Protein AF-0000000067021105 (afdb_homodimer)

Secondary structure (DSSP, 8-state):
-HHHHHHHHHHHHHHSHHHHHHHHHHHHHHHHHHHHHHHHHHHHHS---THHHHHHHHHHHHHHHHHHTT-TTGGGGHHHHHHHHHHHGGGSSSS-EEEEEE--SSTT-TTS--HHHHHHHHH-TTEEEEEEEESS-------TTEEEEES-TT-HHHHHHHHHHH-SEEEEEE-S---HHHHHHHHHHHGGGEEEEEEEEEE-GGGGG-GGGT--SSTT-TTSHHHHHHHHHHHTTHHHHHHH-TT----GGGGGEEEEEEETTEEEEEE----PPPTT-TTSTHHHHHHTT-/-HHHHHHHHHHHHHHSHHHHHHHHHHHHHHHHHHHHHHHHHHHHHS---THHHHHHHHHHHHHHHHHHTT-TTGGGGHHHHHHHHHHHGGGSSSS-EEEEEE--SSTT-TTS--HHHHHHHHH-TTEEEEEEEESS-------TTEEEEE--TT-HHHHHHHHHHH-SEEEEEE-S---HHHHHHHHHHHGGGEEEEEEEEE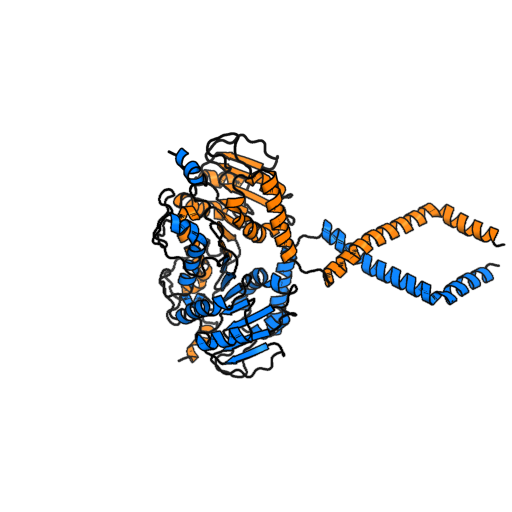E-GGGGG-GGGT--SSTT-TTSHHHHHHHHHHHTTHHHHHHH-TT----GGGGGEEEEEEETTEEEEEE----PPPTT-TTSTHHHHHHTT-

Foldseek 3Di:
DVVVVVVVCVVVCVVCVVVVCVVVVVVVVVCVVVVVVVVVVCCVVVVPPCCCVQLVVLLVLLLVLLVVLVPPCCVVCVQVSNVCSVQVSVQAPDDAFEEEEEAQDPPQDQEDGNSVVQSCCVRRVRYQAYEYEACHHHDYDDDPRYYYHHDLLLDLVVLVVCLVVGFLGQEYEYDYLLQQQSQVSSCVRNVVSHDQFHKYKYAQLVCLPPVVSVHHVPPCPCSGNNNVLVVLVVLLVVLVVCVVPVVDDRDPQSQQFDDWDDDDRMIMTGGHGSNDHDCPPVVRCVVVVVVVVD/DVVVVVVVCVVVCVVCVVVVCVVVVVVVCVVVVVVVVVVVVCCVVVVPVCCCVQLVVLLVLLLVLLVVLVPPCCVVCVQVSNVCSVQVSVQAPDDAFEEEEEAQDPPQDQEDGNSVVQSCCVRRVRYQAYEYEACHHHDYDDDPRYYYHHDLLLDLVVLVVCLVVGFLGQEYEYDYLLQQQSQVSSCVRNVVSHDQFHKYKYAQLVCLPPVVSVHHVPPCPCSGNNNVLVVLVVLLVVLVVCVVPVVDDRDPQSQQFDDWDDDDRMIMTGGHGSNDHDCPPVVRCVVVVVVVVD

Sequence (588 aa):
MRQIIANFIQFHLNKYKKYWLAAISTVLIIIIANNSRYNKTRYLETRDWDSLNLIEICRNDLLRMAESLEFADLEQHYNYFHPFARFLCRYRFNRQISILEMGVGGYTKKTEGGNSLRVWHQFFPNAKVIVGVDISEKQLDLPDNVKIIQMNASDESMATRVCDFYGPFDIIFDDASHISYDVIRSFEINWQCLRSDGIYVVKDTQTSYLEFFNGSKNLNDPKTSMNYFKSLTDQQNYAEILISNPLFKPMDKAKQLLGIHFYHNIIFIEKGDNTLPSNLAPNRNILQKFSGLGMRQIIANFIQFHLNKYKKYWLAAISTVLIIIIANNSRYNKTRYLETRDWDSLNLIEICRNDLLRMAESLEFADLEQHYNYFHPFARFLCRYRFNRQISILEMGVGGYTKKTEGGNSLRVWHQFFPNAKVIVGVDISEKQLDLPDNVKIIQMNASDESMATRVCDFYGPFDIIFDDASHISYDVIRSFEINWQCLRSDGIYVVKDTQTSYLEFFNGSKNLNDPKTSMNYFKSLTDQQNYAEILISNPLFKPMDKAKQLLGIHFYHNIIFIEKGDNTLPSNLAPNRNILQKFSGLG

Solvent-accessible surface area (backbone atoms only — not comparable to full-atom values): 29976 Å² total; per-residue (Å²): 113,69,67,56,52,51,48,49,56,48,45,56,48,55,71,45,25,66,54,44,52,47,45,46,47,46,45,46,49,41,37,57,39,2,50,50,0,27,60,25,28,56,33,57,79,61,23,72,74,40,60,60,44,52,38,48,47,39,25,51,51,52,51,51,47,39,55,74,63,60,45,82,58,49,80,56,45,54,73,48,40,56,59,46,17,68,70,46,50,65,56,28,80,78,45,75,37,25,37,38,31,32,36,39,54,44,68,78,40,36,74,39,52,43,57,64,58,55,37,49,51,66,63,25,73,44,48,65,34,36,39,32,29,22,71,40,62,72,61,69,97,64,60,89,45,49,43,79,45,71,36,58,73,62,37,62,72,58,47,49,52,50,30,72,74,62,38,61,19,40,35,37,38,44,52,57,86,48,26,10,63,49,50,49,48,28,48,68,61,45,52,80,33,40,35,63,83,12,38,41,34,41,49,58,47,56,34,23,38,31,59,91,24,51,20,34,80,54,80,79,42,68,65,15,36,58,36,47,58,53,52,48,55,57,34,30,36,37,60,46,45,37,71,66,32,73,83,60,76,72,60,87,58,25,48,32,38,30,38,42,35,39,37,62,34,32,36,42,38,32,32,25,84,36,70,73,68,46,59,64,47,75,94,34,58,48,60,60,64,56,56,66,77,106,113,68,66,55,50,51,49,49,57,48,44,57,47,57,71,46,25,67,55,45,51,49,46,45,48,48,44,48,50,42,36,57,40,2,51,47,0,27,60,25,30,55,30,56,78,62,22,72,74,40,58,60,44,51,38,48,48,40,25,52,50,52,52,49,46,38,57,74,62,60,45,83,57,49,81,55,45,53,74,50,41,56,58,45,16,66,70,46,49,64,54,28,80,78,45,75,36,24,36,38,31,33,38,41,52,45,69,76,40,37,74,38,52,41,56,65,58,53,37,49,52,66,63,24,72,44,47,64,34,37,38,32,29,21,72,39,60,70,61,69,97,64,60,90,46,49,42,78,44,71,37,57,72,62,37,58,73,58,47,49,52,51,30,71,75,62,37,60,16,41,36,38,37,43,52,57,87,49,26,11,62,49,51,48,48,29,47,67,62,46,52,80,33,40,36,63,81,12,39,41,33,40,48,57,48,54,34,22,36,31,60,91,25,52,21,34,80,54,81,78,42,69,65,15,35,58,36,46,57,53,53,48,54,57,34,30,35,38,62,46,43,37,71,68,33,74,81,60,77,72,59,88,59,24,47,32,38,30,38,41,35,38,38,62,34,34,37,42,37,33,32,25,84,36,71,73,69,45,58,64,47,76,94,36,57,49,62,58,63,55,56,66,77,106

Structure (mmCIF, N/CA/C/O backbone):
data_AF-0000000067021105-model_v1
#
loop_
_entity.id
_entity.type
_entity.pdbx_description
1 polymer 'Class I SAM-dependent methyltransferase'
#
loop_
_atom_site.group_PDB
_atom_site.id
_atom_site.type_symbol
_atom_site.label_atom_id
_atom_site.label_alt_id
_atom_site.label_comp_id
_atom_site.label_asym_id
_atom_site.label_entity_id
_atom_site.label_seq_id
_atom_site.pdbx_PDB_ins_code
_atom_site.Cartn_x
_atom_site.Cartn_y
_atom_site.Cartn_z
_atom_site.occupancy
_atom_site.B_iso_or_equiv
_atom_site.auth_seq_id
_atom_site.auth_comp_id
_atom_site.auth_asym_id
_atom_site.auth_atom_id
_atom_site.pdbx_PDB_model_num
ATOM 1 N N . MET A 1 1 ? 54.281 -28.047 53.656 1 27.27 1 MET A N 1
ATOM 2 C CA . MET A 1 1 ? 52.969 -27.516 54.031 1 27.27 1 MET A CA 1
ATOM 3 C C . MET A 1 1 ? 52.281 -26.938 52.812 1 27.27 1 MET A C 1
ATOM 5 O O . MET A 1 1 ? 51.062 -26.969 52.719 1 27.27 1 MET A O 1
ATOM 9 N N . ARG A 1 2 ? 53.031 -26.297 51.906 1 37.31 2 ARG A N 1
ATOM 10 C CA . ARG A 1 2 ? 52.562 -25.766 50.625 1 37.31 2 ARG A CA 1
ATOM 11 C C . ARG A 1 2 ? 52.094 -26.891 49.719 1 37.31 2 ARG A C 1
ATOM 13 O O . ARG A 1 2 ? 51.125 -26.719 48.969 1 37.31 2 ARG A O 1
ATOM 20 N N . GLN A 1 3 ? 52.875 -27.906 49.75 1 37.97 3 GLN A N 1
ATOM 21 C CA . GLN A 1 3 ? 52.562 -29.016 48.844 1 37.97 3 GLN A CA 1
ATOM 22 C C . GLN A 1 3 ? 51.281 -29.719 49.25 1 37.97 3 GLN A C 1
ATOM 24 O O . GLN A 1 3 ? 50.531 -30.203 48.406 1 37.97 3 GLN A O 1
ATOM 29 N N . ILE A 1 4 ? 50.969 -29.766 50.5 1 37.12 4 ILE A N 1
ATOM 30 C CA . ILE A 1 4 ? 49.812 -30.5 50.938 1 37.12 4 ILE A CA 1
ATOM 31 C C . ILE A 1 4 ? 48.531 -29.672 50.656 1 37.12 4 ILE A C 1
ATOM 33 O O . ILE A 1 4 ? 47.531 -30.219 50.219 1 37.12 4 ILE A O 1
ATOM 37 N N . ILE A 1 5 ? 48.594 -28.359 50.844 1 37.06 5 ILE A N 1
ATOM 38 C CA . ILE A 1 5 ? 47.469 -27.516 50.531 1 37.06 5 ILE A CA 1
ATOM 39 C C . ILE A 1 5 ? 47.188 -27.594 49.031 1 37.06 5 ILE A C 1
ATOM 41 O O . ILE A 1 5 ? 46.031 -27.688 48.625 1 37.06 5 ILE A O 1
ATOM 45 N N . ALA A 1 6 ? 48.281 -27.641 48.219 1 39.28 6 ALA A N 1
ATOM 46 C CA . ALA A 1 6 ? 48.062 -27.797 46.781 1 39.28 6 ALA A CA 1
ATOM 47 C C . ALA A 1 6 ? 47.344 -29.109 46.469 1 39.28 6 ALA A C 1
ATOM 49 O O . ALA A 1 6 ? 46.406 -29.156 45.656 1 39.28 6 ALA A O 1
ATOM 50 N N . ASN A 1 7 ? 47.688 -30.125 47.156 1 39.41 7 ASN A N 1
ATOM 51 C CA . ASN A 1 7 ? 47.062 -31.422 46.906 1 39.41 7 ASN A CA 1
ATOM 52 C C . ASN A 1 7 ? 45.625 -31.453 47.375 1 39.41 7 ASN A C 1
ATOM 54 O O . ASN A 1 7 ? 44.781 -32.125 46.781 1 39.41 7 ASN A O 1
ATOM 58 N N . PHE A 1 8 ? 45.281 -30.766 48.5 1 38.09 8 PHE A N 1
ATOM 59 C CA . PHE A 1 8 ? 43.906 -30.766 49 1 38.09 8 PHE A CA 1
ATOM 60 C C . PHE A 1 8 ? 43 -29.938 48.094 1 38.09 8 PHE A C 1
ATOM 62 O O . PHE A 1 8 ? 41.906 -30.359 47.75 1 38.09 8 PHE A O 1
ATOM 69 N N . ILE A 1 9 ? 43.438 -28.656 47.656 1 40.22 9 ILE A N 1
ATOM 70 C CA . ILE A 1 9 ? 42.656 -27.906 46.688 1 40.22 9 ILE A CA 1
ATOM 71 C C . ILE A 1 9 ? 42.531 -28.719 45.375 1 40.22 9 ILE A C 1
ATOM 73 O O . ILE A 1 9 ? 41.469 -28.812 44.781 1 40.22 9 ILE A O 1
ATOM 77 N N . GLN A 1 10 ? 43.625 -29.422 44.969 1 38.38 10 GLN A N 1
ATOM 78 C CA . GLN A 1 10 ? 43.562 -30.297 43.781 1 38.38 10 GLN A CA 1
ATOM 79 C C . GLN A 1 10 ? 42.594 -31.469 44.031 1 38.38 10 GLN A C 1
ATOM 81 O O . GLN A 1 10 ? 41.875 -31.875 43.125 1 38.38 10 GLN A O 1
ATOM 86 N N . PHE A 1 11 ? 42.625 -32.125 45.219 1 37.28 11 PHE A N 1
ATOM 87 C CA . PHE A 1 11 ? 41.75 -33.281 45.5 1 37.28 11 PHE A CA 1
ATOM 88 C C . PHE A 1 11 ? 40.281 -32.844 45.5 1 37.28 11 PHE A C 1
ATOM 90 O O . PHE A 1 11 ? 39.438 -33.5 44.906 1 37.28 11 PHE A O 1
ATOM 97 N N . HIS A 1 12 ? 39.875 -31.781 46.281 1 36.12 12 HIS A N 1
ATOM 98 C CA . HIS A 1 12 ? 38.469 -31.406 46.25 1 36.12 12 HIS A CA 1
ATOM 99 C C . HIS A 1 12 ? 38.125 -30.734 44.906 1 36.12 12 HIS A C 1
ATOM 101 O O . HIS A 1 12 ? 36.969 -30.688 44.531 1 36.12 12 HIS A O 1
ATOM 107 N N . LEU A 1 13 ? 39.062 -29.969 44.156 1 40.22 13 LEU A N 1
ATOM 108 C CA . LEU A 1 13 ? 38.844 -29.609 42.75 1 40.22 13 LEU A CA 1
ATOM 109 C C . LEU A 1 13 ? 38.719 -30.859 41.906 1 40.22 13 LEU A C 1
ATOM 111 O O . LEU A 1 13 ? 37.938 -30.859 40.938 1 40.22 13 LEU A O 1
ATOM 115 N N . ASN A 1 14 ? 39.5 -31.953 42.156 1 36.19 14 ASN A N 1
ATOM 116 C CA . ASN A 1 14 ? 39.344 -33.219 41.438 1 36.19 14 ASN A CA 1
ATOM 117 C C . ASN A 1 14 ? 38.031 -33.906 41.781 1 36.19 14 ASN A C 1
ATOM 119 O O . ASN A 1 14 ? 37.438 -34.594 40.938 1 36.19 14 ASN A O 1
ATOM 123 N N . LYS A 1 15 ? 37.719 -34.156 43.188 1 35.78 15 LYS A N 1
ATOM 124 C CA . LYS A 1 15 ? 36.531 -34.906 43.438 1 35.78 15 LYS A CA 1
ATOM 125 C C . LYS A 1 15 ? 35.281 -34.188 42.938 1 35.78 15 LYS A C 1
ATOM 127 O O . LYS A 1 15 ? 34.312 -34.812 42.5 1 35.78 15 LYS A O 1
ATOM 132 N N . TYR A 1 16 ? 35.062 -32.906 43.344 1 33.12 16 TYR A N 1
ATOM 133 C CA . TYR A 1 16 ? 33.875 -32.281 42.781 1 33.12 16 TYR A CA 1
ATOM 134 C C . TYR A 1 16 ? 34.219 -31.469 41.531 1 33.12 16 TYR A C 1
ATOM 136 O O . TYR A 1 16 ? 33.594 -30.438 41.281 1 33.12 16 TYR A O 1
ATOM 144 N N . LYS A 1 17 ? 35.406 -31.844 40.875 1 37 17 LYS A N 1
ATOM 145 C CA . LYS A 1 17 ? 35.812 -31.312 39.562 1 37 17 LYS A CA 1
ATOM 146 C C . LYS A 1 17 ? 34.656 -31.375 38.562 1 37 17 LYS A C 1
ATOM 148 O O . LYS A 1 17 ? 34.438 -30.453 37.781 1 37 17 LYS A O 1
ATOM 153 N N . LYS A 1 18 ? 34.094 -32.562 38.562 1 38.09 18 LYS A N 1
ATOM 154 C CA . LYS A 1 18 ? 32.969 -32.656 37.625 1 38.09 18 LYS A CA 1
ATOM 155 C C . LYS A 1 18 ? 31.891 -31.641 37.906 1 38.09 18 LYS A C 1
ATOM 157 O O . LYS A 1 1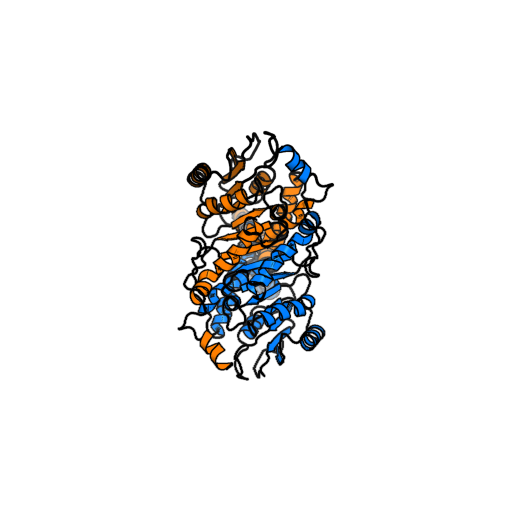8 ? 31.297 -31.078 36.969 1 38.09 18 LYS A O 1
ATOM 162 N N . TYR A 1 19 ? 31.656 -31.391 39.125 1 34.56 19 TYR A N 1
ATOM 163 C CA . TYR A 1 19 ? 30.578 -30.438 39.406 1 34.56 19 TYR A CA 1
ATOM 164 C C . TYR A 1 19 ? 31.078 -29.016 39.25 1 34.56 19 TYR A C 1
ATOM 166 O O . TYR A 1 19 ? 30.328 -28.141 38.812 1 34.56 19 TYR A O 1
ATOM 174 N N . TRP A 1 20 ? 32.375 -28.766 39.562 1 34.75 20 TRP A N 1
ATOM 175 C CA . TRP A 1 20 ? 32.844 -27.406 39.281 1 34.75 20 TRP A CA 1
ATOM 176 C C . TRP A 1 20 ? 33.031 -27.172 37.812 1 34.75 20 TRP A C 1
ATOM 178 O O . TRP A 1 20 ? 32.719 -26.109 37.281 1 34.75 20 TRP A O 1
ATOM 188 N N . LEU A 1 21 ? 33.656 -28.141 37.062 1 35.72 21 LEU A N 1
ATOM 189 C CA . LEU A 1 21 ? 33.719 -27.953 35.625 1 35.72 21 LEU A CA 1
ATOM 190 C C . LEU A 1 21 ? 32.312 -27.812 35.062 1 35.72 21 LEU A C 1
ATOM 192 O O . LEU A 1 21 ? 32.062 -27.031 34.125 1 35.72 21 LEU A O 1
ATOM 196 N N . ALA A 1 22 ? 31.375 -28.609 35.625 1 33.34 22 ALA A N 1
ATOM 197 C CA . ALA A 1 22 ? 30 -28.438 35.156 1 33.34 22 ALA A CA 1
ATOM 198 C C . ALA A 1 22 ? 29.422 -27.094 35.594 1 33.34 22 ALA A C 1
ATOM 200 O O . ALA A 1 22 ? 28.703 -26.438 34.844 1 33.34 22 ALA A O 1
ATOM 201 N N . ALA A 1 23 ? 29.797 -26.672 36.812 1 36 23 ALA A N 1
ATOM 202 C CA . ALA A 1 23 ? 29.312 -25.359 37.219 1 36 23 ALA A CA 1
ATOM 203 C C . ALA A 1 23 ? 30.047 -24.25 36.469 1 36 23 ALA A C 1
ATOM 205 O O . ALA A 1 23 ? 29.438 -23.281 36.031 1 36 23 ALA A O 1
ATOM 206 N N . ILE A 1 24 ? 31.344 -24.328 36.344 1 38.72 24 ILE A N 1
ATOM 207 C CA . ILE A 1 24 ? 32.031 -23.328 35.531 1 38.72 24 ILE A CA 1
ATOM 208 C C . ILE A 1 24 ? 31.625 -23.453 34.062 1 38.72 24 ILE A C 1
ATOM 210 O O . ILE A 1 24 ? 31.406 -22.453 33.375 1 38.72 24 ILE A O 1
ATOM 214 N N . SER A 1 25 ? 31.531 -24.734 33.531 1 32.28 25 SER A N 1
ATOM 215 C CA . SER A 1 25 ? 31 -24.828 32.188 1 32.28 25 SER A CA 1
ATOM 216 C C . SER A 1 25 ? 29.578 -24.297 32.094 1 32.28 25 SER A C 1
ATOM 218 O O . SER A 1 25 ? 29.203 -23.672 31.125 1 32.28 25 SER A O 1
ATOM 220 N N . THR A 1 26 ? 28.734 -24.484 33.156 1 33.75 26 THR A N 1
ATOM 221 C CA . THR A 1 26 ? 27.406 -23.875 33.125 1 33.75 26 THR A CA 1
ATOM 222 C C . THR A 1 26 ? 27.516 -22.375 33.344 1 33.75 26 THR A C 1
ATOM 224 O O . THR A 1 26 ? 26.812 -21.594 32.688 1 33.75 26 THR A O 1
ATOM 227 N N . VAL A 1 27 ? 28.375 -21.922 34.219 1 34.59 27 VAL A N 1
ATOM 228 C CA . VAL A 1 27 ? 28.562 -20.469 34.344 1 34.59 27 VAL A CA 1
ATOM 229 C C . VAL A 1 27 ? 29.266 -19.938 33.094 1 34.59 27 VAL A C 1
ATOM 231 O O . VAL A 1 27 ? 28.891 -18.891 32.562 1 34.59 27 VAL A O 1
ATOM 234 N N . LEU A 1 28 ? 30.328 -20.578 32.594 1 32.59 28 LEU A N 1
ATOM 235 C CA . LEU A 1 28 ? 30.891 -20.125 31.312 1 32.59 28 LEU A CA 1
ATOM 236 C C . LEU A 1 28 ? 29.875 -20.266 30.188 1 32.59 28 LEU A C 1
ATOM 238 O O . LEU A 1 28 ? 29.766 -19.391 29.328 1 32.59 28 LEU A O 1
ATOM 242 N N . ILE A 1 29 ? 29.031 -21.344 30.078 1 30.59 29 ILE A N 1
ATOM 243 C CA . ILE A 1 29 ? 27.953 -21.375 29.094 1 30.59 29 ILE A CA 1
ATOM 244 C C . ILE A 1 29 ? 26.906 -20.328 29.438 1 30.59 29 ILE A C 1
ATOM 246 O O . ILE A 1 29 ? 26.391 -19.641 28.547 1 30.59 29 ILE A O 1
ATOM 250 N N . ILE A 1 30 ? 26.641 -20.016 30.688 1 33.81 30 ILE A N 1
ATOM 251 C CA . ILE A 1 30 ? 25.766 -18.906 31.047 1 33.81 30 ILE A CA 1
ATOM 252 C C . ILE A 1 30 ? 26.484 -17.578 30.797 1 33.81 30 ILE A C 1
ATOM 254 O O . ILE A 1 30 ? 25.891 -16.641 30.281 1 33.81 30 ILE A O 1
ATOM 258 N N . ILE A 1 31 ? 27.719 -17.344 31.156 1 31.19 31 ILE A N 1
ATOM 259 C CA . ILE A 1 31 ? 28.469 -16.141 30.797 1 31.19 31 ILE A CA 1
ATOM 260 C C . ILE A 1 31 ? 28.641 -16.078 29.281 1 31.19 31 ILE A C 1
ATOM 262 O O . ILE A 1 31 ? 28.469 -15.031 28.672 1 31.19 31 ILE A O 1
ATOM 266 N N . ILE A 1 32 ? 29.141 -17.078 28.5 1 29.77 32 ILE A N 1
ATOM 267 C CA . ILE A 1 32 ? 29.156 -17.016 27.047 1 29.77 32 ILE A CA 1
ATOM 268 C C . ILE A 1 32 ? 27.734 -16.938 26.516 1 29.77 32 ILE A C 1
ATOM 270 O O . ILE A 1 32 ? 27.453 -16.203 25.578 1 29.77 32 ILE A O 1
ATOM 274 N N . ALA A 1 33 ? 26.625 -17.547 27.047 1 29.42 33 ALA A N 1
ATOM 275 C CA . ALA A 1 33 ? 25.234 -17.312 26.688 1 29.42 33 ALA A CA 1
ATOM 276 C C . ALA A 1 33 ? 24.734 -15.984 27.25 1 29.42 33 ALA A C 1
ATOM 278 O O . ALA A 1 33 ? 23.969 -15.273 26.594 1 29.42 33 ALA A O 1
ATOM 279 N N . ASN A 1 34 ? 25.031 -15.438 28.391 1 30.06 34 ASN A N 1
ATOM 280 C CA . ASN A 1 34 ? 24.766 -14.102 28.922 1 30.06 34 ASN A CA 1
ATOM 281 C C . ASN A 1 34 ? 25.688 -13.062 28.281 1 30.06 34 ASN A C 1
ATOM 283 O O . ASN A 1 34 ? 25.312 -11.898 28.156 1 30.06 34 ASN A O 1
ATOM 287 N N . ASN A 1 35 ? 26.969 -13.164 28.141 1 29.7 35 ASN A N 1
ATOM 288 C CA . ASN A 1 35 ? 27.734 -12.227 27.328 1 29.7 35 ASN A CA 1
ATOM 289 C C . ASN A 1 35 ? 27.203 -12.172 25.891 1 29.7 35 ASN A C 1
ATOM 291 O O . ASN A 1 35 ? 27.344 -11.156 25.219 1 29.7 35 ASN A O 1
ATOM 295 N N . SER A 1 36 ? 26.719 -13.312 25.281 1 27.78 36 SER A N 1
ATOM 296 C CA . SER A 1 36 ? 26 -13.148 24.016 1 27.78 36 SER A CA 1
ATOM 297 C C . SER A 1 36 ? 24.594 -12.609 24.25 1 27.78 36 SER A C 1
ATOM 299 O O . SER A 1 36 ? 23.969 -12.078 23.344 1 27.78 36 SER A O 1
ATOM 301 N N . ARG A 1 37 ? 23.922 -12.609 25.469 1 30.05 37 ARG A N 1
ATOM 302 C CA . ARG A 1 37 ? 22.688 -11.93 25.828 1 30.05 37 ARG A CA 1
ATOM 303 C C . ARG A 1 37 ? 22.938 -10.477 26.203 1 30.05 37 ARG A C 1
ATOM 305 O O . ARG A 1 37 ? 22.094 -9.617 26 1 30.05 37 ARG A O 1
ATOM 312 N N . TYR A 1 38 ? 23.922 -10.047 27.062 1 29.53 38 TYR A N 1
ATOM 313 C CA . TYR A 1 38 ? 24.281 -8.641 27.25 1 29.53 38 TYR A CA 1
ATOM 314 C C . TYR A 1 38 ? 24.531 -7.953 25.906 1 29.53 38 TYR A C 1
ATOM 316 O O . TYR A 1 38 ? 24.188 -6.789 25.734 1 29.53 38 TYR A O 1
ATOM 324 N N . ASN A 1 39 ? 25.219 -8.531 25.031 1 26.39 39 ASN A N 1
ATOM 325 C CA . ASN A 1 39 ? 25.203 -7.918 23.703 1 26.39 39 ASN A CA 1
ATOM 326 C C . ASN A 1 39 ? 23.828 -7.996 23.062 1 26.39 39 ASN A C 1
ATOM 328 O O . ASN A 1 39 ? 23.562 -7.309 22.078 1 26.39 39 ASN A O 1
ATOM 332 N N . LYS A 1 40 ? 22.844 -8.859 23.594 1 28.77 40 LYS A N 1
ATOM 333 C CA . LYS A 1 40 ? 21.5 -8.875 23 1 28.77 40 LYS A CA 1
ATOM 334 C C . LYS A 1 40 ? 20.578 -7.895 23.703 1 28.77 40 LYS A C 1
ATOM 336 O O . LYS A 1 40 ? 19.719 -7.277 23.078 1 28.77 40 LYS A O 1
ATOM 341 N N . THR A 1 41 ? 20.531 -7.617 25.047 1 27 41 THR A N 1
ATOM 342 C CA . THR A 1 41 ? 19.641 -6.68 25.719 1 27 41 THR A CA 1
ATOM 343 C C . THR A 1 41 ? 20.125 -5.246 25.531 1 27 41 THR A C 1
ATOM 345 O O . THR A 1 41 ? 19.312 -4.32 25.438 1 27 41 THR A O 1
ATOM 348 N N . ARG A 1 42 ? 21.344 -4.789 25.891 1 29.31 42 ARG A N 1
ATOM 349 C CA . ARG A 1 42 ? 21.781 -3.498 25.375 1 29.31 42 ARG A CA 1
ATOM 350 C C . ARG A 1 42 ? 21.594 -3.42 23.859 1 29.31 42 ARG A C 1
ATOM 352 O O . ARG A 1 42 ? 21.531 -2.328 23.297 1 29.31 42 ARG A O 1
ATOM 359 N N . TYR A 1 43 ? 21.609 -4.523 23.188 1 27.27 43 TYR A N 1
ATOM 360 C CA . TYR A 1 43 ? 21.078 -4.5 21.828 1 27.27 43 TYR A CA 1
ATOM 361 C C . TYR A 1 43 ? 19.562 -4.387 21.828 1 27.27 43 TYR A C 1
ATOM 363 O O . TYR A 1 43 ? 18.969 -3.854 20.891 1 27.27 43 TYR A O 1
ATOM 371 N N . LEU A 1 44 ? 18.656 -4.723 22.828 1 29.84 44 LEU A N 1
ATOM 372 C CA . LEU A 1 44 ? 17.25 -4.352 22.875 1 29.84 44 LEU A CA 1
ATOM 373 C C . LEU A 1 44 ? 17.078 -2.93 23.391 1 29.84 44 LEU A C 1
ATOM 375 O O . LEU A 1 44 ? 16.156 -2.217 22.969 1 29.84 44 LEU A O 1
ATOM 379 N N . GLU A 1 45 ? 17.5 -2.387 24.516 1 32.09 45 GLU A N 1
ATOM 380 C CA . GLU A 1 45 ? 17.469 -0.967 24.859 1 32.09 45 GLU A CA 1
ATOM 381 C C . GLU A 1 45 ? 18.188 -0.13 23.797 1 32.09 45 GLU A C 1
ATOM 383 O O . GLU A 1 45 ? 17.75 0.978 23.469 1 32.09 45 GLU A O 1
ATOM 388 N N . THR A 1 46 ? 19.469 -0.253 23.641 1 29.86 46 THR A N 1
ATOM 389 C CA . THR A 1 46 ? 20.078 0.228 22.406 1 29.86 46 THR A CA 1
ATOM 390 C C . THR A 1 46 ? 19.703 -0.661 21.234 1 29.86 46 THR A C 1
ATOM 392 O O . THR A 1 46 ? 20.516 -0.882 20.328 1 29.86 46 THR A O 1
ATOM 395 N N . ARG A 1 47 ? 18.984 -1.744 21.484 1 32.66 47 ARG A N 1
ATOM 396 C CA . ARG A 1 47 ? 18.5 -2.533 20.359 1 32.66 47 ARG A CA 1
ATOM 397 C C . ARG A 1 47 ? 18.203 -1.645 19.156 1 32.66 47 ARG A C 1
ATOM 399 O O . ARG A 1 47 ? 17.422 -0.694 19.266 1 32.66 47 ARG A O 1
ATOM 406 N N . ASP A 1 48 ? 18.969 -1.593 18.391 1 33.22 48 ASP A N 1
ATOM 407 C CA . ASP A 1 48 ? 18.828 -1.068 17.047 1 33.22 48 ASP A CA 1
ATOM 408 C C . ASP A 1 48 ? 17.453 -1.394 16.469 1 33.22 48 ASP A C 1
ATOM 410 O O . ASP A 1 48 ? 17.141 -2.557 16.203 1 33.22 48 ASP A O 1
ATOM 414 N N . TRP A 1 49 ? 16.281 -1.067 17.047 1 38.28 49 TRP A N 1
ATOM 415 C CA . TRP A 1 49 ? 15.008 -0.937 16.344 1 38.28 49 TRP A CA 1
ATOM 416 C C . TRP A 1 49 ? 15.188 -1.172 14.844 1 38.28 49 TRP A C 1
ATOM 418 O O . TRP A 1 49 ? 14.469 -0.592 14.023 1 38.28 49 TRP A O 1
ATOM 428 N N . ASP A 1 50 ? 16.109 -1.799 14.43 1 42.12 50 ASP A N 1
ATOM 429 C CA . ASP A 1 50 ? 16.312 -1.821 12.984 1 42.12 50 ASP A CA 1
ATOM 430 C C . ASP A 1 50 ? 15.234 -2.637 12.289 1 42.12 50 ASP A C 1
ATOM 432 O O . ASP A 1 50 ? 15.461 -3.793 11.922 1 42.12 50 ASP A O 1
ATOM 436 N N . SER A 1 51 ? 13.852 -2.742 12.898 1 49.41 51 SER A N 1
ATOM 437 C CA . SER A 1 51 ? 12.812 -3.234 12 1 49.41 51 SER A CA 1
ATOM 438 C C . SER A 1 51 ? 13.25 -3.131 10.539 1 49.41 51 SER A C 1
ATOM 440 O O . SER A 1 51 ? 13.016 -4.047 9.75 1 49.41 51 SER A O 1
ATOM 442 N N . LEU A 1 52 ? 13.789 -1.882 10.258 1 54.94 52 LEU A N 1
ATOM 443 C CA . LEU A 1 52 ? 14.406 -1.708 8.945 1 54.94 52 LEU A CA 1
ATOM 444 C C . LEU A 1 52 ? 15.422 -2.811 8.672 1 54.94 52 LEU A C 1
ATOM 446 O O . LEU A 1 52 ? 15.523 -3.307 7.551 1 54.94 52 LEU A O 1
ATOM 450 N N . ASN A 1 53 ? 15.727 -3.457 9.969 1 67.25 53 ASN A N 1
ATOM 451 C CA . ASN A 1 53 ? 16.766 -4.469 9.805 1 67.25 53 ASN A CA 1
ATOM 452 C C . ASN A 1 53 ? 16.172 -5.844 9.508 1 67.25 53 ASN A C 1
ATOM 454 O O . ASN A 1 53 ? 16.672 -6.574 8.656 1 67.25 53 ASN A O 1
ATOM 458 N N . LEU A 1 54 ? 14.828 -5.902 10.008 1 73.81 54 LEU A N 1
ATOM 459 C CA . LEU A 1 54 ? 14.266 -7.223 9.75 1 73.81 54 LEU A CA 1
ATOM 460 C C . LEU A 1 54 ? 13.789 -7.34 8.312 1 73.81 54 LEU A C 1
ATOM 462 O O . LEU A 1 54 ? 13.961 -8.391 7.68 1 73.81 54 LEU A O 1
ATOM 466 N N . ILE A 1 55 ? 13.188 -6.246 7.844 1 83.56 55 ILE A N 1
ATOM 467 C CA . ILE A 1 55 ? 12.695 -6.246 6.469 1 83.56 55 ILE A CA 1
ATOM 468 C C . ILE A 1 55 ? 13.875 -6.367 5.504 1 83.56 55 ILE A C 1
ATOM 470 O O . ILE A 1 55 ? 13.789 -7.078 4.496 1 83.56 55 ILE A O 1
ATOM 474 N N . GLU A 1 56 ? 14.898 -5.691 5.871 1 84.06 56 GLU A N 1
ATOM 475 C CA . GLU A 1 56 ? 16.094 -5.781 5.039 1 84.06 56 GLU A CA 1
ATOM 476 C C . GLU A 1 56 ? 16.688 -7.184 5.078 1 84.06 56 GLU A C 1
ATOM 478 O O . GLU A 1 56 ? 17.109 -7.711 4.047 1 84.06 56 GLU A O 1
ATOM 483 N N . ILE A 1 57 ? 16.703 -7.73 6.215 1 84.38 57 ILE A N 1
ATOM 484 C CA . ILE A 1 57 ? 17.203 -9.094 6.359 1 84.38 57 ILE A CA 1
ATOM 485 C C . ILE A 1 57 ? 16.328 -10.047 5.559 1 84.38 57 ILE A C 1
ATOM 487 O O . ILE A 1 57 ? 16.828 -10.898 4.824 1 84.38 57 ILE A O 1
ATOM 491 N N . CYS A 1 58 ? 15.031 -9.836 5.723 1 89.44 58 CYS A N 1
ATOM 492 C CA . CYS A 1 58 ? 14.07 -10.648 4.98 1 89.44 58 CYS A CA 1
ATOM 493 C C . CYS A 1 58 ? 14.289 -10.508 3.477 1 89.44 58 CYS A C 1
ATOM 495 O O . CYS A 1 58 ? 14.305 -11.508 2.754 1 89.44 58 CYS A O 1
ATOM 497 N N . ARG A 1 59 ? 14.492 -9.352 3.027 1 90.62 59 ARG A N 1
ATOM 498 C CA . ARG A 1 59 ? 14.727 -9.078 1.613 1 90.62 59 ARG A CA 1
ATOM 499 C C . ARG A 1 59 ? 15.992 -9.781 1.126 1 90.62 59 ARG A C 1
ATOM 501 O O . ARG A 1 59 ? 15.984 -10.422 0.074 1 90.62 59 ARG A O 1
ATOM 508 N N . ASN A 1 60 ? 17.016 -9.688 1.893 1 88.75 60 ASN A N 1
ATOM 509 C CA . ASN A 1 60 ? 18.297 -10.297 1.516 1 88.75 60 ASN A CA 1
ATOM 510 C C . ASN A 1 60 ? 18.203 -11.82 1.489 1 88.75 60 ASN A C 1
ATOM 512 O O . ASN A 1 60 ? 18.781 -12.469 0.625 1 88.75 60 ASN A O 1
ATOM 516 N N . ASP A 1 61 ? 17.5 -12.352 2.412 1 90.62 61 ASP A N 1
ATOM 517 C CA . ASP A 1 61 ? 17.281 -13.797 2.422 1 90.62 61 ASP A CA 1
ATOM 518 C C . ASP A 1 61 ? 16.531 -14.25 1.172 1 90.62 61 ASP A C 1
ATOM 520 O O . ASP A 1 61 ? 16.906 -15.242 0.54 1 90.62 61 ASP A O 1
ATOM 524 N N . LEU A 1 62 ? 15.477 -13.516 0.843 1 92.31 62 LEU A N 1
ATOM 525 C CA . LEU A 1 62 ? 14.703 -13.836 -0.354 1 92.31 62 LEU A CA 1
ATOM 526 C C . LEU A 1 62 ? 15.586 -13.797 -1.597 1 92.31 62 LEU A C 1
ATOM 528 O O . LEU A 1 62 ? 15.523 -14.695 -2.438 1 92.31 62 LEU A O 1
ATOM 532 N N . LEU A 1 63 ? 16.406 -12.766 -1.674 1 89.44 63 LEU A N 1
ATOM 533 C CA . LEU A 1 63 ? 17.312 -12.602 -2.807 1 89.44 63 LEU A CA 1
ATOM 534 C C . LEU A 1 63 ? 18.297 -13.766 -2.885 1 89.44 63 LEU A C 1
ATOM 536 O O . LEU A 1 63 ? 18.516 -14.32 -3.963 1 89.44 63 LEU A O 1
ATOM 540 N N . ARG A 1 64 ? 18.812 -14.141 -1.825 1 89.38 64 ARG A N 1
ATOM 541 C CA . ARG A 1 64 ? 19.781 -15.242 -1.778 1 89.38 64 ARG A CA 1
ATOM 542 C C . ARG A 1 64 ? 19.125 -16.547 -2.199 1 89.38 64 ARG A C 1
ATOM 544 O O . ARG A 1 64 ? 19.703 -17.328 -2.969 1 89.38 64 ARG A O 1
ATOM 551 N N . MET A 1 65 ? 18 -16.812 -1.698 1 89.81 65 MET A N 1
ATOM 552 C CA . MET A 1 65 ? 17.281 -18.047 -2.021 1 89.81 65 MET A CA 1
ATOM 553 C C . MET A 1 65 ? 16.938 -18.094 -3.504 1 89.81 65 MET A C 1
ATOM 555 O O . MET A 1 65 ? 17.062 -19.141 -4.141 1 89.81 65 MET A O 1
ATOM 559 N N . ALA A 1 66 ? 16.422 -16.969 -4.008 1 89.38 66 ALA A N 1
ATOM 560 C CA . ALA A 1 66 ? 16.094 -16.906 -5.426 1 89.38 66 ALA A CA 1
ATOM 561 C C . ALA A 1 66 ? 17.328 -17.125 -6.293 1 89.38 66 ALA A C 1
ATOM 563 O O . ALA A 1 66 ? 17.266 -17.812 -7.312 1 89.38 66 ALA A O 1
ATOM 564 N N . GLU A 1 67 ? 18.453 -16.547 -5.883 1 84.69 67 GLU A N 1
ATOM 565 C CA . GLU A 1 67 ? 19.703 -16.703 -6.609 1 84.69 67 GLU A CA 1
ATOM 566 C C . GLU A 1 67 ? 20.188 -18.141 -6.59 1 84.69 67 GLU A C 1
ATOM 568 O O . GLU A 1 67 ? 20.688 -18.656 -7.594 1 84.69 67 GLU A O 1
ATOM 573 N N . SER A 1 68 ? 20.047 -18.797 -5.531 1 79.56 68 SER A N 1
ATOM 574 C CA . SER A 1 68 ? 20.531 -20.156 -5.367 1 79.56 68 SER A CA 1
ATOM 575 C C . SER A 1 68 ? 19.75 -21.125 -6.25 1 79.56 68 SER A C 1
ATOM 577 O O . SER A 1 68 ? 20.266 -22.188 -6.621 1 79.56 68 SER A O 1
ATOM 579 N N . LEU A 1 69 ? 18.562 -20.781 -6.5 1 75.5 69 LEU A N 1
ATOM 580 C CA . LEU A 1 69 ? 17.719 -21.672 -7.301 1 75.5 69 LEU A CA 1
ATOM 581 C C . LEU A 1 69 ? 17.766 -21.281 -8.773 1 75.5 69 LEU A C 1
ATOM 583 O O . LEU A 1 69 ? 16.953 -21.75 -9.578 1 75.5 69 LEU A O 1
ATOM 587 N N . GLU A 1 70 ? 18.766 -20.453 -9.047 1 62 70 GLU A N 1
ATOM 588 C CA . GLU A 1 70 ? 18.969 -19.984 -10.414 1 62 70 GLU A CA 1
ATOM 589 C C . GLU A 1 70 ? 17.672 -19.438 -11.016 1 62 70 GLU A C 1
ATOM 591 O O . GLU A 1 70 ? 17.297 -19.812 -12.125 1 62 70 GLU A O 1
ATOM 596 N N . PHE A 1 71 ? 16.969 -18.781 -10.227 1 59.03 71 PHE A N 1
ATOM 597 C CA . PHE A 1 71 ? 15.742 -18.141 -10.68 1 59.03 71 PHE A CA 1
ATOM 598 C C . PHE A 1 71 ? 15.992 -17.312 -11.938 1 59.03 71 PHE A C 1
ATOM 600 O O . PHE A 1 71 ? 16.797 -16.391 -11.93 1 59.03 71 PHE A O 1
ATOM 607 N N . ALA A 1 72 ? 15.531 -17.859 -13 1 54.56 72 ALA A N 1
ATOM 608 C CA . ALA A 1 72 ? 15.633 -17.156 -14.273 1 54.56 72 ALA A CA 1
ATOM 609 C C . ALA A 1 72 ? 14.969 -15.789 -14.195 1 54.56 72 ALA A C 1
ATOM 611 O O . ALA A 1 72 ? 13.977 -15.609 -13.484 1 54.56 72 ALA A O 1
ATOM 612 N N . ASP A 1 73 ? 15.742 -14.711 -14.375 1 60.53 73 ASP A N 1
ATOM 613 C CA . ASP A 1 73 ? 15.203 -13.375 -14.602 1 60.53 73 ASP A CA 1
ATOM 614 C C . ASP A 1 73 ? 15.148 -12.578 -13.297 1 60.53 73 ASP A C 1
ATOM 616 O O . ASP A 1 73 ? 14.32 -11.68 -13.148 1 60.53 73 ASP A O 1
ATOM 620 N N . LEU A 1 74 ? 15.859 -13.094 -12.359 1 62.62 74 LEU A N 1
ATOM 621 C CA . LEU A 1 74 ? 15.938 -12.375 -11.086 1 62.62 74 LEU A CA 1
ATOM 622 C C . LEU A 1 74 ? 16.094 -10.875 -11.312 1 62.62 74 LEU A C 1
ATOM 624 O O . LEU A 1 74 ? 15.445 -10.07 -10.641 1 62.62 74 LEU A O 1
ATOM 628 N N . GLU A 1 75 ? 16.875 -10.641 -12.258 1 63.5 75 GLU A N 1
ATOM 629 C CA . GLU A 1 75 ? 17.156 -9.234 -12.523 1 63.5 75 GLU A CA 1
ATOM 630 C C . GLU A 1 75 ? 15.883 -8.5 -12.961 1 63.5 75 GLU A C 1
ATOM 632 O O . GLU A 1 75 ? 15.711 -7.316 -12.656 1 63.5 75 GLU A O 1
ATOM 637 N N . GLN A 1 76 ? 15.094 -9.258 -13.523 1 62.44 76 GLN A N 1
ATOM 638 C CA . GLN A 1 76 ? 13.883 -8.648 -14.062 1 62.44 76 GLN A CA 1
ATOM 639 C C . GLN A 1 76 ? 12.867 -8.383 -12.953 1 62.44 76 GLN A C 1
ATOM 641 O O . GLN A 1 76 ? 11.992 -7.52 -13.102 1 62.44 76 GLN A O 1
ATOM 646 N N . HIS A 1 77 ? 13.102 -9.078 -11.953 1 70.94 77 HIS A N 1
ATOM 647 C CA . HIS A 1 77 ? 12.07 -8.977 -10.922 1 70.94 77 HIS A CA 1
ATOM 648 C C . HIS A 1 77 ? 12.656 -8.469 -9.609 1 70.94 77 HIS A C 1
ATOM 650 O O . HIS A 1 77 ? 12.086 -8.703 -8.539 1 70.94 77 HIS A O 1
ATOM 656 N N . TYR A 1 78 ? 13.75 -7.832 -9.766 1 75 78 TYR A N 1
ATOM 657 C CA . TYR A 1 78 ? 14.438 -7.34 -8.578 1 75 78 TYR A CA 1
ATOM 658 C C . TYR A 1 78 ? 13.539 -6.41 -7.777 1 75 78 TYR A C 1
ATOM 660 O O . TYR A 1 78 ? 13.617 -6.367 -6.547 1 75 78 TYR A O 1
ATOM 668 N N . ASN A 1 79 ? 12.648 -5.836 -8.453 1 84.94 79 ASN A N 1
ATOM 669 C CA . ASN A 1 79 ? 11.773 -4.859 -7.812 1 84.94 79 ASN A CA 1
ATOM 670 C C . ASN A 1 79 ? 10.719 -5.539 -6.949 1 84.94 79 ASN A C 1
ATOM 672 O O . ASN A 1 79 ? 10.047 -4.883 -6.145 1 84.94 79 ASN A O 1
ATOM 676 N N . TYR A 1 80 ? 10.602 -6.848 -7.086 1 90.5 80 TYR A N 1
ATOM 677 C CA . TYR A 1 80 ? 9.578 -7.551 -6.328 1 90.5 80 TYR A CA 1
ATOM 678 C C . TYR A 1 80 ? 10.062 -7.867 -4.918 1 90.5 80 TYR A C 1
ATOM 680 O O . TYR A 1 80 ? 9.25 -8.086 -4.012 1 90.5 80 TYR A O 1
ATOM 688 N N . PHE A 1 81 ? 11.344 -7.934 -4.73 1 90.75 81 PHE A N 1
ATOM 689 C CA . PHE A 1 81 ? 11.859 -8.469 -3.477 1 90.75 81 PHE A CA 1
ATOM 690 C C . PHE A 1 81 ? 11.625 -7.496 -2.33 1 90.75 81 PHE A C 1
ATOM 692 O O . PHE A 1 81 ? 11.398 -7.906 -1.192 1 90.75 81 PHE A O 1
ATOM 699 N N . HIS A 1 82 ? 11.68 -6.285 -2.662 1 90.44 82 HIS A N 1
ATOM 700 C CA . HIS A 1 82 ? 11.422 -5.305 -1.615 1 90.44 82 HIS A CA 1
ATOM 701 C C . HIS A 1 82 ? 9.984 -5.395 -1.118 1 90.44 82 HIS A C 1
ATOM 703 O O . HIS A 1 82 ? 9.75 -5.59 0.076 1 90.44 82 HIS A O 1
ATOM 709 N N . PRO A 1 83 ? 9.008 -5.273 -2 1 95.06 83 PRO A N 1
ATOM 710 C CA . PRO A 1 83 ? 7.648 -5.391 -1.473 1 95.06 83 PRO A CA 1
ATOM 711 C C . PRO A 1 83 ? 7.336 -6.789 -0.947 1 95.06 83 PRO A C 1
ATOM 713 O O . PRO A 1 83 ? 6.551 -6.938 -0.01 1 95.06 83 PRO A O 1
ATOM 716 N N . PHE A 1 84 ? 7.934 -7.871 -1.468 1 95.56 84 PHE A N 1
ATOM 717 C CA . PHE A 1 84 ? 7.793 -9.188 -0.864 1 95.56 84 PHE A CA 1
ATOM 718 C C . PHE A 1 84 ? 8.227 -9.164 0.597 1 95.56 84 PHE A C 1
ATOM 720 O O . PHE A 1 84 ? 7.484 -9.609 1.477 1 95.56 84 PHE A O 1
ATOM 727 N N . ALA A 1 85 ? 9.391 -8.625 0.776 1 91.75 85 ALA A N 1
ATOM 728 C CA . ALA A 1 85 ? 9.898 -8.57 2.145 1 91.75 85 ALA A CA 1
ATOM 729 C C . ALA A 1 85 ? 8.984 -7.734 3.037 1 91.75 85 ALA A C 1
ATOM 731 O O . ALA A 1 85 ? 8.68 -8.133 4.164 1 91.75 85 ALA A O 1
ATOM 732 N N . ARG A 1 86 ? 8.602 -6.66 2.543 1 91 86 ARG A N 1
ATOM 733 C CA . ARG A 1 86 ? 7.781 -5.723 3.301 1 91 86 ARG A CA 1
ATOM 734 C C . ARG A 1 86 ? 6.477 -6.371 3.756 1 91 86 ARG A C 1
ATOM 736 O O . ARG A 1 86 ? 6.035 -6.164 4.887 1 91 86 ARG A O 1
ATOM 743 N N . PHE A 1 87 ? 5.859 -7.176 2.951 1 94.12 87 PHE A N 1
ATOM 744 C CA . PHE A 1 87 ? 4.496 -7.598 3.244 1 94.12 87 PHE A CA 1
ATOM 745 C C . PHE A 1 87 ? 4.461 -9.055 3.686 1 94.12 87 PHE A C 1
ATOM 747 O O . PHE A 1 87 ? 3.516 -9.484 4.348 1 94.12 87 PHE A O 1
ATOM 754 N N . LEU A 1 88 ? 5.504 -9.836 3.389 1 94.56 88 LEU A N 1
ATOM 755 C CA . LEU A 1 88 ? 5.418 -11.266 3.65 1 94.56 88 LEU A CA 1
ATOM 756 C C . LEU A 1 88 ? 6.262 -11.656 4.859 1 94.56 88 LEU A C 1
ATOM 758 O O . LEU A 1 88 ? 6.094 -12.742 5.418 1 94.56 88 LEU A O 1
ATOM 762 N N . CYS A 1 89 ? 7.168 -10.789 5.266 1 90.56 89 CYS A N 1
ATOM 763 C CA . CYS A 1 89 ? 8.102 -11.125 6.336 1 90.56 89 CYS A CA 1
ATOM 764 C C . CYS A 1 89 ? 7.352 -11.484 7.613 1 90.56 89 CYS A C 1
ATOM 766 O O . CYS A 1 89 ? 7.793 -12.336 8.383 1 90.56 89 CYS A O 1
ATOM 768 N N . ARG A 1 90 ? 6.262 -10.938 7.844 1 87.19 90 ARG A N 1
ATOM 769 C CA . ARG A 1 90 ? 5.508 -11.148 9.078 1 87.19 90 ARG A CA 1
ATOM 770 C C . ARG A 1 90 ? 4.992 -12.578 9.164 1 87.19 90 ARG A C 1
ATOM 772 O O . ARG A 1 90 ? 4.609 -13.047 10.242 1 87.19 90 ARG A O 1
ATOM 779 N N . TYR A 1 91 ? 4.918 -13.297 8.078 1 91.81 91 TYR A N 1
ATOM 780 C CA . TYR A 1 91 ? 4.395 -14.664 8.047 1 91.81 91 TYR A CA 1
ATOM 781 C C . TYR A 1 91 ? 5.516 -15.68 8.227 1 91.81 91 TYR A C 1
ATOM 783 O O . TYR A 1 91 ? 5.258 -16.875 8.336 1 91.81 91 TYR A O 1
ATOM 791 N N . ARG A 1 92 ? 6.664 -15.234 8.172 1 89.88 92 ARG A N 1
ATOM 792 C CA . ARG A 1 92 ? 7.801 -16.141 7.984 1 89.88 92 ARG A CA 1
ATOM 793 C C . ARG A 1 92 ? 7.965 -17.062 9.18 1 89.88 92 ARG A C 1
ATOM 795 O O . ARG A 1 92 ? 8.164 -18.266 9.016 1 89.88 92 ARG A O 1
ATOM 802 N N . PHE A 1 93 ? 7.871 -16.562 10.492 1 81.94 93 PHE A N 1
ATOM 803 C CA . PHE A 1 93 ? 8.305 -17.406 11.602 1 81.94 93 PHE A CA 1
ATOM 804 C C . PHE A 1 93 ? 7.199 -17.531 12.648 1 81.94 93 PHE A C 1
ATOM 806 O O . PHE A 1 93 ? 7.238 -18.422 13.492 1 81.94 93 PHE A O 1
ATOM 813 N N . ASN A 1 94 ? 6.234 -16.812 12.539 1 74.44 94 ASN A N 1
ATOM 814 C CA . ASN A 1 94 ? 5.383 -16.641 13.703 1 74.44 94 ASN A CA 1
ATOM 815 C C . ASN A 1 94 ? 4.234 -17.641 13.727 1 74.44 94 ASN A C 1
ATOM 817 O O . ASN A 1 94 ? 3.564 -17.812 14.75 1 74.44 94 ASN A O 1
ATOM 821 N N . ARG A 1 95 ? 3.965 -18.281 12.609 1 82.56 95 ARG A N 1
ATOM 822 C CA . ARG A 1 95 ? 2.836 -19.203 12.602 1 82.56 95 ARG A CA 1
ATOM 823 C C . ARG A 1 95 ? 2.922 -20.172 11.422 1 82.56 95 ARG A C 1
ATOM 825 O O . ARG A 1 95 ? 3.719 -19.969 10.508 1 82.56 95 ARG A O 1
ATOM 832 N N . GLN A 1 96 ? 2.125 -21.203 11.57 1 93.94 96 GLN A N 1
ATOM 833 C CA . GLN A 1 96 ? 1.945 -22.094 10.43 1 93.94 96 GLN A CA 1
ATOM 834 C C . GLN A 1 96 ? 1.055 -21.469 9.367 1 93.94 96 GLN A C 1
ATOM 836 O O . GLN A 1 96 ? -0.005 -20.922 9.688 1 93.94 96 GLN A O 1
ATOM 841 N N . ILE A 1 97 ? 1.572 -21.531 8.125 1 96.5 97 ILE A N 1
ATOM 842 C CA . ILE A 1 97 ? 0.789 -20.844 7.105 1 96.5 97 ILE A CA 1
ATOM 843 C C . ILE A 1 97 ? 0.533 -21.781 5.93 1 96.5 97 ILE A C 1
ATOM 845 O O . ILE A 1 97 ? 1.206 -22.812 5.793 1 96.5 97 ILE A O 1
ATOM 849 N N . SER A 1 98 ? -0.473 -21.5 5.191 1 98.5 98 SER A N 1
ATOM 850 C CA . SER A 1 98 ? -0.797 -22.141 3.92 1 98.5 98 SER A CA 1
ATOM 851 C C . SER A 1 98 ? -0.708 -21.141 2.766 1 98.5 98 SER A C 1
ATOM 853 O O . SER A 1 98 ? -1.107 -19.984 2.906 1 98.5 98 SER A O 1
ATOM 855 N N . ILE A 1 99 ? -0.154 -21.641 1.606 1 98.69 99 ILE A N 1
ATOM 856 C CA . ILE A 1 99 ? 0.119 -20.75 0.477 1 98.69 99 ILE A CA 1
ATOM 857 C C . ILE A 1 99 ? -0.462 -21.359 -0.8 1 98.69 99 ILE A C 1
ATOM 859 O O . ILE A 1 99 ? -0.363 -22.562 -1.024 1 98.69 99 ILE A O 1
ATOM 863 N N . LEU A 1 100 ? -1.12 -20.516 -1.562 1 98.88 100 LEU A N 1
ATOM 864 C CA . LEU A 1 100 ? -1.559 -20.875 -2.906 1 98.88 100 LEU A CA 1
ATOM 865 C C . LEU A 1 100 ? -0.839 -20.047 -3.957 1 98.88 100 LEU A C 1
ATOM 867 O O . LEU A 1 100 ? -0.784 -18.812 -3.846 1 98.88 100 LEU A O 1
ATOM 871 N N . GLU A 1 101 ? -0.23 -20.641 -4.879 1 98.62 101 GLU A N 1
ATOM 872 C CA . GLU A 1 101 ? 0.333 -19.953 -6.035 1 98.62 101 GLU A CA 1
ATOM 873 C C . GLU A 1 101 ? -0.297 -20.438 -7.336 1 98.62 101 GLU A C 1
ATOM 875 O O . GLU A 1 101 ? -0.202 -21.625 -7.664 1 98.62 101 GLU A O 1
ATOM 880 N N . MET A 1 102 ? -0.955 -19.562 -7.984 1 98.25 102 MET A N 1
ATOM 881 C CA . MET A 1 102 ? -1.469 -19.844 -9.32 1 98.25 102 MET A CA 1
ATOM 882 C C . MET A 1 102 ? -0.422 -19.547 -10.383 1 98.25 102 MET A C 1
ATOM 884 O O . MET A 1 102 ? -0.001 -18.391 -10.531 1 98.25 102 MET A O 1
ATOM 888 N N . GLY A 1 103 ? -0.004 -20.484 -11.141 1 96.81 103 GLY A N 1
ATOM 889 C CA . GLY A 1 103 ? 1.131 -20.422 -12.047 1 96.81 103 GLY A CA 1
ATOM 890 C C . GLY A 1 103 ? 2.398 -21.016 -11.461 1 96.81 103 GLY A C 1
ATOM 891 O O . GLY A 1 103 ? 3.049 -20.391 -10.617 1 96.81 103 GLY A O 1
ATOM 892 N N . VAL A 1 104 ? 2.807 -22.188 -12.008 1 95.88 104 VAL A N 1
ATOM 893 C CA . VAL A 1 104 ? 3.951 -22.922 -11.469 1 95.88 104 VAL A CA 1
ATOM 894 C C . VAL A 1 104 ? 5.203 -22.578 -12.273 1 95.88 104 VAL A C 1
ATOM 896 O O . VAL A 1 104 ? 6.324 -22.766 -11.797 1 95.88 104 VAL A O 1
ATOM 899 N N . GLY A 1 105 ? 5.016 -22.094 -13.461 1 91 105 GLY A N 1
ATOM 900 C CA . GLY A 1 105 ? 6.141 -21.797 -14.336 1 91 105 GLY A CA 1
ATOM 901 C C . GLY A 1 105 ? 6.523 -22.953 -15.234 1 91 105 GLY A C 1
ATOM 902 O O . GLY A 1 105 ? 6 -24.062 -15.094 1 91 105 GLY A O 1
ATOM 903 N N . GLY A 1 106 ? 7.305 -22.672 -16.219 1 90.12 106 GLY A N 1
ATOM 904 C CA . GLY A 1 106 ? 7.793 -23.703 -17.125 1 90.12 106 GLY A CA 1
ATOM 905 C C . GLY A 1 106 ? 6.891 -23.938 -18.328 1 90.12 106 GLY A C 1
ATOM 906 O O . GLY A 1 106 ? 7.094 -24.875 -19.094 1 90.12 106 GLY A O 1
ATOM 907 N N . TYR A 1 107 ? 5.898 -23.109 -18.375 1 88.12 107 TYR A N 1
ATOM 908 C CA . TYR A 1 107 ? 4.969 -23.188 -19.5 1 88.12 107 TYR A CA 1
ATOM 909 C C . TYR A 1 107 ? 4.41 -24.594 -19.641 1 88.12 107 TYR A C 1
ATOM 911 O O . TYR A 1 107 ? 3.9 -25.172 -18.672 1 88.12 107 TYR A O 1
ATOM 919 N N . THR A 1 108 ? 4.516 -25.172 -20.797 1 92.19 108 THR A N 1
ATOM 920 C CA . THR A 1 108 ? 3.877 -26.469 -21.031 1 92.19 108 THR A CA 1
ATOM 921 C C . THR A 1 108 ? 4.828 -27.609 -20.688 1 92.19 108 THR A C 1
ATOM 923 O O . THR A 1 108 ? 4.461 -28.781 -20.781 1 92.19 108 THR A O 1
ATOM 926 N N . LYS A 1 109 ? 6.051 -27.297 -20.266 1 93.94 109 LYS A N 1
ATOM 927 C CA . LYS A 1 109 ? 7.031 -28.328 -19.969 1 93.94 109 LYS A CA 1
ATOM 928 C C . LYS A 1 109 ? 6.762 -28.969 -18.609 1 93.94 109 LYS A C 1
ATOM 930 O O . LYS A 1 109 ? 6.812 -28.297 -17.578 1 93.94 109 LYS A O 1
ATOM 935 N N . LYS A 1 110 ? 6.629 -30.25 -18.562 1 96.31 110 LYS A N 1
ATOM 936 C CA . LYS A 1 110 ? 6.219 -31 -17.375 1 96.31 110 LYS A CA 1
ATOM 937 C C . LYS A 1 110 ? 7.309 -30.953 -16.312 1 96.31 110 LYS A C 1
ATOM 939 O O . LYS A 1 110 ? 7.02 -31.047 -15.117 1 96.31 110 LYS A O 1
ATOM 944 N N . THR A 1 111 ? 8.523 -30.75 -16.703 1 96.25 111 THR A N 1
ATOM 945 C CA . THR A 1 111 ? 9.625 -30.922 -15.773 1 96.25 111 THR A CA 1
ATOM 946 C C . THR A 1 111 ? 10.266 -29.578 -15.438 1 96.25 111 THR A C 1
ATOM 948 O O . THR A 1 111 ? 11.352 -29.531 -14.852 1 96.25 111 THR A O 1
ATOM 951 N N . GLU A 1 112 ? 9.656 -28.484 -15.938 1 92.5 112 GLU A N 1
ATOM 952 C CA . GLU A 1 112 ? 10.172 -27.156 -15.656 1 92.5 112 GLU A CA 1
ATOM 953 C C . GLU A 1 112 ? 9.203 -26.359 -14.797 1 92.5 112 GLU A C 1
ATOM 955 O O . GLU A 1 112 ? 7.992 -26.594 -14.836 1 92.5 112 GLU A O 1
ATOM 960 N N . GLY A 1 113 ? 9.773 -25.453 -14.055 1 92.25 113 GLY A N 1
ATOM 961 C CA . GLY A 1 113 ? 8.977 -24.625 -13.164 1 92.25 113 GLY A CA 1
ATOM 962 C C . GLY A 1 113 ? 9.188 -24.953 -11.703 1 92.25 113 GLY A C 1
ATOM 963 O O . GLY A 1 113 ? 10.125 -25.672 -11.344 1 92.25 113 GLY A O 1
ATOM 964 N N . GLY A 1 114 ? 8.398 -24.328 -10.883 1 94.38 114 GLY A N 1
ATOM 965 C CA . GLY A 1 114 ? 8.422 -24.609 -9.461 1 94.38 114 GLY A CA 1
ATOM 966 C C . GLY A 1 114 ? 9.445 -23.781 -8.695 1 94.38 114 GLY A C 1
ATOM 967 O O . GLY A 1 114 ? 9.586 -23.938 -7.484 1 94.38 114 GLY A O 1
ATOM 968 N N . ASN A 1 115 ? 10.141 -22.875 -9.375 1 91.94 115 ASN A N 1
ATOM 969 C CA . ASN A 1 115 ? 11.203 -22.125 -8.727 1 91.94 115 ASN A CA 1
ATOM 970 C C . ASN A 1 115 ? 10.672 -21.281 -7.57 1 91.94 115 ASN A C 1
ATOM 972 O O . ASN A 1 115 ? 11.242 -21.266 -6.48 1 91.94 115 ASN A O 1
ATOM 976 N N . SER A 1 116 ? 9.609 -20.594 -7.816 1 93.69 116 SER A N 1
ATOM 977 C CA . SER A 1 116 ? 9.047 -19.781 -6.746 1 93.69 116 SER A CA 1
ATOM 978 C C . SER A 1 116 ? 8.523 -20.656 -5.605 1 93.69 116 SER A C 1
ATOM 980 O O . SER A 1 116 ? 8.656 -20.297 -4.434 1 93.69 116 SER A O 1
ATOM 982 N N . LEU A 1 117 ? 7.941 -21.766 -5.906 1 96.75 117 LEU A N 1
ATOM 983 C CA . LEU A 1 117 ? 7.449 -22.672 -4.879 1 96.75 117 LEU A CA 1
ATOM 984 C C . LEU A 1 117 ? 8.586 -23.141 -3.973 1 96.75 117 LEU A C 1
ATOM 986 O O . LEU A 1 117 ? 8.422 -23.219 -2.754 1 96.75 117 LEU A O 1
ATOM 990 N N . ARG A 1 118 ? 9.742 -23.453 -4.574 1 95.62 118 ARG A N 1
ATOM 991 C CA . ARG A 1 118 ? 10.922 -23.844 -3.801 1 95.62 118 ARG A CA 1
ATOM 992 C C . ARG A 1 118 ? 11.391 -22.703 -2.91 1 95.62 118 ARG A C 1
ATOM 994 O O . ARG A 1 118 ? 11.797 -22.922 -1.767 1 95.62 118 ARG A O 1
ATOM 1001 N N . VAL A 1 119 ? 11.344 -21.469 -3.447 1 94.38 119 VAL A N 1
ATOM 1002 C CA . VAL A 1 119 ? 11.727 -20.312 -2.66 1 94.38 119 VAL A CA 1
ATOM 1003 C C . VAL A 1 119 ? 10.773 -20.141 -1.477 1 94.38 119 VAL A C 1
ATOM 1005 O O . VAL A 1 119 ? 11.219 -19.922 -0.347 1 94.38 119 VAL A O 1
ATOM 1008 N N . TRP A 1 120 ? 9.43 -20.281 -1.734 1 96.44 120 TRP A N 1
ATOM 1009 C CA . TRP A 1 120 ? 8.453 -20.141 -0.657 1 96.44 120 TRP A CA 1
ATOM 1010 C C . TRP A 1 120 ? 8.672 -21.203 0.417 1 96.44 120 TRP A C 1
ATOM 1012 O O . TRP A 1 120 ? 8.594 -20.906 1.612 1 96.44 120 TRP A O 1
ATOM 1022 N N . HIS A 1 121 ? 8.977 -22.422 -0.004 1 96.75 121 HIS A N 1
ATOM 1023 C CA . HIS A 1 121 ? 9.258 -23.5 0.945 1 96.75 121 HIS A CA 1
ATOM 1024 C C . HIS A 1 121 ? 10.43 -23.125 1.854 1 96.75 121 HIS A C 1
ATOM 1026 O O . HIS A 1 121 ? 10.375 -23.344 3.066 1 96.75 121 HIS A O 1
ATOM 1032 N N . GLN A 1 122 ? 11.484 -22.547 1.3 1 94.75 122 GLN A N 1
ATOM 1033 C CA . GLN A 1 122 ? 12.664 -22.172 2.074 1 94.75 122 GLN A CA 1
ATOM 1034 C C . GLN A 1 122 ? 12.383 -20.953 2.949 1 94.75 122 GLN A C 1
ATOM 1036 O O . GLN A 1 122 ? 12.812 -20.891 4.102 1 94.75 122 GLN A O 1
ATOM 1041 N N . PHE A 1 123 ? 11.703 -20.016 2.387 1 94.44 123 PHE A N 1
ATOM 1042 C CA . PHE A 1 123 ? 11.484 -18.734 3.035 1 94.44 123 PHE A CA 1
ATOM 1043 C C . PHE A 1 123 ? 10.508 -18.875 4.199 1 94.44 123 PHE A C 1
ATOM 1045 O O . PHE A 1 123 ? 10.633 -18.156 5.203 1 94.44 123 PHE A O 1
ATOM 1052 N N . PHE A 1 124 ? 9.531 -19.812 4.047 1 96.12 124 PHE A N 1
ATOM 1053 C CA . PHE A 1 124 ? 8.547 -20.062 5.09 1 96.12 124 PHE A CA 1
ATOM 1054 C C . PHE A 1 124 ? 8.742 -21.453 5.688 1 96.12 124 PHE A C 1
ATOM 1056 O O . PHE A 1 124 ? 7.973 -22.375 5.402 1 96.12 124 PHE A O 1
ATOM 1063 N N . PRO A 1 125 ? 9.578 -21.562 6.645 1 93.44 125 PRO A N 1
ATOM 1064 C CA . PRO A 1 125 ? 9.914 -22.875 7.176 1 93.44 125 PRO A CA 1
ATOM 1065 C C . PRO A 1 125 ? 8.742 -23.547 7.895 1 93.44 125 PRO A C 1
ATOM 1067 O O . PRO A 1 125 ? 8.703 -24.766 8.031 1 93.44 125 PRO A O 1
ATOM 1070 N N . ASN A 1 126 ? 7.777 -22.781 8.305 1 94.25 126 ASN A N 1
ATOM 1071 C CA . ASN A 1 126 ? 6.637 -23.328 9.031 1 94.25 126 ASN A CA 1
ATOM 1072 C C . ASN A 1 126 ? 5.422 -23.5 8.125 1 94.25 126 ASN A C 1
ATOM 1074 O O . ASN A 1 126 ? 4.301 -23.672 8.609 1 94.25 126 ASN A O 1
ATOM 1078 N N . ALA A 1 127 ? 5.57 -23.391 6.836 1 97.38 127 ALA A N 1
ATOM 1079 C CA . ALA A 1 127 ? 4.449 -23.594 5.926 1 97.38 127 ALA A CA 1
ATOM 1080 C C . ALA A 1 127 ? 3.906 -25.016 6.035 1 97.38 127 ALA A C 1
ATOM 1082 O O . ALA A 1 127 ? 4.656 -25.984 5.887 1 97.38 127 ALA A O 1
ATOM 1083 N N . LYS A 1 128 ? 2.652 -25.062 6.355 1 97.62 128 LYS A N 1
ATOM 1084 C CA . LYS A 1 128 ? 1.979 -26.359 6.426 1 97.62 128 LYS A CA 1
ATOM 1085 C C . LYS A 1 128 ? 1.838 -26.984 5.039 1 97.62 128 LYS A C 1
ATOM 1087 O O . LYS A 1 128 ? 2.061 -28.172 4.867 1 97.62 128 LYS A O 1
ATOM 1092 N N . VAL A 1 129 ? 1.443 -26.141 4.145 1 98.5 129 VAL A N 1
ATOM 1093 C CA . VAL A 1 129 ? 1.257 -26.609 2.77 1 98.5 129 VAL A CA 1
ATOM 1094 C C . VAL A 1 129 ? 1.445 -25.438 1.804 1 98.5 129 VAL A C 1
ATOM 1096 O O . VAL A 1 129 ? 1.048 -24.312 2.1 1 98.5 129 VAL A O 1
ATOM 1099 N N . ILE A 1 130 ? 2.059 -25.688 0.716 1 98.75 130 ILE A N 1
ATOM 1100 C CA . ILE A 1 130 ? 2.189 -24.781 -0.43 1 98.75 130 ILE A CA 1
ATOM 1101 C C . ILE A 1 130 ? 1.602 -25.453 -1.672 1 98.75 130 ILE A C 1
ATOM 1103 O O . ILE A 1 130 ? 2.098 -26.484 -2.123 1 98.75 130 ILE A O 1
ATOM 1107 N N . VAL A 1 131 ? 0.569 -24.875 -2.176 1 98.88 131 VAL A N 1
ATOM 1108 C CA . VAL A 1 131 ? -0.121 -25.453 -3.322 1 98.88 131 VAL A CA 1
ATOM 1109 C C . VAL A 1 131 ? 0.186 -24.641 -4.578 1 98.88 131 VAL A C 1
ATOM 1111 O O . VAL A 1 131 ? -0.027 -23.422 -4.605 1 98.88 131 VAL A O 1
ATOM 1114 N N . GLY A 1 132 ? 0.767 -25.25 -5.562 1 98.56 132 GLY A N 1
ATOM 1115 C CA . GLY A 1 132 ? 0.889 -24.672 -6.898 1 98.56 132 GLY A CA 1
ATOM 1116 C C . GLY A 1 132 ? -0.139 -25.219 -7.871 1 98.56 132 GLY A C 1
ATOM 1117 O O . GLY A 1 132 ? -0.343 -26.438 -7.957 1 98.56 132 GLY A O 1
ATOM 1118 N N . VAL A 1 133 ? -0.845 -24.359 -8.594 1 98.38 133 VAL A N 1
ATOM 1119 C CA . VAL A 1 133 ? -1.796 -24.828 -9.602 1 98.38 133 VAL A CA 1
ATOM 1120 C C . VAL A 1 133 ? -1.37 -24.344 -10.984 1 98.38 133 VAL A C 1
ATOM 1122 O O . VAL A 1 133 ? -0.85 -23.234 -11.117 1 98.38 133 VAL A O 1
ATOM 1125 N N . ASP A 1 134 ? -1.535 -25.141 -11.93 1 97.75 134 ASP A N 1
ATOM 1126 C CA . ASP A 1 134 ? -1.187 -24.828 -13.312 1 97.75 134 ASP A CA 1
ATOM 1127 C C . ASP A 1 134 ? -2.096 -25.562 -14.289 1 97.75 134 ASP A C 1
ATOM 1129 O O . ASP A 1 134 ? -2.561 -26.672 -14 1 97.75 134 ASP A O 1
ATOM 1133 N N . ILE A 1 135 ? -2.344 -24.922 -15.391 1 96.94 135 ILE A N 1
ATOM 1134 C CA . ILE A 1 135 ? -3.17 -25.547 -16.406 1 96.94 135 ILE A CA 1
ATOM 1135 C C . ILE A 1 135 ? -2.402 -26.703 -17.047 1 96.94 135 ILE A C 1
ATOM 1137 O O . ILE A 1 135 ? -3.004 -27.672 -17.516 1 96.94 135 ILE A O 1
ATOM 1141 N N . SER A 1 136 ? -1.073 -26.656 -17.094 1 96.62 136 SER A N 1
ATOM 1142 C CA . SER A 1 136 ? -0.218 -27.703 -17.641 1 96.62 136 SER A CA 1
ATOM 1143 C C . SER A 1 136 ? 0.145 -28.734 -16.578 1 96.62 136 SER A C 1
ATOM 1145 O O . SER A 1 136 ? 0.288 -28.406 -15.406 1 96.62 136 SER A O 1
ATOM 1147 N N . GLU A 1 137 ? 0.309 -29.906 -17 1 97.38 137 GLU A N 1
ATOM 1148 C CA . GLU A 1 137 ? 0.817 -30.953 -16.094 1 97.38 137 GLU A CA 1
ATOM 1149 C C . GLU A 1 137 ? 2.252 -30.641 -15.672 1 97.38 137 GLU A C 1
ATOM 1151 O O . GLU A 1 137 ? 3.078 -30.25 -16.484 1 97.38 137 GLU A O 1
ATOM 1156 N N . LYS A 1 138 ? 2.496 -30.766 -14.367 1 97.5 138 LYS A N 1
ATOM 1157 C CA . LYS A 1 138 ? 3.842 -30.578 -13.836 1 97.5 138 LYS A CA 1
ATOM 1158 C C . LYS A 1 138 ? 4.309 -31.828 -13.086 1 97.5 138 LYS A C 1
ATOM 1160 O O . LYS A 1 138 ? 3.555 -32.406 -12.289 1 97.5 138 LYS A O 1
ATOM 1165 N N . GLN A 1 139 ? 5.426 -32.344 -13.43 1 97.88 139 GLN A N 1
ATOM 1166 C CA . GLN A 1 139 ? 6.129 -33.406 -12.734 1 97.88 139 GLN A CA 1
ATOM 1167 C C . GLN A 1 139 ? 7.473 -32.938 -12.188 1 97.88 139 GLN A C 1
ATOM 1169 O O . GLN A 1 139 ? 8.492 -33.031 -12.867 1 97.88 139 GLN A O 1
ATOM 1174 N N . LEU A 1 140 ? 7.43 -32.438 -11.07 1 97 140 LEU A N 1
ATOM 1175 C CA . LEU A 1 140 ? 8.578 -31.766 -10.453 1 97 140 LEU A CA 1
ATOM 1176 C C . LEU A 1 140 ? 8.969 -32.469 -9.148 1 97 140 LEU A C 1
ATOM 1178 O O . LEU A 1 140 ? 8.109 -33 -8.445 1 97 140 LEU A O 1
ATOM 1182 N N . ASP A 1 141 ? 10.25 -32.5 -8.859 1 96.94 141 ASP A N 1
ATOM 1183 C CA . ASP A 1 141 ? 10.742 -32.938 -7.555 1 96.94 141 ASP A CA 1
ATOM 1184 C C . ASP A 1 141 ? 10.688 -31.781 -6.551 1 96.94 141 ASP A C 1
ATOM 1186 O O . ASP A 1 141 ? 11.523 -30.875 -6.582 1 96.94 141 ASP A O 1
ATOM 1190 N N . LEU A 1 142 ? 9.648 -31.828 -5.738 1 97.56 142 LEU A N 1
ATOM 1191 C CA . LEU A 1 142 ? 9.391 -30.75 -4.797 1 97.56 142 LEU A CA 1
ATOM 1192 C C . LEU A 1 142 ? 9.352 -31.281 -3.365 1 97.56 142 LEU A C 1
ATOM 1194 O O . LEU A 1 142 ? 9.18 -32.469 -3.145 1 97.56 142 LEU A O 1
ATOM 1198 N N . PRO A 1 143 ? 9.602 -30.406 -2.428 1 97.31 143 PRO A N 1
ATOM 1199 C CA . PRO A 1 143 ? 9.5 -30.812 -1.025 1 97.31 143 PRO A CA 1
ATOM 1200 C C . PRO A 1 143 ? 8.125 -31.391 -0.675 1 97.31 143 PRO A C 1
ATOM 1202 O O . PRO A 1 143 ? 7.145 -31.125 -1.369 1 97.31 143 PRO A O 1
ATOM 1205 N N . ASP A 1 144 ? 8.008 -32.062 0.418 1 97.38 144 ASP A N 1
ATOM 1206 C CA . ASP A 1 144 ? 6.828 -32.844 0.798 1 97.38 144 ASP A CA 1
ATOM 1207 C C . ASP A 1 144 ? 5.613 -31.953 0.995 1 97.38 144 ASP A C 1
ATOM 1209 O O . ASP A 1 144 ? 4.48 -32.375 0.738 1 97.38 144 ASP A O 1
ATOM 1213 N N . ASN A 1 145 ? 5.879 -30.781 1.478 1 98.06 145 ASN A N 1
ATOM 1214 C CA . ASN A 1 145 ? 4.738 -29.922 1.795 1 98.06 145 ASN A CA 1
ATOM 1215 C C . ASN A 1 145 ? 4.328 -29.062 0.599 1 98.06 145 ASN A C 1
ATOM 1217 O O . ASN A 1 145 ? 3.5 -28.172 0.731 1 98.06 145 ASN A O 1
ATOM 1221 N N . VAL A 1 146 ? 4.934 -29.266 -0.562 1 98.69 146 VAL A N 1
ATOM 1222 C CA . VAL A 1 146 ? 4.551 -28.594 -1.797 1 98.69 146 VAL A CA 1
ATOM 1223 C C . VAL A 1 146 ? 3.721 -29.531 -2.666 1 98.69 146 VAL A C 1
ATOM 1225 O O . VAL A 1 146 ? 4.164 -30.625 -3.006 1 98.69 146 VAL A O 1
ATOM 1228 N N . LYS A 1 147 ? 2.531 -29.094 -3.012 1 98.44 147 LYS A N 1
ATOM 1229 C CA . LYS A 1 147 ? 1.603 -29.875 -3.82 1 98.44 147 LYS A CA 1
ATOM 1230 C C . LYS A 1 147 ? 1.305 -29.188 -5.145 1 98.44 147 LYS A C 1
ATOM 1232 O O . LYS A 1 147 ? 1.157 -27.953 -5.195 1 98.44 147 LYS A O 1
ATOM 1237 N N . ILE A 1 148 ? 1.231 -29.953 -6.18 1 98.38 148 ILE A N 1
ATOM 1238 C CA . ILE A 1 148 ? 0.871 -29.422 -7.492 1 98.38 148 ILE A CA 1
ATOM 1239 C C . ILE A 1 148 ? -0.493 -29.969 -7.91 1 98.38 148 ILE A C 1
ATOM 1241 O O . ILE A 1 148 ? -0.745 -31.172 -7.809 1 98.38 148 ILE A O 1
ATOM 1245 N N . ILE A 1 149 ? -1.319 -29.141 -8.359 1 98.31 149 ILE A N 1
ATOM 1246 C CA . ILE A 1 149 ? -2.623 -29.5 -8.898 1 98.31 149 ILE A CA 1
ATOM 1247 C C . ILE A 1 149 ? -2.779 -28.953 -10.312 1 98.31 149 ILE A C 1
ATOM 1249 O O . ILE A 1 149 ? -2.582 -27.75 -10.539 1 98.31 149 ILE A O 1
ATOM 1253 N N . GLN A 1 150 ? -3.07 -29.781 -11.227 1 98.19 150 GLN A N 1
ATOM 1254 C CA . GLN A 1 150 ? -3.342 -29.328 -12.586 1 98.19 150 GLN A CA 1
ATOM 1255 C C . GLN A 1 150 ? -4.773 -28.812 -12.719 1 98.19 150 GLN A C 1
ATOM 1257 O O . GLN A 1 150 ? -5.73 -29.578 -12.586 1 98.19 150 GLN A O 1
ATOM 1262 N N . MET A 1 151 ? -4.906 -27.516 -13.039 1 96.88 151 MET A N 1
ATOM 1263 C CA . MET A 1 151 ? -6.234 -26.922 -13.195 1 96.88 151 MET A CA 1
ATOM 1264 C C . MET A 1 151 ? -6.148 -25.547 -13.852 1 96.88 151 MET A C 1
ATOM 1266 O O . MET A 1 151 ? -5.082 -24.938 -13.859 1 96.88 151 MET A O 1
ATOM 1270 N N . ASN A 1 152 ? -7.25 -25.188 -14.438 1 94.69 152 ASN A N 1
ATOM 1271 C CA . ASN A 1 152 ? -7.441 -23.781 -14.773 1 94.69 152 ASN A CA 1
ATOM 1272 C C . ASN A 1 152 ? -7.75 -22.938 -13.539 1 94.69 152 ASN A C 1
ATOM 1274 O O . ASN A 1 152 ? -8.758 -23.172 -12.867 1 94.69 152 ASN A O 1
ATOM 1278 N N . ALA A 1 153 ? -6.891 -22 -13.242 1 92.12 153 ALA A N 1
ATOM 1279 C CA . ALA A 1 153 ? -6.992 -21.219 -12.016 1 92.12 153 ALA A CA 1
ATOM 1280 C C . ALA A 1 153 ? -8.297 -20.422 -11.977 1 92.12 153 ALA A C 1
ATOM 1282 O O . ALA A 1 153 ? -8.773 -20.062 -10.906 1 92.12 153 ALA A O 1
ATOM 1283 N N . SER A 1 154 ? -8.891 -20.141 -13.125 1 91.94 154 SER A N 1
ATOM 1284 C CA . SER A 1 154 ? -10.109 -19.328 -13.18 1 91.94 154 SER A CA 1
ATOM 1285 C C . SER A 1 154 ? -11.352 -20.203 -13.164 1 91.94 154 SER A C 1
ATOM 1287 O O . SER A 1 154 ? -12.477 -19.703 -13.297 1 91.94 154 SER A O 1
ATOM 1289 N N . ASP A 1 155 ? -11.203 -21.562 -13.047 1 94.81 155 ASP A N 1
ATOM 1290 C CA . ASP A 1 155 ? -12.328 -22.484 -12.875 1 94.81 155 ASP A CA 1
ATOM 1291 C C . ASP A 1 155 ? -12.844 -22.453 -11.438 1 94.81 155 ASP A C 1
ATOM 1293 O O . ASP A 1 155 ? -12.188 -22.969 -10.531 1 94.81 155 ASP A O 1
ATOM 1297 N N . GLU A 1 156 ? -14.008 -21.984 -11.305 1 96 156 GLU A N 1
ATOM 1298 C CA . GLU A 1 156 ? -14.562 -21.75 -9.977 1 96 156 GLU A CA 1
ATOM 1299 C C . GLU A 1 156 ? -14.727 -23.062 -9.203 1 96 156 GLU A C 1
ATOM 1301 O O . GLU A 1 156 ? -14.438 -23.125 -8.008 1 96 156 GLU A O 1
ATOM 1306 N N . SER A 1 157 ? -15.242 -24.094 -9.867 1 96.69 157 SER A N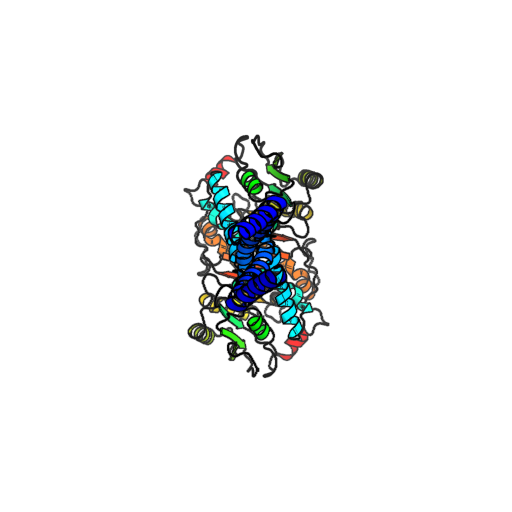 1
ATOM 1307 C CA . SER A 1 157 ? -15.461 -25.375 -9.203 1 96.69 157 SER A CA 1
ATOM 1308 C C . SER A 1 157 ? -14.156 -25.984 -8.711 1 96.69 157 SER A C 1
ATOM 1310 O O . SER A 1 157 ? -14.078 -26.469 -7.578 1 96.69 157 SER A O 1
ATOM 1312 N N . MET A 1 158 ? -13.125 -25.906 -9.461 1 95.94 158 MET A N 1
ATOM 1313 C CA . MET A 1 158 ? -11.82 -26.438 -9.07 1 95.94 158 MET A CA 1
ATOM 1314 C C . MET A 1 158 ? -11.195 -25.594 -7.965 1 95.94 158 MET A C 1
ATOM 1316 O O . MET A 1 158 ? -10.617 -26.141 -7.016 1 95.94 158 MET A O 1
ATOM 1320 N N . ALA A 1 159 ? -11.344 -24.328 -8.156 1 96.25 159 ALA A N 1
ATOM 1321 C CA . ALA A 1 159 ? -10.812 -23.422 -7.133 1 96.25 159 ALA A CA 1
ATOM 1322 C C . ALA A 1 159 ? -11.461 -23.703 -5.777 1 96.25 159 ALA A C 1
ATOM 1324 O O . ALA A 1 159 ? -10.781 -23.703 -4.746 1 96.25 159 ALA A O 1
ATOM 1325 N N . THR A 1 160 ? -12.727 -23.969 -5.758 1 96.5 160 THR A N 1
ATOM 1326 C CA . THR A 1 160 ? -13.461 -24.266 -4.531 1 96.5 160 THR A CA 1
ATOM 1327 C C . THR A 1 160 ? -12.953 -25.562 -3.906 1 96.5 160 THR A C 1
ATOM 1329 O O . THR A 1 160 ? -12.797 -25.656 -2.688 1 96.5 160 THR A O 1
ATOM 1332 N N . ARG A 1 161 ? -12.719 -26.562 -4.68 1 97.31 161 ARG A N 1
ATOM 1333 C CA . ARG A 1 161 ? -12.203 -27.828 -4.184 1 97.31 161 ARG A CA 1
ATOM 1334 C C . ARG A 1 161 ? -10.828 -27.656 -3.547 1 97.31 161 ARG A C 1
ATOM 1336 O O . ARG A 1 161 ? -10.562 -28.203 -2.477 1 97.31 161 ARG A O 1
ATOM 1343 N N . VAL A 1 162 ? -9.984 -26.906 -4.258 1 98.19 162 VAL A N 1
ATOM 1344 C CA . VAL A 1 162 ? -8.656 -26.641 -3.723 1 98.19 162 VAL A CA 1
ATOM 1345 C C . VAL A 1 162 ? -8.773 -25.922 -2.383 1 98.19 162 VAL A C 1
ATOM 1347 O O . VAL A 1 162 ? -8.055 -26.25 -1.431 1 98.19 162 VAL A O 1
ATOM 1350 N N . CYS A 1 163 ? -9.633 -24.969 -2.307 1 97.94 163 CYS A N 1
ATOM 1351 C CA . CYS A 1 163 ? -9.859 -24.234 -1.073 1 97.94 163 CYS A CA 1
ATOM 1352 C C . CYS A 1 163 ? -10.352 -25.141 0.037 1 97.94 163 CYS A C 1
ATOM 1354 O O . CYS A 1 163 ? -9.875 -25.078 1.169 1 97.94 163 CYS A O 1
ATOM 1356 N N . ASP A 1 164 ? -11.289 -26.016 -0.264 1 97.69 164 ASP A N 1
ATOM 1357 C CA . ASP A 1 164 ? -11.867 -26.938 0.721 1 97.69 164 ASP A CA 1
ATOM 1358 C C . ASP A 1 164 ? -10.797 -27.875 1.29 1 97.69 164 ASP A C 1
ATOM 1360 O O . ASP A 1 164 ? -10.812 -28.172 2.484 1 97.69 164 ASP A O 1
ATOM 1364 N N . PHE A 1 165 ? -9.906 -28.281 0.506 1 97.81 165 PHE A N 1
ATOM 1365 C CA . PHE A 1 165 ? -8.938 -29.297 0.916 1 97.81 165 PHE A CA 1
ATOM 1366 C C . PHE A 1 165 ? -7.734 -28.656 1.591 1 97.81 165 PHE A C 1
ATOM 1368 O O . PHE A 1 165 ? -7.191 -29.203 2.553 1 97.81 165 PHE A O 1
ATOM 1375 N N . TYR A 1 166 ? -7.305 -27.453 1.046 1 98.06 166 TYR A N 1
ATOM 1376 C CA . TYR A 1 166 ? -6.012 -26.938 1.487 1 98.06 166 TYR A CA 1
ATOM 1377 C C . TYR A 1 166 ? -6.16 -25.578 2.141 1 98.06 166 TYR A C 1
ATOM 1379 O O . TYR A 1 166 ? -5.246 -25.094 2.814 1 98.06 166 TYR A O 1
ATOM 1387 N N . GLY A 1 167 ? -7.273 -24.859 1.903 1 96.75 167 GLY A N 1
ATOM 1388 C CA . GLY A 1 167 ? -7.484 -23.516 2.426 1 96.75 167 GLY A CA 1
ATOM 1389 C C . GLY A 1 167 ? -8.07 -23.5 3.826 1 96.75 167 GLY A C 1
ATOM 1390 O O . GLY A 1 167 ? -8.125 -24.547 4.488 1 96.75 167 GLY A O 1
ATOM 1391 N N . PRO A 1 168 ? -8.516 -22.391 4.242 1 97.88 168 PRO A N 1
ATOM 1392 C CA . PRO A 1 168 ? -8.18 -21.078 3.68 1 97.88 168 PRO A CA 1
ATOM 1393 C C . PRO A 1 168 ? -6.68 -20.797 3.705 1 97.88 168 PRO A C 1
ATOM 1395 O O . PRO A 1 168 ? -5.945 -21.406 4.484 1 97.88 168 PRO A O 1
ATOM 1398 N N . PHE A 1 169 ? -6.219 -19.906 2.832 1 98.75 169 PHE A N 1
ATOM 1399 C CA . PHE A 1 169 ? -4.801 -19.625 2.658 1 98.75 169 PHE A CA 1
ATOM 1400 C C . PHE A 1 169 ? -4.418 -18.312 3.344 1 98.75 169 PHE A C 1
ATOM 1402 O O . PHE A 1 169 ? -5.242 -17.406 3.461 1 98.75 169 PHE A O 1
ATOM 1409 N N . ASP A 1 170 ? -3.176 -18.234 3.799 1 98.31 170 ASP A N 1
ATOM 1410 C CA . ASP A 1 170 ? -2.627 -17 4.355 1 98.31 170 ASP A CA 1
ATOM 1411 C C . ASP A 1 170 ? -2.111 -16.078 3.25 1 98.31 170 ASP A C 1
ATOM 1413 O O . ASP A 1 170 ? -2.184 -14.859 3.371 1 98.31 170 ASP A O 1
ATOM 1417 N N . ILE A 1 171 ? -1.554 -16.688 2.209 1 98.62 171 ILE A N 1
ATOM 1418 C CA . ILE A 1 171 ? -1.012 -15.945 1.072 1 98.62 171 ILE A CA 1
ATOM 1419 C C . ILE A 1 171 ? -1.466 -16.609 -0.231 1 98.62 171 ILE A C 1
ATOM 1421 O O . ILE A 1 171 ? -1.425 -17.828 -0.365 1 98.62 171 ILE A O 1
ATOM 1425 N N . ILE A 1 172 ? -1.937 -15.82 -1.144 1 98.88 172 ILE A N 1
ATOM 1426 C CA . ILE A 1 172 ? -2.266 -16.281 -2.49 1 98.88 172 ILE A CA 1
ATOM 1427 C C . ILE A 1 172 ? -1.487 -15.453 -3.516 1 98.88 172 ILE A C 1
ATOM 1429 O O . ILE A 1 172 ? -1.516 -14.219 -3.484 1 98.88 172 ILE A O 1
ATOM 1433 N N . PHE A 1 173 ? -0.758 -16.125 -4.383 1 98.38 173 PHE A N 1
ATOM 1434 C CA . PHE A 1 173 ? -0.036 -15.508 -5.484 1 98.38 173 PHE A CA 1
ATOM 1435 C C . PHE A 1 173 ? -0.731 -15.789 -6.812 1 98.38 173 PHE A C 1
ATOM 1437 O O . PHE A 1 173 ? -0.927 -16.938 -7.184 1 98.38 173 PHE A O 1
ATOM 1444 N N . ASP A 1 174 ? -1.131 -14.75 -7.473 1 98.12 174 ASP A N 1
ATOM 1445 C CA . ASP A 1 174 ? -1.634 -14.867 -8.836 1 98.12 174 ASP A CA 1
ATOM 1446 C C . ASP A 1 174 ? -0.529 -14.602 -9.859 1 98.12 174 ASP A C 1
ATOM 1448 O O . ASP A 1 174 ? -0.171 -13.445 -10.102 1 98.12 174 ASP A O 1
ATOM 1452 N N . ASP A 1 175 ? 0.056 -15.578 -10.43 1 95.88 175 ASP A N 1
ATOM 1453 C CA . ASP A 1 175 ? 1.112 -15.539 -11.438 1 95.88 175 ASP A CA 1
ATOM 1454 C C . ASP A 1 175 ? 0.832 -16.531 -12.57 1 95.88 175 ASP A C 1
ATOM 1456 O O . ASP A 1 175 ? 1.72 -17.281 -12.984 1 95.88 175 ASP A O 1
ATOM 1460 N N . ALA A 1 176 ? -0.383 -16.531 -13.086 1 94.19 176 ALA A N 1
ATOM 1461 C CA . ALA A 1 176 ? -0.789 -17.531 -14.062 1 94.19 176 ALA A CA 1
ATOM 1462 C C . ALA A 1 176 ? -0.875 -16.938 -15.461 1 94.19 176 ALA A C 1
ATOM 1464 O O . ALA A 1 176 ? 0.146 -16.578 -16.047 1 94.19 176 ALA A O 1
ATOM 1465 N N . SER A 1 177 ? -2.109 -16.766 -16.016 1 91.94 177 SER A N 1
ATOM 1466 C CA . SER A 1 177 ? -2.266 -16.422 -17.422 1 91.94 177 SER A CA 1
ATOM 1467 C C . SER A 1 177 ? -1.896 -14.977 -17.688 1 91.94 177 SER A C 1
ATOM 1469 O O . SER A 1 177 ? -1.543 -14.609 -18.812 1 91.94 177 SER A O 1
ATOM 1471 N N . HIS A 1 178 ? -2.045 -14.117 -16.75 1 94 178 HIS A N 1
ATOM 1472 C CA . HIS A 1 178 ? -1.842 -12.68 -16.812 1 94 178 HIS A CA 1
ATOM 1473 C C . HIS A 1 178 ? -2.84 -12.023 -17.75 1 94 178 HIS A C 1
ATOM 1475 O O . HIS A 1 178 ? -2.709 -10.844 -18.078 1 94 178 HIS A O 1
ATOM 1481 N N . ILE A 1 179 ? -3.754 -12.82 -18.297 1 96.19 179 ILE A N 1
ATOM 1482 C CA . ILE A 1 179 ? -4.898 -12.273 -19.016 1 96.19 179 ILE A CA 1
ATOM 1483 C C . ILE A 1 179 ? -5.812 -11.531 -18.047 1 96.19 179 ILE A C 1
ATOM 1485 O O . ILE A 1 179 ? -6.242 -12.094 -17.031 1 96.19 179 ILE A O 1
ATOM 1489 N N . SER A 1 180 ? -6.133 -10.297 -18.375 1 97.88 180 SER A N 1
ATOM 1490 C CA . SER A 1 180 ? -6.844 -9.445 -17.422 1 97.88 180 SER A CA 1
ATOM 1491 C C . SER A 1 180 ? -8.125 -10.109 -16.938 1 97.88 180 SER A C 1
ATOM 1493 O O . SER A 1 180 ? -8.422 -10.094 -15.734 1 97.88 180 SER A O 1
ATOM 1495 N N . TYR A 1 181 ? -8.883 -10.68 -17.859 1 97.25 181 TYR A N 1
ATOM 1496 C CA . TYR A 1 181 ? -10.117 -11.352 -17.469 1 97.25 181 TYR A CA 1
ATOM 1497 C C . TYR A 1 181 ? -9.844 -12.438 -16.438 1 97.25 181 TYR A C 1
ATOM 1499 O O . TYR A 1 181 ? -10.539 -12.531 -15.43 1 97.25 181 TYR A O 1
ATOM 1507 N N . ASP A 1 182 ? -8.844 -13.305 -16.625 1 97.06 182 ASP A N 1
ATOM 1508 C CA . ASP A 1 182 ? -8.492 -14.398 -15.734 1 97.06 182 ASP A CA 1
ATOM 1509 C C . ASP A 1 182 ? -8.016 -13.867 -14.383 1 97.06 182 ASP A C 1
ATOM 1511 O O . ASP A 1 182 ? -8.352 -14.422 -13.336 1 97.06 182 ASP A O 1
ATOM 1515 N N . VAL A 1 183 ? -7.18 -12.82 -14.438 1 98 183 VAL A N 1
ATOM 1516 C CA . VAL A 1 183 ? -6.637 -12.227 -13.219 1 98 183 VAL A CA 1
ATOM 1517 C C . VAL A 1 183 ? -7.777 -11.742 -12.32 1 98 183 VAL A C 1
ATOM 1519 O O . VAL A 1 183 ? -7.824 -12.078 -11.133 1 98 183 VAL A O 1
ATOM 1522 N N . ILE A 1 184 ? -8.719 -11.016 -12.914 1 98.12 184 ILE A N 1
ATOM 1523 C CA . ILE A 1 184 ? -9.844 -10.461 -12.172 1 98.12 184 ILE A CA 1
ATOM 1524 C C . ILE A 1 184 ? -10.727 -11.594 -11.648 1 98.12 184 ILE A C 1
ATOM 1526 O O . ILE A 1 184 ? -11.078 -11.617 -10.469 1 98.12 184 ILE A O 1
ATOM 1530 N N . ARG A 1 185 ? -11.047 -12.531 -12.5 1 97.44 185 ARG A N 1
ATOM 1531 C CA . ARG A 1 185 ? -11.891 -13.656 -12.125 1 97.44 185 ARG A CA 1
ATOM 1532 C C . ARG A 1 185 ? -11.25 -14.484 -11.016 1 97.44 185 ARG A C 1
ATOM 1534 O O . ARG A 1 185 ? -11.922 -14.867 -10.047 1 97.44 185 ARG A O 1
ATOM 1541 N N . SER A 1 186 ? -9.961 -14.789 -11.141 1 97.44 186 SER A N 1
ATOM 1542 C CA . SER A 1 186 ? -9.25 -15.547 -10.117 1 97.44 186 SER A CA 1
ATOM 1543 C C . SER A 1 186 ? -9.289 -14.836 -8.773 1 97.44 186 SER A C 1
ATOM 1545 O O . SER A 1 186 ? -9.461 -15.477 -7.73 1 97.44 186 SER A O 1
ATOM 1547 N N . PHE A 1 187 ? -9.094 -13.539 -8.805 1 98.44 187 PHE A N 1
ATOM 1548 C CA . PHE A 1 187 ? -9.18 -12.773 -7.566 1 98.44 187 PHE A CA 1
ATOM 1549 C C . PHE A 1 187 ? -10.562 -12.914 -6.938 1 98.44 187 PHE A C 1
ATOM 1551 O O . PHE A 1 187 ? -10.68 -13.188 -5.738 1 98.44 187 PHE A O 1
ATOM 1558 N N . GLU A 1 188 ? -11.594 -12.727 -7.715 1 97.62 188 GLU A N 1
ATOM 1559 C CA . GLU A 1 188 ? -12.969 -12.805 -7.227 1 97.62 188 GLU A CA 1
ATOM 1560 C C . GLU A 1 188 ? -13.258 -14.172 -6.613 1 97.62 188 GLU A C 1
ATOM 1562 O O . GLU A 1 188 ? -13.906 -14.258 -5.566 1 97.62 188 GLU A O 1
ATOM 1567 N N . ILE A 1 189 ? -12.766 -15.18 -7.223 1 96.81 189 ILE A N 1
ATOM 1568 C CA . ILE A 1 189 ? -13.047 -16.547 -6.793 1 96.81 189 ILE A CA 1
ATOM 1569 C C . ILE A 1 189 ? -12.258 -16.859 -5.523 1 96.81 189 ILE A C 1
ATOM 1571 O O . ILE A 1 189 ? -12.805 -17.406 -4.566 1 96.81 189 ILE A O 1
ATOM 1575 N N . ASN A 1 190 ? -11.023 -16.438 -5.484 1 97.69 190 ASN A N 1
ATOM 1576 C CA . ASN A 1 190 ? -10.125 -16.922 -4.441 1 97.69 190 ASN A CA 1
ATOM 1577 C C . ASN A 1 190 ? -10.117 -16 -3.229 1 97.69 190 ASN A C 1
ATOM 1579 O O . ASN A 1 190 ? -9.57 -16.344 -2.182 1 97.69 190 ASN A O 1
ATOM 1583 N N . TRP A 1 191 ? -10.734 -14.852 -3.34 1 98.06 191 TRP A N 1
ATOM 1584 C CA . TRP A 1 191 ? -10.781 -13.922 -2.219 1 98.06 191 TRP A CA 1
ATOM 1585 C C . TRP A 1 191 ? -11.391 -14.586 -0.987 1 98.06 191 TRP A C 1
ATOM 1587 O O . TRP A 1 191 ? -10.922 -14.383 0.134 1 98.06 191 TRP A O 1
ATOM 1597 N N . GLN A 1 192 ? -12.391 -15.422 -1.186 1 96.12 192 GLN A N 1
ATOM 1598 C CA . GLN A 1 192 ? -13.062 -16.062 -0.062 1 96.12 192 GLN A CA 1
ATOM 1599 C C . GLN A 1 192 ? -12.188 -17.156 0.547 1 96.12 192 GLN A C 1
ATOM 1601 O O . GLN A 1 192 ? -12.445 -17.609 1.666 1 96.12 192 GLN A O 1
ATOM 1606 N N . CYS A 1 193 ? -11.227 -17.594 -0.183 1 98.06 193 CYS A N 1
ATOM 1607 C CA . CYS A 1 193 ? -10.344 -18.641 0.292 1 98.06 193 CYS A CA 1
ATOM 1608 C C . CYS A 1 193 ? -9.117 -18.047 0.986 1 98.06 193 CYS A C 1
ATOM 1610 O O . CYS A 1 193 ? -8.188 -18.781 1.329 1 98.06 193 CYS A O 1
ATOM 1612 N N . LEU A 1 194 ? -9.094 -16.734 1.051 1 98.62 194 LEU A N 1
ATOM 1613 C CA . LEU A 1 194 ? -8.039 -16.031 1.773 1 98.62 194 LEU A CA 1
ATOM 1614 C C . LEU A 1 194 ? -8.445 -15.781 3.223 1 98.62 194 LEU A C 1
ATOM 1616 O O . LEU A 1 194 ? -9.555 -15.328 3.492 1 98.62 194 LEU A O 1
ATOM 1620 N N . ARG A 1 195 ? -7.562 -16.078 4.133 1 97.44 195 ARG A N 1
ATOM 1621 C CA . ARG A 1 195 ? -7.816 -15.828 5.547 1 97.44 195 ARG A CA 1
ATOM 1622 C C . ARG A 1 195 ? -7.992 -14.336 5.812 1 97.44 195 ARG A C 1
ATOM 1624 O O . ARG A 1 195 ? -7.516 -13.5 5.043 1 97.44 195 ARG A O 1
ATOM 1631 N N . SER A 1 196 ? -8.648 -13.883 6.93 1 95 196 SER A N 1
ATOM 1632 C CA . SER A 1 196 ? -8.984 -12.508 7.27 1 95 196 SER A CA 1
ATOM 1633 C C . SER A 1 196 ? -7.727 -11.664 7.445 1 95 196 SER A C 1
ATOM 1635 O O . SER A 1 196 ? -7.754 -10.445 7.254 1 95 196 SER A O 1
ATOM 1637 N N . ASP A 1 197 ? -6.625 -12.172 7.684 1 93.81 197 ASP A N 1
ATOM 1638 C CA . ASP A 1 197 ? -5.383 -11.414 7.809 1 93.81 197 ASP A CA 1
ATOM 1639 C C . ASP A 1 197 ? -4.383 -11.812 6.727 1 93.81 197 ASP A C 1
ATOM 1641 O O . ASP A 1 197 ? -3.172 -11.656 6.898 1 93.81 197 ASP A O 1
ATOM 1645 N N . GLY A 1 198 ? -4.953 -12.336 5.652 1 97.75 198 GLY A N 1
ATOM 1646 C CA . GLY A 1 198 ? -4.113 -12.828 4.57 1 97.75 198 GLY A CA 1
ATOM 1647 C C . GLY A 1 198 ? -3.773 -11.758 3.549 1 97.75 198 GLY A C 1
ATOM 1648 O O . GLY A 1 198 ? -4.258 -10.625 3.641 1 97.75 198 GLY A O 1
ATOM 1649 N N . ILE A 1 199 ? -2.92 -12.148 2.588 1 98.38 199 ILE A N 1
ATOM 1650 C CA . ILE A 1 199 ? -2.488 -11.242 1.532 1 98.38 199 ILE A CA 1
ATOM 1651 C C . ILE A 1 199 ? -2.666 -11.914 0.171 1 98.38 199 ILE A C 1
ATOM 1653 O O . ILE A 1 199 ? -2.328 -13.086 0 1 98.38 199 ILE A O 1
ATOM 1657 N N . TYR A 1 200 ? -3.301 -11.219 -0.714 1 98.88 200 TYR A N 1
ATOM 1658 C CA . TYR A 1 200 ? -3.42 -11.609 -2.115 1 98.88 200 TYR A CA 1
ATOM 1659 C C . TYR A 1 200 ? -2.451 -10.82 -2.986 1 98.88 200 TYR A C 1
ATOM 1661 O O . TYR A 1 200 ? -2.439 -9.586 -2.951 1 98.88 200 TYR A O 1
ATOM 1669 N N . VAL A 1 201 ? -1.59 -11.492 -3.754 1 98.75 201 VAL A N 1
ATOM 1670 C CA . VAL A 1 201 ? -0.559 -10.844 -4.555 1 98.75 201 VAL A CA 1
ATOM 1671 C C . VAL A 1 201 ? -0.845 -11.062 -6.039 1 98.75 201 VAL A C 1
ATOM 1673 O O . VAL A 1 201 ? -1.023 -12.195 -6.484 1 98.75 201 VAL A O 1
ATOM 1676 N N . VAL A 1 202 ? -0.921 -9.961 -6.746 1 98.44 202 VAL A N 1
ATOM 1677 C CA . VAL A 1 202 ? -1.063 -10.016 -8.195 1 98.44 202 VAL A CA 1
ATOM 1678 C C . VAL A 1 202 ? 0.258 -9.641 -8.859 1 98.44 202 VAL A C 1
ATOM 1680 O O . VAL A 1 202 ? 0.704 -8.492 -8.766 1 98.44 202 VAL A O 1
ATOM 1683 N N . LYS A 1 203 ? 0.865 -10.547 -9.555 1 95.56 203 LYS A N 1
ATOM 1684 C CA . LYS A 1 203 ? 2.156 -10.312 -10.195 1 95.56 203 LYS A CA 1
ATOM 1685 C C . LYS A 1 203 ? 1.983 -9.93 -11.664 1 95.56 203 LYS A C 1
ATOM 1687 O O . LYS A 1 203 ? 0.949 -10.219 -12.266 1 95.56 203 LYS A O 1
ATOM 1692 N N . ASP A 1 204 ? 2.982 -9.234 -12.188 1 93.88 204 ASP A N 1
ATOM 1693 C CA . ASP A 1 204 ? 3.162 -8.945 -13.609 1 93.88 204 ASP A CA 1
ATOM 1694 C C . ASP A 1 204 ? 1.98 -8.148 -14.164 1 93.88 204 ASP A C 1
ATOM 1696 O O . ASP A 1 204 ? 1.42 -8.5 -15.203 1 93.88 204 ASP A O 1
ATOM 1700 N N . THR A 1 205 ? 1.615 -7.113 -13.508 1 96.25 205 THR A N 1
ATOM 1701 C CA . THR A 1 205 ? 0.467 -6.297 -13.891 1 96.25 205 THR A CA 1
ATOM 1702 C C . THR A 1 205 ? 0.789 -5.457 -15.125 1 96.25 205 THR A C 1
ATOM 1704 O O . THR A 1 205 ? -0.093 -4.801 -15.68 1 96.25 205 THR A O 1
ATOM 1707 N N . GLN A 1 206 ? 2.061 -5.48 -15.664 1 93.31 206 GLN A N 1
ATOM 1708 C CA . GLN A 1 206 ? 2.383 -4.812 -16.922 1 93.31 206 GLN A CA 1
ATOM 1709 C C . GLN A 1 206 ? 1.537 -5.359 -18.062 1 93.31 206 GLN A C 1
ATOM 1711 O O . GLN A 1 206 ? 1.283 -4.656 -19.047 1 93.31 206 GLN A O 1
ATOM 1716 N N . THR A 1 207 ? 1.113 -6.566 -17.938 1 94.5 207 THR A N 1
ATOM 1717 C CA . THR A 1 207 ? 0.314 -7.191 -18.984 1 94.5 207 THR A CA 1
ATOM 1718 C C . THR A 1 207 ? -1.023 -6.473 -19.141 1 94.5 207 THR A C 1
ATOM 1720 O O . THR A 1 207 ? -1.669 -6.582 -20.188 1 94.5 207 THR A O 1
ATOM 1723 N N . SER A 1 208 ? -1.451 -5.738 -18.109 1 97.12 208 SER A N 1
ATOM 1724 C CA . SER A 1 208 ? -2.68 -4.949 -18.141 1 97.12 208 SER A CA 1
ATOM 1725 C C . SER A 1 208 ? -2.646 -3.912 -19.25 1 97.12 208 SER A C 1
ATOM 1727 O O . SER A 1 208 ? -3.691 -3.406 -19.672 1 97.12 208 SER A O 1
ATOM 1729 N N . TYR A 1 209 ? -1.478 -3.596 -19.812 1 96.56 209 TYR A N 1
ATOM 1730 C CA . TYR A 1 209 ? -1.329 -2.52 -20.781 1 96.56 209 TYR A CA 1
ATOM 1731 C C . TYR A 1 209 ? -1.17 -3.076 -22.203 1 96.56 209 TYR A C 1
ATOM 1733 O O . TYR A 1 209 ? -1.048 -2.316 -23.156 1 96.56 209 TYR A O 1
ATOM 1741 N N . LEU A 1 210 ? -1.185 -4.383 -22.328 1 94.44 210 LEU A N 1
ATOM 1742 C CA . LEU A 1 210 ? -0.934 -5.035 -23.609 1 94.44 210 LEU A CA 1
ATOM 1743 C C . LEU A 1 210 ? -2.193 -5.723 -24.125 1 94.44 210 LEU A C 1
ATOM 1745 O O . LEU A 1 210 ? -2.785 -6.547 -23.422 1 94.44 210 LEU A O 1
ATOM 1749 N N . GLU A 1 211 ? -2.543 -5.508 -25.297 1 92.69 211 GLU A N 1
ATOM 1750 C CA . GLU A 1 211 ? -3.766 -6.039 -25.891 1 92.69 211 GLU A CA 1
ATOM 1751 C C . GLU A 1 211 ? -3.744 -7.562 -25.938 1 92.69 211 GLU A C 1
ATOM 1753 O O . GLU A 1 211 ? -4.777 -8.211 -25.75 1 92.69 211 GLU A O 1
ATOM 1758 N N . PHE A 1 212 ? -2.555 -8.109 -26.125 1 90.81 212 PHE A N 1
ATOM 1759 C CA . PHE A 1 212 ? -2.404 -9.562 -26.203 1 90.81 212 PHE A CA 1
ATOM 1760 C C . PHE A 1 212 ? -2.914 -10.219 -24.922 1 90.81 212 PHE A C 1
ATOM 1762 O O . PHE A 1 212 ? -3.414 -11.344 -24.953 1 90.81 212 PHE A O 1
ATOM 1769 N N . PHE A 1 213 ? -2.895 -9.578 -23.844 1 94.25 213 PHE A N 1
ATOM 1770 C CA . PHE A 1 213 ? -3.295 -10.094 -22.547 1 94.25 213 PHE A CA 1
ATOM 1771 C C . PHE A 1 213 ? -4.656 -9.547 -22.141 1 94.25 213 PHE A C 1
ATOM 1773 O O . PHE A 1 213 ? -4.973 -9.477 -20.953 1 94.25 213 PHE A O 1
ATOM 1780 N N . ASN A 1 214 ? -5.387 -9.164 -23.141 1 95.5 214 ASN A N 1
ATOM 1781 C CA . ASN A 1 214 ? -6.66 -8.5 -22.891 1 95.5 214 ASN A CA 1
ATOM 1782 C C . ASN A 1 214 ? -6.473 -7.219 -22.094 1 95.5 214 ASN A C 1
ATOM 1784 O O . ASN A 1 214 ? -7.305 -6.887 -21.234 1 95.5 214 ASN A O 1
ATOM 1788 N N . GLY A 1 215 ? -5.34 -6.609 -22.219 1 96 215 GLY A N 1
ATOM 1789 C CA . GLY A 1 215 ? -5.059 -5.281 -21.688 1 96 215 GLY A CA 1
ATOM 1790 C C . GLY A 1 215 ? -5.484 -4.168 -22.625 1 96 215 GLY A C 1
ATOM 1791 O O . GLY A 1 215 ? -6.289 -4.387 -23.531 1 96 215 GLY A O 1
ATOM 1792 N N . SER A 1 216 ? -5.055 -2.938 -22.312 1 97.19 216 SER A N 1
ATOM 1793 C CA . SER A 1 216 ? -5.469 -1.785 -23.109 1 97.19 216 SER A CA 1
ATOM 1794 C C . SER A 1 216 ? -4.48 -0.632 -22.969 1 97.19 216 SER A C 1
ATOM 1796 O O . SER A 1 216 ? -3.9 -0.436 -21.906 1 97.19 216 SER A O 1
ATOM 1798 N N . LYS A 1 217 ? -4.352 0.108 -24.016 1 94.94 217 LYS A N 1
ATOM 1799 C CA . LYS A 1 217 ? -3.578 1.347 -23.953 1 94.94 217 LYS A CA 1
ATOM 1800 C C . LYS A 1 217 ? -4.344 2.439 -23.219 1 94.94 217 LYS A C 1
ATOM 1802 O O . LYS A 1 217 ? -3.748 3.412 -22.75 1 94.94 217 LYS A O 1
ATOM 1807 N N . ASN A 1 218 ? -5.641 2.291 -23.266 1 95.75 218 ASN A N 1
ATOM 1808 C CA . ASN A 1 218 ? -6.469 3.189 -22.469 1 95.75 218 ASN A CA 1
ATOM 1809 C C . ASN A 1 218 ? -6.375 2.867 -20.984 1 95.75 218 ASN A C 1
ATOM 1811 O O . ASN A 1 218 ? -6.934 1.868 -20.531 1 95.75 218 ASN A O 1
ATOM 1815 N N . LEU A 1 219 ? -5.781 3.754 -20.219 1 95.69 219 LEU A N 1
ATOM 1816 C CA . LEU A 1 219 ? -5.465 3.504 -18.828 1 95.69 219 LEU A CA 1
ATOM 1817 C C . LEU A 1 219 ? -6.73 3.51 -17.969 1 95.69 219 LEU A C 1
ATOM 1819 O O . LEU A 1 219 ? -6.699 3.125 -16.797 1 95.69 219 LEU A O 1
ATOM 1823 N N . ASN A 1 220 ? -7.84 3.852 -18.531 1 94.25 220 ASN A N 1
ATOM 1824 C CA . ASN A 1 220 ? -9.102 3.889 -17.797 1 94.25 220 ASN A CA 1
ATOM 1825 C C . ASN A 1 220 ? -10.062 2.805 -18.281 1 94.25 220 ASN A C 1
ATOM 1827 O O . ASN A 1 220 ? -11.25 2.824 -17.953 1 94.25 220 ASN A O 1
ATOM 1831 N N . ASP A 1 221 ? -9.594 1.892 -19.109 1 96.44 221 ASP A N 1
ATOM 1832 C CA . ASP A 1 221 ? -10.43 0.793 -19.594 1 96.44 221 ASP A CA 1
ATOM 1833 C C . ASP A 1 221 ? -10.773 -0.167 -18.453 1 96.44 221 ASP A C 1
ATOM 1835 O O . ASP A 1 221 ? -9.883 -0.793 -17.875 1 96.44 221 ASP A O 1
ATOM 1839 N N . PRO A 1 222 ? -12.031 -0.34 -18.125 1 95.12 222 PRO A N 1
ATOM 1840 C CA . PRO A 1 222 ? -12.438 -1.111 -16.953 1 95.12 222 PRO A CA 1
ATOM 1841 C C . PRO A 1 222 ? -12.172 -2.607 -17.109 1 95.12 222 PRO A C 1
ATOM 1843 O O . PRO A 1 222 ? -12.234 -3.355 -16.125 1 95.12 222 PRO A O 1
ATOM 1846 N N . LYS A 1 223 ? -11.844 -3.086 -18.266 1 96.75 223 LYS A N 1
ATOM 1847 C CA . LYS A 1 223 ? -11.648 -4.52 -18.469 1 96.75 223 LYS A CA 1
ATOM 1848 C C . LYS A 1 223 ? -10.266 -4.953 -17.984 1 96.75 223 LYS A C 1
ATOM 1850 O O . LYS A 1 223 ? -9.992 -6.148 -17.859 1 96.75 223 LYS A O 1
ATOM 1855 N N . THR A 1 224 ? -9.328 -3.984 -17.812 1 98.19 224 THR A N 1
ATOM 1856 C CA . THR A 1 224 ? -7.945 -4.316 -17.5 1 98.19 224 THR A CA 1
ATOM 1857 C C . THR A 1 224 ? -7.797 -4.652 -16.016 1 98.19 224 THR A C 1
ATOM 1859 O O . THR A 1 224 ? -8.555 -4.152 -15.188 1 98.19 224 THR A O 1
ATOM 1862 N N . SER A 1 225 ? -6.82 -5.488 -15.664 1 98.19 225 SER A N 1
ATOM 1863 C CA . SER A 1 225 ? -6.555 -5.848 -14.273 1 98.19 225 SER A CA 1
ATOM 1864 C C . SER A 1 225 ? -6.18 -4.625 -13.445 1 98.19 225 SER A C 1
ATOM 1866 O O . SER A 1 225 ? -6.699 -4.434 -12.344 1 98.19 225 SER A O 1
ATOM 1868 N N . MET A 1 226 ? -5.309 -3.707 -13.984 1 98.44 226 MET A N 1
ATOM 1869 C CA . MET A 1 226 ? -4.914 -2.506 -13.258 1 98.44 226 MET A CA 1
ATOM 1870 C C . MET A 1 226 ? -6.137 -1.668 -12.891 1 98.44 226 MET A C 1
ATOM 1872 O O . MET A 1 226 ? -6.273 -1.235 -11.742 1 98.44 226 MET A O 1
ATOM 1876 N N . ASN A 1 227 ? -7.039 -1.469 -13.859 1 98 227 ASN A N 1
ATOM 1877 C CA . ASN A 1 227 ? -8.203 -0.638 -13.57 1 98 227 ASN A CA 1
ATOM 1878 C C . ASN A 1 227 ? -9.141 -1.312 -12.57 1 98 227 ASN A C 1
ATOM 1880 O O . ASN A 1 227 ? -9.781 -0.638 -11.758 1 98 227 ASN A O 1
ATOM 1884 N N . TYR A 1 228 ? -9.273 -2.621 -12.633 1 98.44 228 TYR A N 1
ATOM 1885 C CA . TYR A 1 228 ? -10.07 -3.336 -11.641 1 98.44 228 TYR A CA 1
ATOM 1886 C C . TYR A 1 228 ? -9.531 -3.104 -10.234 1 98.44 228 TYR A C 1
ATOM 1888 O O . TYR A 1 228 ? -10.273 -2.701 -9.336 1 98.44 228 TYR A O 1
ATOM 1896 N N . PHE A 1 229 ? -8.273 -3.299 -10.047 1 98.75 229 PHE A N 1
ATOM 1897 C CA . PHE A 1 229 ? -7.707 -3.195 -8.711 1 98.75 229 PHE A CA 1
ATOM 1898 C C . PHE A 1 229 ? -7.637 -1.739 -8.266 1 98.75 229 PHE A C 1
ATOM 1900 O O . PHE A 1 229 ? -7.785 -1.443 -7.074 1 98.75 229 PHE A O 1
ATOM 1907 N N . LYS A 1 230 ? -7.387 -0.767 -9.18 1 98.44 230 LYS A N 1
ATOM 1908 C CA . LYS A 1 230 ? -7.535 0.648 -8.852 1 98.44 230 LYS A CA 1
ATOM 1909 C C . LYS A 1 230 ? -8.938 0.947 -8.32 1 98.44 230 LYS A C 1
ATOM 1911 O O . LYS A 1 230 ? -9.094 1.696 -7.355 1 98.44 230 LYS A O 1
ATOM 1916 N N . SER A 1 231 ? -9.922 0.314 -8.938 1 97.94 231 SER A N 1
ATOM 1917 C CA . SER A 1 231 ? -11.305 0.568 -8.531 1 97.94 231 SER A CA 1
ATOM 1918 C C . SER A 1 231 ? -11.562 0.06 -7.117 1 97.94 231 SER A C 1
ATOM 1920 O O . SER A 1 231 ? -12.438 0.581 -6.418 1 97.94 231 SER A O 1
ATOM 1922 N N . LEU A 1 232 ? -10.844 -0.959 -6.676 1 98.62 232 LEU A N 1
ATOM 1923 C CA . LEU A 1 232 ? -11.008 -1.493 -5.328 1 98.62 232 LEU A CA 1
ATOM 1924 C C . LEU A 1 232 ? -10.633 -0.453 -4.281 1 98.62 232 LEU A C 1
ATOM 1926 O O . LEU A 1 232 ? -11.102 -0.509 -3.143 1 98.62 232 LEU A O 1
ATOM 1930 N N . THR A 1 233 ? -9.75 0.491 -4.625 1 98.69 233 THR A N 1
ATOM 1931 C CA . THR A 1 233 ? -9.336 1.503 -3.658 1 98.69 233 THR A CA 1
ATOM 1932 C C . THR A 1 233 ? -10.523 2.369 -3.242 1 98.69 233 THR A C 1
ATOM 1934 O O . THR A 1 233 ? -10.609 2.799 -2.09 1 98.69 233 THR A O 1
ATOM 1937 N N . ASP A 1 234 ? -11.445 2.631 -4.148 1 98.44 234 ASP A N 1
ATOM 1938 C CA . ASP A 1 234 ? -12.672 3.334 -3.787 1 98.44 234 ASP A CA 1
ATOM 1939 C C . ASP A 1 234 ? -13.539 2.486 -2.854 1 98.44 234 ASP A C 1
ATOM 1941 O O . ASP A 1 234 ? -14.188 3.018 -1.949 1 98.44 234 ASP A O 1
ATOM 1945 N N . GLN A 1 235 ? -13.555 1.171 -3.07 1 98.44 235 GLN A N 1
ATOM 1946 C CA . GLN A 1 235 ? -14.352 0.27 -2.24 1 98.44 235 GLN A CA 1
ATOM 1947 C C . GLN A 1 235 ? -13.898 0.321 -0.784 1 98.44 235 GLN A C 1
ATOM 1949 O O . GLN A 1 235 ? -14.688 0.063 0.127 1 98.44 235 GLN A O 1
ATOM 1954 N N . GLN A 1 236 ? -12.648 0.68 -0.532 1 98.12 236 GLN A N 1
ATOM 1955 C CA . GLN A 1 236 ? -12.164 0.818 0.835 1 98.12 236 GLN A CA 1
ATOM 1956 C C . GLN A 1 236 ? -12.891 1.941 1.569 1 98.12 236 GLN A C 1
ATOM 1958 O O . GLN A 1 236 ? -12.945 1.95 2.801 1 98.12 236 GLN A O 1
ATOM 1963 N N . ASN A 1 237 ? -13.414 2.865 0.83 1 97.56 237 ASN A N 1
ATOM 1964 C CA . ASN A 1 237 ? -14.078 4.035 1.39 1 97.56 237 ASN A CA 1
ATOM 1965 C C . ASN A 1 237 ? -15.594 3.953 1.22 1 97.56 237 ASN A C 1
ATOM 1967 O O . ASN A 1 237 ? -16.266 4.98 1.124 1 97.56 237 ASN A O 1
ATOM 1971 N N . TYR A 1 238 ? -16.141 2.793 1.108 1 97.25 238 TYR A N 1
ATOM 1972 C CA . TYR A 1 238 ? -17.547 2.574 0.789 1 97.25 238 TYR A CA 1
ATOM 1973 C C . TYR A 1 238 ? -18.438 3.297 1.778 1 97.25 238 TYR A C 1
ATOM 1975 O O . TYR A 1 238 ? -19.5 3.809 1.402 1 97.25 238 TYR A O 1
ATOM 1983 N N . ALA A 1 239 ? -18.094 3.34 3.061 1 93.94 239 ALA A N 1
ATOM 1984 C CA . ALA A 1 239 ? -18.938 3.953 4.09 1 93.94 239 ALA A CA 1
ATOM 1985 C C . ALA A 1 239 ? -19.172 5.43 3.791 1 93.94 239 ALA A C 1
ATOM 1987 O O . ALA A 1 239 ? -20.281 5.938 3.998 1 93.94 239 ALA A O 1
ATOM 1988 N N . GLU A 1 240 ? -18.156 6.109 3.293 1 94.19 240 GLU A N 1
ATOM 1989 C CA . GLU A 1 240 ? -18.266 7.527 2.949 1 94.19 240 GLU A CA 1
ATOM 1990 C C . GLU A 1 240 ? -19 7.719 1.629 1 94.19 240 GLU A C 1
ATOM 1992 O O . GLU A 1 240 ? -19.781 8.664 1.481 1 94.19 240 GLU A O 1
ATOM 1997 N N . ILE A 1 241 ? -18.688 6.867 0.668 1 95.94 241 ILE A N 1
ATOM 1998 C CA . ILE A 1 241 ? -19.328 6.973 -0.638 1 95.94 241 ILE A CA 1
ATOM 1999 C C . ILE A 1 241 ? -20.844 6.836 -0.483 1 95.94 241 ILE A C 1
ATOM 2001 O O . ILE A 1 241 ? -21.609 7.562 -1.125 1 95.94 241 ILE A O 1
ATOM 2005 N N . LEU A 1 242 ? -21.297 5.957 0.388 1 94.12 242 LEU A N 1
ATOM 2006 C CA . LEU A 1 242 ? -22.719 5.723 0.621 1 94.12 242 LEU A CA 1
ATOM 2007 C C . LEU A 1 242 ? -23.406 6.98 1.152 1 94.12 242 LEU A C 1
ATOM 2009 O O . LEU A 1 242 ? -24.594 7.207 0.903 1 94.12 242 LEU A O 1
ATOM 2013 N N . ILE A 1 243 ? -22.672 7.785 1.848 1 89.81 243 ILE A N 1
ATOM 2014 C CA . ILE A 1 243 ? -23.219 9.031 2.379 1 89.81 243 ILE A CA 1
ATOM 2015 C C . ILE A 1 243 ? -23.453 10.023 1.238 1 89.81 243 ILE A C 1
ATOM 2017 O O . ILE A 1 243 ? -24.5 10.672 1.17 1 89.81 243 ILE A O 1
ATOM 2021 N N . SER A 1 244 ? -22.531 10.148 0.359 1 88.81 244 SER A N 1
ATOM 2022 C CA . SER A 1 244 ? -22.625 11.086 -0.752 1 88.81 244 SER A CA 1
ATOM 2023 C C . SER A 1 244 ? -23.516 10.547 -1.864 1 88.81 244 SER A C 1
ATOM 2025 O O . SER A 1 244 ? -24.125 11.32 -2.609 1 88.81 244 SER A O 1
ATOM 2027 N N . ASN A 1 245 ? -23.531 9.281 -2.053 1 93.31 245 ASN A N 1
ATOM 2028 C CA . ASN A 1 245 ? -24.297 8.586 -3.08 1 93.31 245 ASN A CA 1
ATOM 2029 C C . ASN A 1 245 ? -25.016 7.359 -2.516 1 93.31 245 ASN A C 1
ATOM 2031 O O . ASN A 1 245 ? -24.516 6.234 -2.641 1 93.31 245 ASN A O 1
ATOM 2035 N N . PRO A 1 246 ? -26.203 7.52 -2.059 1 92.12 246 PRO A N 1
ATOM 2036 C CA . PRO A 1 246 ? -26.938 6.418 -1.423 1 92.12 246 PRO A CA 1
ATOM 2037 C C . PRO A 1 246 ? -27.234 5.273 -2.387 1 92.12 246 PRO A C 1
ATOM 2039 O O . PRO A 1 246 ? -27.594 4.172 -1.953 1 92.12 246 PRO A O 1
ATOM 2042 N N . LEU A 1 247 ? -27.094 5.508 -3.645 1 94.62 247 LEU A N 1
ATOM 2043 C CA . LEU A 1 247 ? -27.375 4.477 -4.637 1 94.62 247 LEU A CA 1
ATOM 2044 C C . LEU A 1 247 ? -26.156 3.604 -4.887 1 94.62 247 LEU A C 1
ATOM 2046 O O . LEU A 1 247 ? -26.234 2.594 -5.586 1 94.62 247 LEU A O 1
ATOM 2050 N N . PHE A 1 248 ? -25.047 4.062 -4.32 1 95.56 248 PHE A N 1
ATOM 2051 C CA . PHE A 1 248 ? -23.828 3.277 -4.465 1 95.56 248 PHE A CA 1
ATOM 2052 C C . PHE A 1 248 ? -24.031 1.875 -3.898 1 95.56 248 PHE A C 1
ATOM 2054 O O . PHE A 1 248 ? -24.641 1.704 -2.848 1 95.56 248 PHE A O 1
ATOM 2061 N N . LYS A 1 249 ? -23.594 0.84 -4.613 1 96.75 249 LYS A N 1
ATOM 2062 C CA . LYS A 1 249 ? -23.625 -0.543 -4.148 1 96.75 249 LYS A CA 1
ATOM 2063 C C . LYS A 1 249 ? -22.219 -1.072 -3.883 1 96.75 249 LYS A C 1
ATOM 2065 O O . LYS A 1 249 ? -21.531 -1.484 -4.812 1 96.75 249 LYS A O 1
ATOM 2070 N N . PRO A 1 250 ? -21.828 -1.087 -2.629 1 97.12 250 PRO A N 1
ATOM 2071 C CA . PRO A 1 250 ? -20.5 -1.625 -2.324 1 97.12 250 PRO A CA 1
ATOM 2072 C C . PRO A 1 250 ? -20.359 -3.098 -2.705 1 97.12 250 PRO A C 1
ATOM 2074 O O . PRO A 1 250 ? -21.328 -3.859 -2.609 1 97.12 250 PRO A O 1
ATOM 2077 N N . MET A 1 251 ? -19.141 -3.471 -3.145 1 97.06 251 MET A N 1
ATOM 2078 C CA . MET A 1 251 ? -18.844 -4.883 -3.336 1 97.06 251 MET A CA 1
ATOM 2079 C C . MET A 1 251 ? -18.906 -5.641 -2.012 1 97.06 251 MET A C 1
ATOM 2081 O O . MET A 1 251 ? -18.703 -5.055 -0.948 1 97.06 251 MET A O 1
ATOM 2085 N N . ASP A 1 252 ? -19.156 -6.895 -2.043 1 94.19 252 ASP A N 1
ATOM 2086 C CA . ASP A 1 252 ? -19.219 -7.73 -0.85 1 94.19 252 ASP A CA 1
ATOM 2087 C C . ASP A 1 252 ? -17.906 -7.695 -0.079 1 94.19 252 ASP A C 1
ATOM 2089 O O . ASP A 1 252 ? -17.891 -7.723 1.154 1 94.19 252 ASP A O 1
ATOM 2093 N N . LYS A 1 253 ? -16.812 -7.594 -0.744 1 97.81 253 LYS A N 1
ATOM 2094 C CA . LYS A 1 253 ? -15.484 -7.668 -0.133 1 97.81 253 LYS A CA 1
ATOM 2095 C C . LYS A 1 253 ? -15.062 -6.312 0.424 1 97.81 253 LYS A C 1
ATOM 2097 O O . LYS A 1 253 ? -14.016 -6.199 1.076 1 97.81 253 LYS A O 1
ATOM 2102 N N . ALA A 1 254 ? -15.812 -5.273 0.185 1 98.31 254 ALA A N 1
ATOM 2103 C CA . ALA A 1 254 ? -15.453 -3.922 0.609 1 98.31 254 ALA A CA 1
ATOM 2104 C C . ALA A 1 254 ? -15.148 -3.879 2.105 1 98.31 254 ALA A C 1
ATOM 2106 O O . ALA A 1 254 ? -14.211 -3.213 2.535 1 98.31 254 ALA A O 1
ATOM 2107 N N . LYS A 1 255 ? -15.875 -4.641 2.889 1 97.62 255 LYS A N 1
ATOM 2108 C CA . LYS A 1 255 ? -15.766 -4.641 4.344 1 97.62 255 LYS A CA 1
ATOM 2109 C C . LYS A 1 255 ? -14.516 -5.375 4.805 1 97.62 255 LYS A C 1
ATOM 2111 O O . LYS A 1 255 ? -14.172 -5.355 5.988 1 97.62 255 LYS A O 1
ATOM 2116 N N . GLN A 1 256 ? -13.812 -5.945 3.857 1 98.25 256 GLN A N 1
ATOM 2117 C CA . GLN A 1 256 ? -12.648 -6.742 4.207 1 98.25 256 GLN A CA 1
ATOM 2118 C C . GLN A 1 256 ? -11.391 -6.207 3.52 1 98.25 256 GLN A C 1
ATOM 2120 O O . GLN A 1 256 ? -10.312 -6.781 3.656 1 98.25 256 GLN A O 1
ATOM 2125 N N . LEU A 1 257 ? -11.531 -5.145 2.721 1 98.5 257 LEU A N 1
ATOM 2126 C CA . LEU A 1 257 ? -10.391 -4.555 2.025 1 98.5 257 LEU A CA 1
ATOM 2127 C C . LEU A 1 257 ? -9.633 -3.6 2.941 1 98.5 257 LEU A C 1
ATOM 2129 O O . LEU A 1 257 ? -9.953 -2.412 3.016 1 98.5 257 LEU A O 1
ATOM 2133 N N . LEU A 1 258 ? -8.625 -4.113 3.561 1 97.56 258 LEU A N 1
ATOM 2134 C CA . LEU A 1 258 ? -7.887 -3.316 4.535 1 97.56 258 LEU A CA 1
ATOM 2135 C C . LEU A 1 258 ? -6.891 -2.393 3.838 1 97.56 258 LEU A C 1
ATOM 2137 O O . LEU A 1 258 ? -6.965 -1.171 3.988 1 97.56 258 LEU A O 1
ATOM 2141 N N . GLY A 1 259 ? -5.957 -2.961 3.121 1 98.31 259 GLY A N 1
ATOM 2142 C CA . GLY A 1 259 ? -4.938 -2.201 2.41 1 98.31 259 GLY A CA 1
ATOM 2143 C C . GLY A 1 259 ? -4.699 -2.701 0.998 1 98.31 259 GLY A C 1
ATOM 2144 O O . GLY A 1 259 ? -4.762 -3.906 0.741 1 98.31 259 GLY A O 1
ATOM 2145 N N . ILE A 1 260 ? -4.484 -1.823 0.08 1 98.88 260 ILE A N 1
ATOM 2146 C CA . ILE A 1 260 ? -4.125 -2.139 -1.298 1 98.88 260 ILE A CA 1
ATOM 2147 C C . ILE A 1 260 ? -2.85 -1.392 -1.682 1 98.88 260 ILE A C 1
ATOM 2149 O O . ILE A 1 260 ? -2.773 -0.168 -1.54 1 98.88 260 ILE A O 1
ATOM 2153 N N . HIS A 1 261 ? -1.854 -2.107 -2.176 1 98.81 261 HIS A N 1
ATOM 2154 C CA . HIS A 1 261 ? -0.505 -1.582 -2.354 1 98.81 261 HIS A CA 1
ATOM 2155 C C . HIS A 1 261 ? -0.009 -1.811 -3.777 1 98.81 261 HIS A C 1
ATOM 2157 O O . HIS A 1 261 ? 0.064 -2.953 -4.238 1 98.81 261 HIS A O 1
ATOM 2163 N N . PHE A 1 262 ? 0.312 -0.726 -4.426 1 98.81 262 PHE A N 1
ATOM 2164 C CA . PHE A 1 262 ? 0.781 -0.778 -5.805 1 98.81 262 PHE A CA 1
ATOM 2165 C C . PHE A 1 262 ? 2.279 -0.51 -5.879 1 98.81 262 PHE A C 1
ATOM 2167 O O . PHE A 1 262 ? 2.768 0.475 -5.32 1 98.81 262 PHE A O 1
ATOM 2174 N N . TYR A 1 263 ? 2.998 -1.383 -6.48 1 98.12 263 TYR A N 1
ATOM 2175 C CA . TYR A 1 263 ? 4.398 -1.248 -6.863 1 98.12 263 TYR A CA 1
ATOM 2176 C C . TYR A 1 263 ? 4.582 -1.481 -8.359 1 98.12 263 TYR A C 1
ATOM 2178 O O . TYR A 1 263 ? 3.605 -1.704 -9.086 1 98.12 263 TYR A O 1
ATOM 2186 N N . HIS A 1 264 ? 5.809 -1.315 -8.805 1 97 264 HIS A N 1
ATOM 2187 C CA . HIS A 1 264 ? 6.148 -1.557 -10.203 1 97 264 HIS A CA 1
ATOM 2188 C C . HIS A 1 264 ? 5.816 -2.988 -10.609 1 97 264 HIS A C 1
ATOM 2190 O O . HIS A 1 264 ? 6.523 -3.926 -10.234 1 97 264 HIS A O 1
ATOM 2196 N N . ASN A 1 265 ? 4.648 -3.162 -11.305 1 96.12 265 ASN A N 1
ATOM 2197 C CA . ASN A 1 265 ? 4.184 -4.379 -11.961 1 96.12 265 ASN A CA 1
ATOM 2198 C C . ASN A 1 265 ? 3.67 -5.398 -10.945 1 96.12 265 ASN A C 1
ATOM 2200 O O . ASN A 1 265 ? 3.514 -6.578 -11.266 1 96.12 265 ASN A O 1
ATOM 2204 N N . ILE A 1 266 ? 3.389 -5.027 -9.695 1 97.44 266 ILE A N 1
ATOM 2205 C CA . ILE A 1 266 ? 2.902 -5.98 -8.703 1 97.44 266 ILE A CA 1
ATOM 2206 C C . ILE A 1 266 ? 1.985 -5.27 -7.707 1 97.44 266 ILE A C 1
ATOM 2208 O O . ILE A 1 266 ? 2.209 -4.105 -7.371 1 97.44 266 ILE A O 1
ATOM 2212 N N . ILE A 1 267 ? 0.943 -5.957 -7.285 1 98.75 267 ILE A N 1
ATOM 2213 C CA . ILE A 1 267 ? -0.051 -5.418 -6.363 1 98.75 267 ILE A CA 1
ATOM 2214 C C . ILE A 1 267 ? -0.219 -6.355 -5.172 1 98.75 267 ILE A C 1
ATOM 2216 O O . ILE A 1 267 ? -0.268 -7.578 -5.34 1 98.75 267 ILE A O 1
ATOM 2220 N N . PHE A 1 268 ? -0.268 -5.832 -3.967 1 98.81 268 PHE A N 1
ATOM 2221 C CA . PHE A 1 268 ? -0.584 -6.555 -2.74 1 98.81 268 PHE A CA 1
ATOM 2222 C C . PHE A 1 268 ? -1.912 -6.082 -2.16 1 98.81 268 PHE A C 1
ATOM 2224 O O . PHE A 1 268 ? -2.111 -4.883 -1.948 1 98.81 268 PHE A O 1
ATOM 2231 N N . ILE A 1 269 ? -2.83 -6.992 -1.946 1 98.88 269 ILE A N 1
ATOM 2232 C CA . ILE A 1 269 ? -4.117 -6.684 -1.336 1 98.88 269 ILE A CA 1
ATOM 2233 C C . ILE A 1 269 ? -4.219 -7.367 0.027 1 98.88 269 ILE A C 1
ATOM 2235 O O . ILE A 1 269 ? -4.215 -8.594 0.114 1 98.88 269 ILE A O 1
ATOM 2239 N N . GLU A 1 270 ? -4.34 -6.574 1.054 1 98.12 270 GLU A N 1
ATOM 2240 C CA . GLU A 1 270 ? -4.473 -7.07 2.42 1 98.12 270 GLU A CA 1
ATOM 2241 C C . GLU A 1 270 ? -5.938 -7.262 2.795 1 98.12 270 GLU A C 1
ATOM 2243 O O . GLU A 1 270 ? -6.734 -6.324 2.713 1 98.12 270 GLU A O 1
ATOM 2248 N N . LYS A 1 271 ? -6.215 -8.445 3.199 1 98.38 271 LYS A N 1
ATOM 2249 C CA . LYS A 1 271 ? -7.535 -8.703 3.762 1 98.38 271 LYS A CA 1
ATOM 2250 C C . LYS A 1 271 ? -7.566 -8.398 5.258 1 98.38 271 LYS A C 1
ATOM 2252 O O . LYS A 1 271 ? -6.645 -8.758 5.988 1 98.38 271 LYS A O 1
ATOM 2257 N N . GLY A 1 272 ? -8.523 -7.719 5.73 1 96.69 272 GLY A N 1
ATOM 2258 C CA . GLY A 1 272 ? -8.711 -7.324 7.117 1 96.69 272 GLY A CA 1
ATOM 2259 C C . GLY A 1 272 ? -10.016 -6.586 7.359 1 96.69 272 GLY A C 1
ATOM 2260 O O . GLY A 1 272 ? -10.82 -6.414 6.438 1 96.69 272 GLY A O 1
ATOM 2261 N N . ASP A 1 273 ? -10.141 -6.199 8.578 1 95.56 273 ASP A N 1
ATOM 2262 C CA . ASP A 1 273 ? -11.383 -5.535 8.969 1 95.56 273 ASP A CA 1
ATOM 2263 C C . ASP A 1 273 ? -11.438 -4.113 8.414 1 95.56 273 ASP A C 1
ATOM 2265 O O . ASP A 1 273 ? -10.531 -3.311 8.656 1 95.56 273 ASP A O 1
ATOM 2269 N N . ASN A 1 274 ? -12.445 -3.795 7.602 1 96.44 274 ASN A N 1
ATOM 2270 C CA . ASN A 1 274 ? -12.695 -2.461 7.07 1 96.44 274 ASN A CA 1
ATOM 2271 C C . ASN A 1 274 ? -14.125 -2.004 7.355 1 96.44 274 ASN A C 1
ATOM 2273 O O . ASN A 1 274 ? -14.773 -1.424 6.484 1 96.44 274 ASN A O 1
ATOM 2277 N N . THR A 1 275 ? -14.602 -2.232 8.539 1 94.25 275 THR A N 1
ATOM 2278 C CA . THR A 1 275 ? -16 -1.959 8.852 1 94.25 275 THR A CA 1
ATOM 2279 C C . THR A 1 275 ? -16.125 -0.697 9.695 1 94.25 275 THR A C 1
ATOM 2281 O O . THR A 1 275 ? -17.234 -0.334 10.117 1 94.25 275 THR A O 1
ATOM 2284 N N . LEU A 1 276 ? -14.984 -0.068 9.992 1 90.19 276 LEU A N 1
ATOM 2285 C CA . LEU A 1 276 ? -15.094 1.163 10.766 1 90.19 276 LEU A CA 1
ATOM 2286 C C . LEU A 1 276 ? -16.062 2.141 10.109 1 90.19 276 LEU A C 1
ATOM 2288 O O . LEU A 1 276 ? -16.016 2.334 8.891 1 90.19 276 LEU A O 1
ATOM 2292 N N . PRO A 1 277 ? -16.875 2.75 10.891 1 87.31 277 PRO A N 1
ATOM 2293 C CA . PRO A 1 277 ? -17.844 3.689 10.32 1 87.31 277 PRO A CA 1
ATOM 2294 C C . PRO A 1 277 ? -17.172 4.953 9.773 1 87.31 277 PRO A C 1
ATOM 2296 O O . PRO A 1 277 ? -16.047 5.266 10.133 1 87.31 277 PRO A O 1
ATOM 2299 N N . SER A 1 278 ? -17.953 5.586 8.914 1 85.56 278 SER A N 1
ATOM 2300 C CA . SER A 1 278 ? -17.453 6.82 8.32 1 85.56 278 SER A CA 1
ATOM 2301 C C . SER A 1 278 ? -17.203 7.883 9.383 1 85.56 278 SER A C 1
ATOM 2303 O O . SER A 1 278 ? -17.969 8.008 10.344 1 85.56 278 SER A O 1
ATOM 2305 N N . ASN A 1 279 ? -16.172 8.609 9.164 1 79 279 ASN A N 1
ATOM 2306 C CA . ASN A 1 279 ? -15.906 9.742 10.039 1 79 279 ASN A CA 1
ATOM 2307 C C . ASN A 1 279 ? -16.766 10.945 9.672 1 79 279 ASN A C 1
ATOM 2309 O O . ASN A 1 279 ? -16.688 11.992 10.32 1 79 279 ASN A O 1
ATOM 2313 N N . LEU A 1 280 ? -17.578 10.898 8.539 1 72 280 LEU A N 1
ATOM 2314 C CA . LEU A 1 280 ? -18.531 11.93 8.133 1 72 280 LEU A CA 1
ATOM 2315 C C . LEU A 1 280 ? -19.875 11.727 8.812 1 72 280 LEU A C 1
ATOM 2317 O O . LEU A 1 280 ? -20.766 12.57 8.695 1 72 280 LEU A O 1
ATOM 2321 N N . ALA A 1 281 ? -20.188 10.711 9.336 1 56.94 281 ALA A N 1
ATOM 2322 C CA . ALA A 1 281 ? -21.5 10.398 9.898 1 56.94 281 ALA A CA 1
ATOM 2323 C C . ALA A 1 281 ? -21.938 11.469 10.883 1 56.94 281 ALA A C 1
ATOM 2325 O O . ALA A 1 281 ? -21.109 12.078 11.562 1 56.94 281 ALA A O 1
ATOM 2326 N N . PRO A 1 282 ? -23.25 12.094 10.602 1 51.22 282 PRO A N 1
ATOM 2327 C CA . PRO A 1 282 ? -23.906 13.219 11.281 1 51.22 282 PRO A CA 1
ATOM 2328 C C . PRO A 1 282 ? -23.438 13.367 12.734 1 51.22 282 PRO A C 1
ATOM 2330 O O . PRO A 1 282 ? -23.312 14.492 13.227 1 51.22 282 PRO A O 1
ATOM 2333 N N . ASN A 1 283 ? -23.703 12.508 13.438 1 41.66 283 ASN A N 1
ATOM 2334 C CA . ASN A 1 283 ? -23.391 12.852 14.82 1 41.66 283 ASN A CA 1
ATOM 2335 C C . ASN A 1 283 ? -21.953 13.328 14.969 1 41.66 283 ASN A C 1
ATOM 2337 O O . ASN A 1 283 ? -21.531 13.703 16.062 1 41.66 283 ASN A O 1
ATOM 2341 N N . ARG A 1 284 ? -21.219 13.133 13.773 1 45.53 284 ARG A N 1
ATOM 2342 C CA . ARG A 1 284 ? -19.797 13.43 13.953 1 45.53 284 ARG A CA 1
ATOM 2343 C C . ARG A 1 284 ? -19.438 14.766 13.312 1 45.53 284 ARG A C 1
ATOM 2345 O O . ARG A 1 284 ? -20.031 15.156 12.305 1 45.53 284 ARG A O 1
ATOM 2352 N N . ASN A 1 285 ? -19.219 15.852 13.922 1 41.47 285 ASN A N 1
ATOM 2353 C CA . ASN A 1 285 ? -19.01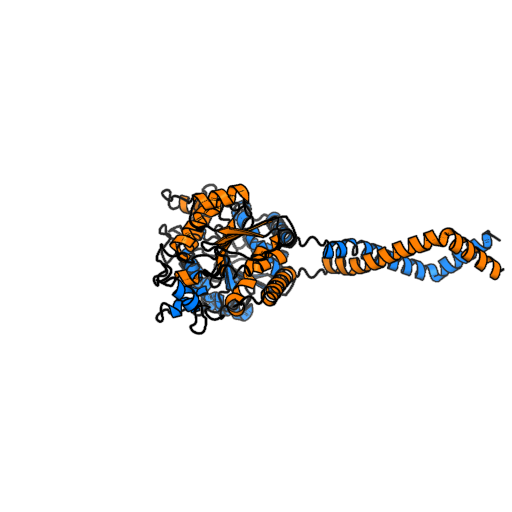6 17.281 13.781 1 41.47 285 ASN A CA 1
ATOM 2354 C C . ASN A 1 285 ? -18.219 17.609 12.523 1 41.47 285 ASN A C 1
ATOM 2356 O O . ASN A 1 285 ? -17.734 18.734 12.367 1 41.47 285 ASN A O 1
ATOM 2360 N N . ILE A 1 286 ? -17.922 16.641 11.719 1 44.22 286 ILE A N 1
ATOM 2361 C CA . ILE A 1 286 ? -17 17.109 10.688 1 44.22 286 ILE A CA 1
ATOM 2362 C C . ILE A 1 286 ? -17.703 18.109 9.781 1 44.22 286 ILE A C 1
ATOM 2364 O O . ILE A 1 286 ? -17.125 19.125 9.398 1 44.22 286 ILE A O 1
ATOM 2368 N N . LEU A 1 287 ? -18.969 17.828 9.375 1 42.53 287 LEU A N 1
ATOM 2369 C CA . LEU A 1 287 ? -19.656 18.844 8.578 1 42.53 287 LEU A CA 1
ATOM 2370 C C . LEU A 1 287 ? -19.75 20.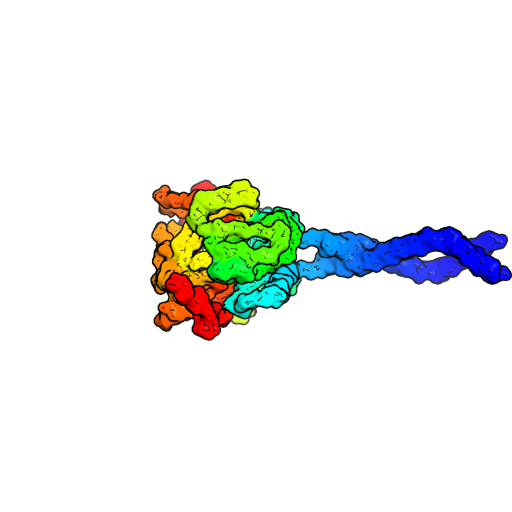156 9.336 1 42.53 287 LEU A C 1
ATOM 2372 O O . LEU A 1 287 ? -19.75 21.234 8.719 1 42.53 287 LEU A O 1
ATOM 2376 N N . GLN A 1 288 ? -19.984 20 10.586 1 40.44 288 GLN A N 1
ATOM 2377 C CA . GLN A 1 288 ? -19.922 21.25 11.336 1 40.44 288 GLN A CA 1
ATOM 2378 C C . GLN A 1 288 ? -18.531 21.859 11.281 1 40.44 288 GLN A C 1
ATOM 2380 O O . GLN A 1 288 ? -18.391 23.094 11.297 1 40.44 288 GLN A O 1
ATOM 2385 N N . LYS A 1 289 ? -17.625 21 11.297 1 42.59 289 LYS A N 1
ATOM 2386 C CA . LYS A 1 289 ? -16.266 21.516 11.141 1 42.59 289 LYS A CA 1
ATOM 2387 C C . LYS A 1 289 ? -16.141 22.359 9.883 1 42.59 289 LYS A C 1
ATOM 2389 O O . LYS A 1 289 ? -15.383 23.328 9.859 1 42.59 289 LYS A O 1
ATOM 2394 N N . PHE A 1 290 ? -16.844 22 8.805 1 40.78 290 PHE A N 1
ATOM 2395 C CA . PHE A 1 290 ? -16.734 22.734 7.551 1 40.78 290 PHE A CA 1
ATOM 2396 C C . PHE A 1 290 ? -17.797 23.828 7.457 1 40.78 290 PHE A C 1
ATOM 2398 O O . PHE A 1 290 ? -17.781 24.641 6.535 1 40.78 290 PHE A O 1
ATOM 2405 N N . SER A 1 291 ? -18.797 23.781 8.133 1 33.62 291 SER A N 1
ATOM 2406 C CA . SER A 1 291 ? -19.797 24.859 8.062 1 33.62 291 SER A CA 1
ATOM 2407 C C . SER A 1 291 ? -19.172 26.203 8.422 1 33.62 291 SER A C 1
ATOM 2409 O O . SER A 1 291 ? -19.703 27.25 8.055 1 33.62 291 SER A O 1
ATOM 2411 N N . GLY A 1 292 ? -18.172 26.234 9.266 1 30.84 292 GLY A N 1
ATOM 2412 C CA . GLY A 1 292 ? -17.703 27.578 9.539 1 30.84 292 GLY A CA 1
ATOM 2413 C C . GLY A 1 292 ? -16.891 28.172 8.398 1 30.84 292 GLY A C 1
ATOM 2414 O O . GLY A 1 292 ? -16.328 29.266 8.531 1 30.84 292 GLY A O 1
ATOM 2415 N N . LEU A 1 293 ? -16.5 27.469 7.461 1 30.78 293 LEU A N 1
ATOM 2416 C CA . LEU A 1 293 ? -15.828 28.109 6.336 1 30.78 293 LEU A CA 1
ATOM 2417 C C . LEU A 1 293 ? -16.828 28.812 5.438 1 30.78 293 LEU A C 1
ATOM 2419 O O . LEU A 1 293 ? -16.469 29.312 4.363 1 30.78 293 LEU A O 1
ATOM 2423 N N . GLY A 1 294 ? -18.125 28.891 5.75 1 24.81 294 GLY A N 1
ATOM 2424 C CA . GLY A 1 294 ? -18.891 29.938 5.098 1 24.81 294 GLY A CA 1
ATOM 2425 C C . GLY A 1 294 ? -18.578 31.328 5.625 1 24.81 294 GLY A C 1
ATOM 2426 O O . GLY A 1 294 ? -18.156 31.469 6.777 1 24.81 294 GLY A O 1
ATOM 2427 N N . MET B 1 1 ? 45.406 -25.047 62.719 1 27.08 1 MET B N 1
ATOM 2428 C CA . MET B 1 1 ? 45.844 -25.031 61.312 1 27.08 1 MET B CA 1
ATOM 2429 C C . MET B 1 1 ? 44.719 -24.547 60.406 1 27.08 1 MET B C 1
ATOM 2431 O O . MET B 1 1 ? 44.969 -23.906 59.375 1 27.08 1 MET B O 1
ATOM 2435 N N . ARG B 1 2 ? 43.5 -24.891 60.75 1 36.53 2 ARG B N 1
ATOM 2436 C CA . ARG B 1 2 ? 42.281 -24.484 60.062 1 36.53 2 ARG B CA 1
ATOM 2437 C C . ARG B 1 2 ? 42.062 -22.969 60.188 1 36.53 2 ARG B C 1
ATOM 2439 O O . ARG B 1 2 ? 41.625 -22.328 59.219 1 36.53 2 ARG B O 1
ATOM 2446 N N . GLN B 1 3 ? 42.312 -22.547 61.375 1 38.09 3 GLN B N 1
ATOM 2447 C CA . GLN B 1 3 ? 42.062 -21.141 61.656 1 38.09 3 GLN B CA 1
ATOM 2448 C C . GLN B 1 3 ? 43.031 -20.25 60.906 1 38.09 3 GLN B C 1
ATOM 2450 O O . GLN B 1 3 ? 42.688 -19.141 60.5 1 38.09 3 GLN B O 1
ATOM 2455 N N . ILE B 1 4 ? 44.188 -20.703 60.688 1 37.41 4 ILE B N 1
ATOM 2456 C CA . ILE B 1 4 ? 45.188 -19.859 60.062 1 37.41 4 ILE B CA 1
ATOM 2457 C C . ILE B 1 4 ? 44.906 -19.781 58.562 1 37.41 4 ILE B C 1
ATOM 2459 O O . ILE B 1 4 ? 45 -18.703 57.969 1 37.41 4 ILE B O 1
ATOM 2463 N N . ILE B 1 5 ? 44.5 -20.906 57.969 1 37.19 5 ILE B N 1
ATOM 2464 C CA . ILE B 1 5 ? 44.188 -20.875 56.531 1 37.19 5 ILE B CA 1
ATOM 2465 C C . ILE B 1 5 ? 42.969 -19.984 56.312 1 37.19 5 ILE B C 1
ATOM 2467 O O . ILE B 1 5 ? 42.938 -19.188 55.375 1 37.19 5 ILE B O 1
ATOM 2471 N N . ALA B 1 6 ? 41.969 -20.016 57.25 1 39.03 6 ALA B N 1
ATOM 2472 C CA . ALA B 1 6 ? 40.844 -19.125 57.125 1 39.03 6 ALA B CA 1
ATOM 2473 C C . ALA B 1 6 ? 41.281 -17.656 57.156 1 39.03 6 ALA B C 1
ATOM 2475 O O . ALA B 1 6 ? 40.812 -16.844 56.375 1 39.03 6 ALA B O 1
ATOM 2476 N N . ASN B 1 7 ? 42.219 -17.359 58 1 40 7 ASN B N 1
ATOM 2477 C CA . ASN B 1 7 ? 42.688 -15.984 58.125 1 40 7 ASN B CA 1
ATOM 2478 C C . ASN B 1 7 ? 43.469 -15.562 56.875 1 40 7 ASN B C 1
ATOM 2480 O O . ASN B 1 7 ? 43.406 -14.398 56.469 1 40 7 ASN B O 1
ATOM 2484 N N . PHE B 1 8 ? 44.25 -16.5 56.25 1 38.84 8 PHE B N 1
ATOM 2485 C CA . PHE B 1 8 ? 45.031 -16.156 55.062 1 38.84 8 PHE B CA 1
ATOM 2486 C C . PHE B 1 8 ? 44.094 -15.945 53.875 1 38.84 8 PHE B C 1
ATOM 2488 O O . PHE B 1 8 ? 44.25 -14.977 53.125 1 38.84 8 PHE B O 1
ATOM 2495 N N . ILE B 1 9 ? 43.094 -16.891 53.594 1 40.34 9 ILE B N 1
ATOM 2496 C CA . ILE B 1 9 ? 42.125 -16.656 52.531 1 40.34 9 ILE B CA 1
ATOM 2497 C C . ILE B 1 9 ? 41.312 -15.383 52.844 1 40.34 9 ILE B C 1
ATOM 2499 O O . ILE B 1 9 ? 41.125 -14.555 51.938 1 40.34 9 ILE B O 1
ATOM 2503 N N . GLN B 1 10 ? 41 -15.078 54.125 1 38.62 10 GLN B N 1
ATOM 2504 C CA . GLN B 1 10 ? 40.312 -13.828 54.5 1 38.62 10 GLN B CA 1
ATOM 2505 C C . GLN B 1 10 ? 41.25 -12.633 54.25 1 38.62 10 GLN B C 1
ATOM 2507 O O . GLN B 1 10 ? 40.781 -11.578 53.812 1 38.62 10 GLN B O 1
ATOM 2512 N N . PHE B 1 11 ? 42.562 -12.719 54.625 1 37.78 11 PHE B N 1
ATOM 2513 C CA . PHE B 1 11 ? 43.469 -11.594 54.406 1 37.78 11 PHE B CA 1
ATOM 2514 C C . PHE B 1 11 ? 43.625 -11.297 52.906 1 37.78 11 PHE B C 1
ATOM 2516 O O . PHE B 1 11 ? 43.562 -10.141 52.5 1 37.78 11 PHE B O 1
ATOM 2523 N N . HIS B 1 12 ? 43.969 -12.344 52.062 1 36.66 12 HIS B N 1
ATOM 2524 C CA . HIS B 1 12 ? 44.094 -11.992 50.656 1 36.66 12 HIS B CA 1
ATOM 2525 C C . HIS B 1 12 ? 42.719 -11.719 50.031 1 36.66 12 HIS B C 1
ATOM 2527 O O . HIS B 1 12 ? 42.625 -11.047 49 1 36.66 12 HIS B O 1
ATOM 2533 N N . LEU B 1 13 ? 41.562 -12.305 50.469 1 40.16 13 LEU B N 1
ATOM 2534 C CA . LEU B 1 13 ? 40.219 -11.836 50.094 1 40.16 13 LEU B CA 1
ATOM 2535 C C . LEU B 1 13 ? 40 -10.406 50.562 1 40.16 13 LEU B C 1
ATOM 2537 O O . LEU B 1 13 ? 39.344 -9.609 49.875 1 40.16 13 LEU B O 1
ATOM 2541 N N . ASN B 1 14 ? 40.469 -9.992 51.812 1 36.75 14 ASN B N 1
ATOM 2542 C CA . ASN B 1 14 ? 40.375 -8.617 52.312 1 36.75 14 ASN B CA 1
ATOM 2543 C C . ASN B 1 14 ? 41.25 -7.672 51.5 1 36.75 14 ASN B C 1
ATOM 2545 O O . ASN B 1 14 ? 40.906 -6.5 51.312 1 36.75 14 ASN B O 1
ATOM 2549 N N . LYS B 1 15 ? 42.656 -8.016 51.375 1 36.47 15 LYS B N 1
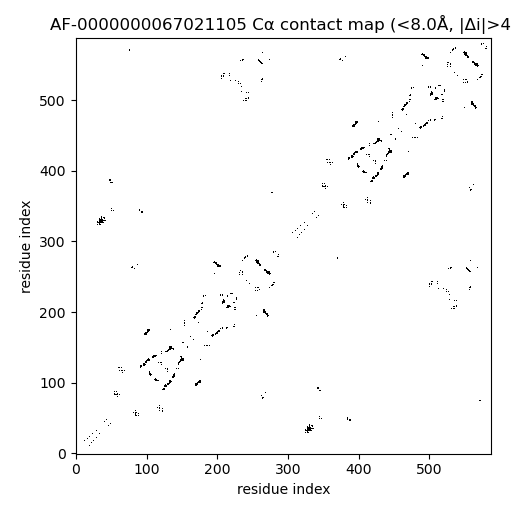ATOM 2550 C CA . LYS B 1 15 ? 43.469 -7.027 50.656 1 36.47 15 LYS B CA 1
ATOM 2551 C C . LYS B 1 15 ? 42.969 -6.824 49.25 1 36.47 15 LYS B C 1
ATOM 2553 O O . LYS B 1 15 ? 43.062 -5.715 48.719 1 36.47 15 LYS B O 1
ATOM 2558 N N . TYR B 1 16 ? 42.844 -7.914 48.438 1 33 16 TYR B N 1
ATOM 2559 C CA . TYR B 1 16 ? 42.344 -7.637 47.094 1 33 16 TYR B CA 1
ATOM 2560 C C . TYR B 1 16 ? 40.844 -7.789 47 1 33 16 TYR B C 1
ATOM 2562 O O . TYR B 1 16 ? 40.312 -8.172 45.969 1 33 16 TYR B O 1
ATOM 2570 N N . LYS B 1 17 ? 40.125 -7.66 48.188 1 37.25 17 LYS B N 1
ATOM 2571 C CA . LYS B 1 17 ? 38.688 -7.617 48.25 1 37.25 17 LYS B CA 1
ATOM 2572 C C . LYS B 1 17 ? 38.125 -6.594 47.281 1 37.25 17 LYS B C 1
ATOM 2574 O O . LYS B 1 17 ? 37.094 -6.84 46.625 1 37.25 17 LYS B O 1
ATOM 2579 N N . LYS B 1 18 ? 38.688 -5.441 47.375 1 38.38 18 LYS B N 1
ATOM 2580 C CA . LYS B 1 18 ? 38.156 -4.445 46.438 1 38.38 18 LYS B CA 1
ATOM 2581 C C . LYS B 1 18 ? 38.25 -4.938 45 1 38.38 18 LYS B C 1
ATOM 2583 O O . LYS B 1 18 ? 37.375 -4.676 44.188 1 38.38 18 LYS B O 1
ATOM 2588 N N . TYR B 1 19 ? 39.281 -5.625 44.688 1 34.44 19 TYR B N 1
ATOM 2589 C CA . TYR B 1 19 ? 39.406 -6.059 43.312 1 34.44 19 TYR B CA 1
ATOM 2590 C C . TYR B 1 19 ? 38.531 -7.289 43.062 1 34.44 19 TYR B C 1
ATOM 2592 O O . TYR B 1 19 ? 37.969 -7.445 41.969 1 34.44 19 TYR B O 1
ATOM 2600 N N . TRP B 1 20 ? 38.375 -8.133 44.094 1 34.75 20 TRP B N 1
ATOM 2601 C CA . TRP B 1 20 ? 37.438 -9.25 43.844 1 34.75 20 TRP B CA 1
ATOM 2602 C C . TRP B 1 20 ? 36 -8.789 43.875 1 34.75 20 TRP B C 1
ATOM 2604 O O . TRP B 1 20 ? 35.188 -9.227 43.062 1 34.75 20 TRP B O 1
ATOM 2614 N N . LEU B 1 21 ? 35.594 -7.973 44.844 1 36 21 LEU B N 1
ATOM 2615 C CA . LEU B 1 21 ? 34.25 -7.449 44.75 1 36 21 LEU B CA 1
ATOM 2616 C C . LEU B 1 21 ? 34.031 -6.691 43.438 1 36 21 LEU B C 1
ATOM 2618 O O . LEU B 1 21 ? 32.969 -6.777 42.844 1 36 21 LEU B O 1
ATOM 2622 N N . ALA B 1 22 ? 35.031 -5.949 43.031 1 33.44 22 ALA B N 1
ATOM 2623 C CA . ALA B 1 22 ? 34.906 -5.301 41.719 1 33.44 22 ALA B CA 1
ATOM 2624 C C . ALA B 1 22 ? 34.875 -6.332 40.594 1 33.44 22 ALA B C 1
ATOM 2626 O O . ALA B 1 22 ? 34.094 -6.199 39.656 1 33.44 22 ALA B O 1
ATOM 2627 N N . ALA B 1 23 ? 35.656 -7.387 40.781 1 35.75 23 ALA B N 1
ATOM 2628 C CA . ALA B 1 23 ? 35.594 -8.406 39.719 1 35.75 23 ALA B CA 1
ATOM 2629 C C . ALA B 1 23 ? 34.312 -9.211 39.844 1 35.75 23 ALA B C 1
ATOM 2631 O O . ALA B 1 23 ? 33.656 -9.5 38.844 1 35.75 23 ALA B O 1
ATOM 2632 N N . ILE B 1 24 ? 33.875 -9.578 40.969 1 38.94 24 ILE B N 1
ATOM 2633 C CA . ILE B 1 24 ? 32.594 -10.273 41.094 1 38.94 24 ILE B CA 1
ATOM 2634 C C . ILE B 1 24 ? 31.453 -9.312 40.781 1 38.94 24 ILE B C 1
ATOM 2636 O O . ILE B 1 24 ? 30.516 -9.672 40.062 1 38.94 24 ILE B O 1
ATOM 2640 N N . SER B 1 25 ? 31.516 -8.055 41.281 1 32.41 25 SER B N 1
ATOM 2641 C CA . SER B 1 25 ? 30.484 -7.121 40.844 1 32.41 25 SER B CA 1
ATOM 2642 C C . SER B 1 25 ? 30.531 -6.914 39.344 1 32.41 25 SER B C 1
ATOM 2644 O O . SER B 1 25 ? 29.5 -6.789 38.688 1 32.41 25 SER B O 1
ATOM 2646 N N . THR B 1 26 ? 31.734 -6.879 38.719 1 33.5 26 THR B N 1
ATOM 2647 C CA . THR B 1 26 ? 31.797 -6.812 37.281 1 33.5 26 THR B CA 1
ATOM 2648 C C . THR B 1 26 ? 31.344 -8.125 36.656 1 33.5 26 THR B C 1
ATOM 2650 O O . THR B 1 26 ? 30.609 -8.125 35.656 1 33.5 26 THR B O 1
ATOM 2653 N N . VAL B 1 27 ? 31.688 -9.242 37.219 1 34.16 27 VAL B N 1
ATOM 2654 C CA . VAL B 1 27 ? 31.156 -10.492 36.719 1 34.16 27 VAL B CA 1
ATOM 2655 C C . VAL B 1 27 ? 29.672 -10.602 37.031 1 34.16 27 VAL B C 1
ATOM 2657 O O . VAL B 1 27 ? 28.859 -11 36.188 1 34.16 27 VAL B O 1
ATOM 2660 N N . LEU B 1 28 ? 29.203 -10.305 38.25 1 33.09 28 LEU B N 1
ATOM 2661 C CA . LEU B 1 28 ? 27.766 -10.305 38.469 1 33.09 28 LEU B CA 1
ATOM 2662 C C . LEU B 1 28 ? 27.078 -9.242 37.625 1 33.09 28 LEU B C 1
ATOM 2664 O O . LEU B 1 28 ? 26 -9.477 37.094 1 33.09 28 LEU B O 1
ATOM 2668 N N . ILE B 1 29 ? 27.594 -8.008 37.438 1 30.75 29 ILE B N 1
ATOM 2669 C CA . ILE B 1 29 ? 27 -7.07 36.469 1 30.75 29 ILE B CA 1
ATOM 2670 C C . ILE B 1 29 ? 27.141 -7.625 35.062 1 30.75 29 ILE B C 1
ATOM 2672 O O . ILE B 1 29 ? 26.203 -7.531 34.281 1 30.75 29 ILE B O 1
ATOM 2676 N N . ILE B 1 30 ? 28.188 -8.359 34.719 1 33.97 30 ILE B N 1
ATOM 2677 C CA . ILE B 1 30 ? 28.266 -9.039 33.438 1 33.97 30 ILE B CA 1
ATOM 2678 C C . ILE B 1 30 ? 27.328 -10.242 33.438 1 33.97 30 ILE B C 1
ATOM 2680 O O . ILE B 1 30 ? 26.625 -10.484 32.438 1 33.97 30 ILE B O 1
ATOM 2684 N N . ILE B 1 31 ? 27.203 -11.07 34.406 1 31.38 31 ILE B N 1
ATOM 2685 C CA . ILE B 1 31 ? 26.219 -12.141 34.5 1 31.38 31 ILE B CA 1
ATOM 2686 C C . ILE B 1 31 ? 24.812 -11.539 34.562 1 31.38 31 ILE B C 1
ATOM 2688 O O . ILE B 1 31 ? 23.906 -11.992 33.875 1 31.38 31 ILE B O 1
ATOM 2692 N N . ILE B 1 32 ? 24.406 -10.617 35.438 1 29.95 32 ILE B N 1
ATOM 2693 C CA . ILE B 1 32 ? 23.094 -9.984 35.406 1 29.95 32 ILE B CA 1
ATOM 2694 C C . ILE B 1 32 ? 22.938 -9.203 34.094 1 29.95 32 ILE B C 1
ATOM 2696 O O . ILE B 1 32 ? 21.875 -9.234 33.469 1 29.95 32 ILE B O 1
ATOM 2700 N N . ALA B 1 33 ? 23.906 -8.5 33.469 1 29.52 33 ALA B N 1
ATOM 2701 C CA . ALA B 1 33 ? 23.828 -7.945 32.094 1 29.52 33 ALA B CA 1
ATOM 2702 C C . ALA B 1 33 ? 23.922 -9.047 31.062 1 29.52 33 ALA B C 1
ATOM 2704 O O . ALA B 1 33 ? 23.25 -8.977 30.031 1 29.52 33 ALA B O 1
ATOM 2705 N N . ASN B 1 34 ? 24.625 -10.125 31.094 1 30.02 34 ASN B N 1
ATOM 2706 C CA . ASN B 1 34 ? 24.609 -11.32 30.266 1 30.02 34 ASN B CA 1
ATOM 2707 C C . ASN B 1 34 ? 23.391 -12.195 30.578 1 30.02 34 ASN B C 1
ATOM 2709 O O . ASN B 1 34 ? 22.891 -12.898 29.703 1 30.02 34 ASN B O 1
ATOM 2713 N N . ASN B 1 35 ? 22.969 -12.523 31.75 1 29.59 35 ASN B N 1
ATOM 2714 C CA . ASN B 1 35 ? 21.672 -13.172 31.953 1 29.59 35 ASN B CA 1
ATOM 2715 C C . ASN B 1 35 ? 20.531 -12.328 31.422 1 29.59 35 ASN B C 1
ATOM 2717 O O . ASN B 1 35 ? 19.469 -12.852 31.078 1 29.59 35 ASN B O 1
ATOM 2721 N N . SER B 1 36 ? 20.594 -10.945 31.5 1 27.89 36 SER B N 1
ATOM 2722 C CA . SER B 1 36 ? 19.578 -10.203 30.75 1 27.89 36 SER B CA 1
ATOM 2723 C C . SER B 1 36 ? 19.906 -10.211 29.25 1 27.89 36 SER B C 1
ATOM 2725 O O . SER B 1 36 ? 19.016 -9.961 28.422 1 27.89 36 SER B O 1
ATOM 2727 N N . ARG B 1 37 ? 21.141 -10.492 28.703 1 29.94 37 ARG B N 1
ATOM 2728 C CA . ARG B 1 37 ? 21.484 -10.75 27.312 1 29.94 37 ARG B CA 1
ATOM 2729 C C . ARG B 1 37 ? 21.172 -12.195 26.938 1 29.94 37 ARG B C 1
ATOM 2731 O O . ARG B 1 37 ? 20.859 -12.484 25.781 1 29.94 37 ARG B O 1
ATOM 2738 N N . TYR B 1 38 ? 21.5 -13.289 27.688 1 29.27 38 TYR B N 1
ATOM 2739 C CA . TYR B 1 38 ? 21 -14.633 27.391 1 29.27 38 TYR B CA 1
ATOM 2740 C C . TYR B 1 38 ? 19.484 -14.641 27.266 1 29.27 38 TYR B C 1
ATOM 2742 O O . TYR B 1 38 ? 18.938 -15.359 26.422 1 29.27 38 TYR B O 1
ATOM 2750 N N . ASN B 1 39 ? 18.781 -14.016 28.109 1 26.52 39 ASN B N 1
ATOM 2751 C CA . ASN B 1 39 ? 17.375 -13.891 27.766 1 26.52 39 ASN B CA 1
ATOM 2752 C C . ASN B 1 39 ? 17.172 -13.008 26.531 1 26.52 39 ASN B C 1
ATOM 2754 O O . ASN B 1 39 ? 16.094 -13.016 25.922 1 26.52 39 ASN B O 1
ATOM 2758 N N . LYS B 1 40 ? 18.172 -12.156 26.078 1 28.7 40 LYS B N 1
ATOM 2759 C CA . LYS B 1 40 ? 18 -11.375 24.859 1 28.7 40 LYS B CA 1
ATOM 2760 C C . LYS B 1 40 ? 18.484 -12.148 23.641 1 28.7 40 LYS B C 1
ATOM 2762 O O . LYS B 1 40 ? 17.906 -12.039 22.562 1 28.7 40 LYS B O 1
ATOM 2767 N N . THR B 1 41 ? 19.562 -12.984 23.578 1 26.88 41 THR B N 1
ATOM 2768 C CA . THR B 1 41 ? 20.016 -13.742 22.406 1 26.88 41 THR B CA 1
ATOM 2769 C C . THR B 1 41 ? 19.172 -14.992 22.219 1 26.88 41 THR B C 1
ATOM 2771 O O . THR B 1 41 ? 18.922 -15.414 21.094 1 26.88 41 THR B O 1
ATOM 2774 N N . ARG B 1 42 ? 18.984 -15.938 23.156 1 29.34 42 ARG B N 1
ATOM 2775 C CA . ARG B 1 42 ? 17.891 -16.906 22.953 1 29.34 42 ARG B CA 1
ATOM 2776 C C . ARG B 1 42 ? 16.578 -16.188 22.656 1 29.34 42 ARG B C 1
ATOM 2778 O O . ARG B 1 42 ? 15.656 -16.797 22.109 1 29.34 42 ARG B O 1
ATOM 2785 N N . TYR B 1 43 ? 16.406 -15 23.125 1 27.34 43 TYR B N 1
ATOM 2786 C CA . TYR B 1 43 ? 15.312 -14.203 22.562 1 27.34 43 TYR B CA 1
ATOM 2787 C C . TYR B 1 43 ? 15.648 -13.742 21.156 1 27.34 43 TYR B C 1
ATOM 2789 O O . TYR B 1 43 ? 14.758 -13.555 20.328 1 27.34 43 TYR B O 1
ATOM 2797 N N . LEU B 1 44 ? 16.891 -13.57 20.562 1 29.84 44 LEU B N 1
ATOM 2798 C CA . LEU B 1 44 ? 17.156 -13.391 19.125 1 29.84 44 LEU B CA 1
ATOM 2799 C C . LEU B 1 44 ? 17.125 -14.727 18.406 1 29.84 44 LEU B C 1
ATOM 2801 O O . LEU B 1 44 ? 16.719 -14.797 17.234 1 29.84 44 LEU B O 1
ATOM 2805 N N . GLU B 1 45 ? 17.812 -15.828 18.625 1 31.92 45 GLU B N 1
ATOM 2806 C CA . GLU B 1 45 ? 17.578 -17.141 18.016 1 31.92 45 GLU B CA 1
ATOM 2807 C C . GLU B 1 45 ? 16.141 -17.594 18.203 1 31.92 45 GLU B C 1
ATOM 2809 O O . GLU B 1 45 ? 15.555 -18.203 17.297 1 31.92 45 GLU B O 1
ATOM 2814 N N . THR B 1 46 ? 15.719 -17.859 19.391 1 29.75 46 THR B N 1
ATOM 2815 C CA . THR B 1 46 ? 14.281 -17.938 19.625 1 29.75 46 THR B CA 1
ATOM 2816 C C . THR B 1 46 ? 13.641 -16.562 19.562 1 29.75 46 THR B C 1
ATOM 2818 O O . THR B 1 46 ? 12.688 -16.281 20.297 1 29.75 46 THR B O 1
ATOM 2821 N N . ARG B 1 47 ? 14.453 -15.508 19.453 1 32.81 47 ARG B N 1
ATOM 2822 C CA . ARG B 1 47 ? 13.836 -14.188 19.297 1 32.81 47 ARG B CA 1
ATOM 2823 C C . ARG B 1 47 ? 12.555 -14.281 18.469 1 32.81 47 ARG B C 1
ATOM 2825 O O . ARG B 1 47 ? 12.57 -14.797 17.344 1 32.81 47 ARG B O 1
ATOM 2832 N N . ASP B 1 48 ? 11.648 -14.281 19.016 1 33.12 48 ASP B N 1
ATOM 2833 C CA . ASP B 1 48 ? 10.305 -14.062 18.484 1 33.12 48 ASP B CA 1
ATOM 2834 C C . ASP B 1 48 ? 10.312 -13.016 17.375 1 33.12 48 ASP B C 1
ATOM 2836 O O . ASP B 1 48 ? 10.578 -11.836 17.625 1 33.12 48 ASP B O 1
ATOM 2840 N N . TRP B 1 49 ? 11.07 -13.086 16.234 1 38.12 49 TRP B N 1
ATOM 2841 C CA . TRP B 1 49 ? 10.789 -12.391 14.984 1 38.12 49 TRP B CA 1
ATOM 2842 C C . TRP B 1 49 ? 9.492 -11.602 15.094 1 38.12 49 TRP B C 1
ATOM 2844 O O . TRP B 1 49 ? 8.812 -11.359 14.086 1 38.12 49 TRP B O 1
ATOM 2854 N N . ASP B 1 50 ? 9.047 -11.266 16.156 1 42.06 50 ASP B N 1
ATOM 2855 C CA . ASP B 1 50 ? 7.711 -10.68 16.156 1 42.06 50 ASP B CA 1
ATOM 2856 C C . ASP B 1 50 ? 7.719 -9.289 15.516 1 42.06 50 ASP B C 1
ATOM 2858 O O . ASP B 1 50 ? 7.727 -8.281 16.219 1 42.06 50 ASP B O 1
ATOM 2862 N N . SER B 1 51 ? 8.719 -8.969 14.398 1 49.53 51 SER B N 1
ATOM 2863 C CA . SER B 1 51 ? 8.43 -7.77 13.617 1 49.53 51 SER B CA 1
ATOM 2864 C C . SER B 1 51 ? 6.977 -7.332 13.789 1 49.53 51 SER B C 1
ATOM 2866 O O . SER B 1 51 ? 6.691 -6.141 13.914 1 49.53 51 SER B O 1
ATOM 2868 N N . LEU B 1 52 ? 6.098 -8.391 13.656 1 54.91 52 LEU B N 1
ATOM 2869 C CA . LEU B 1 52 ? 4.695 -8.156 13.984 1 54.91 52 LEU B CA 1
ATOM 2870 C C . LEU B 1 52 ? 4.559 -7.504 15.352 1 54.91 52 LEU B C 1
ATOM 2872 O O . LEU B 1 52 ? 3.727 -6.613 15.547 1 54.91 52 LEU B O 1
ATOM 2876 N N . ASN B 1 53 ? 5.832 -7.684 16.062 1 67.31 53 ASN B N 1
ATOM 2877 C CA . ASN B 1 53 ? 5.75 -7.172 17.422 1 67.31 53 ASN B CA 1
ATOM 2878 C C . ASN B 1 53 ? 6.176 -5.707 17.5 1 67.31 53 ASN B C 1
ATOM 2880 O O . ASN B 1 53 ? 5.543 -4.906 18.188 1 67.31 53 ASN B O 1
ATOM 2884 N N . LEU B 1 54 ? 7.035 -5.391 16.391 1 73.94 54 LEU B N 1
ATOM 2885 C CA . LEU B 1 54 ? 7.465 -4 16.469 1 73.94 54 LEU B CA 1
ATOM 2886 C C . LEU B 1 54 ? 6.387 -3.062 15.945 1 73.94 54 LEU B C 1
ATOM 2888 O O . LEU B 1 54 ? 6.164 -1.984 16.5 1 73.94 54 LEU B O 1
ATOM 2892 N N . ILE B 1 55 ? 5.75 -3.518 14.852 1 83.62 55 ILE B N 1
ATOM 2893 C CA . ILE B 1 55 ? 4.688 -2.703 14.266 1 83.62 55 ILE B CA 1
ATOM 2894 C C . ILE B 1 55 ? 3.527 -2.584 15.25 1 83.62 55 ILE B C 1
ATOM 2896 O O . ILE B 1 55 ? 2.932 -1.514 15.391 1 83.62 55 ILE B O 1
ATOM 2900 N N . GLU B 1 56 ? 3.301 -3.674 15.883 1 84.06 56 GLU B N 1
ATOM 2901 C CA . GLU B 1 56 ? 2.238 -3.652 16.891 1 84.06 56 GLU B CA 1
ATOM 2902 C C . GLU B 1 56 ? 2.607 -2.752 18.062 1 84.06 56 GLU B C 1
ATOM 2904 O O . GLU B 1 56 ? 1.768 -2.002 18.562 1 84.06 56 GLU B O 1
ATOM 2909 N N . ILE B 1 57 ? 3.799 -2.848 18.453 1 84.69 57 ILE B N 1
ATOM 2910 C CA . ILE B 1 57 ? 4.277 -1.994 19.531 1 84.69 57 ILE B CA 1
ATOM 2911 C C . ILE B 1 57 ? 4.188 -0.529 19.109 1 84.69 57 ILE B C 1
ATOM 2913 O O . ILE B 1 57 ? 3.701 0.312 19.875 1 84.69 57 ILE B O 1
ATOM 2917 N N . CYS B 1 58 ? 4.641 -0.31 17.891 1 89.44 58 CYS B N 1
ATOM 2918 C CA . CYS B 1 58 ? 4.578 1.041 17.344 1 89.44 58 CYS B CA 1
ATOM 2919 C C . CYS B 1 58 ? 3.141 1.546 17.312 1 89.44 58 CYS B C 1
ATOM 2921 O O . CYS B 1 58 ? 2.865 2.682 17.703 1 89.44 58 CYS B O 1
ATOM 2923 N N . ARG B 1 59 ? 2.254 0.746 16.906 1 90.62 59 ARG B N 1
ATOM 2924 C CA . ARG B 1 59 ? 0.84 1.101 16.828 1 90.62 59 ARG B CA 1
ATOM 2925 C C . ARG B 1 59 ? 0.284 1.428 18.203 1 90.62 59 ARG B C 1
ATOM 2927 O O . ARG B 1 59 ? -0.407 2.434 18.391 1 90.62 59 ARG B O 1
ATOM 2934 N N . ASN B 1 60 ? 0.615 0.622 19.156 1 89 60 ASN B N 1
ATOM 2935 C CA . ASN B 1 60 ? 0.121 0.823 20.5 1 89 60 ASN B CA 1
ATOM 2936 C C . ASN B 1 60 ? 0.682 2.1 21.125 1 89 60 ASN B C 1
ATOM 2938 O O . ASN B 1 60 ? -0.022 2.807 21.844 1 89 60 ASN B O 1
ATOM 2942 N N . ASP B 1 61 ? 1.896 2.361 20.859 1 90.81 61 ASP B N 1
ATOM 2943 C CA . ASP B 1 61 ? 2.498 3.602 21.344 1 90.81 61 ASP B CA 1
ATOM 2944 C C . ASP B 1 61 ? 1.793 4.82 20.75 1 90.81 61 ASP B C 1
ATOM 2946 O O . ASP B 1 61 ? 1.485 5.777 21.469 1 90.81 61 ASP B O 1
ATOM 2950 N N . LEU B 1 62 ? 1.5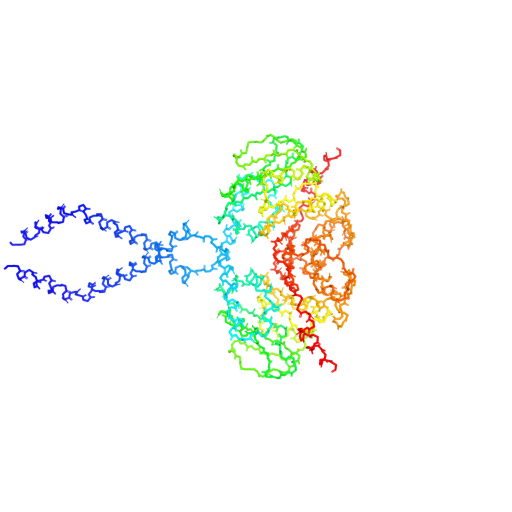57 4.762 19.438 1 92.44 62 LEU B N 1
ATOM 2951 C CA . LEU B 1 62 ? 0.854 5.852 18.781 1 92.44 62 LEU B CA 1
ATOM 2952 C C . LEU B 1 62 ? -0.522 6.07 19.391 1 92.44 62 LEU B C 1
ATOM 2954 O O . LEU B 1 62 ? -0.916 7.207 19.656 1 92.44 62 LEU B O 1
ATOM 2958 N N . LEU B 1 63 ? -1.218 4.98 19.625 1 89.5 63 LEU B N 1
ATOM 2959 C CA . LEU B 1 63 ? -2.549 5.043 20.219 1 89.5 63 LEU B CA 1
ATOM 2960 C C . LEU B 1 63 ? -2.492 5.656 21.609 1 89.5 63 LEU B C 1
ATOM 2962 O O . LEU B 1 63 ? -3.311 6.516 21.953 1 89.5 63 LEU B O 1
ATOM 2966 N N . ARG B 1 64 ? -1.577 5.281 22.375 1 89.69 64 ARG B N 1
ATOM 2967 C CA . ARG B 1 64 ? -1.427 5.793 23.734 1 89.69 64 ARG B CA 1
ATOM 2968 C C . ARG B 1 64 ? -1.118 7.289 23.719 1 89.69 64 ARG B C 1
ATOM 2970 O O . ARG B 1 64 ? -1.693 8.055 24.5 1 89.69 64 ARG B O 1
ATOM 2977 N N . MET B 1 65 ? -0.238 7.676 22.906 1 90 65 MET B N 1
ATOM 2978 C CA . MET B 1 65 ? 0.145 9.086 22.812 1 90 65 MET B CA 1
ATOM 2979 C C . MET B 1 65 ? -1.032 9.938 22.359 1 90 65 MET B C 1
ATOM 2981 O O . MET B 1 65 ? -1.25 11.031 22.875 1 90 65 MET B O 1
ATOM 2985 N N . ALA B 1 66 ? -1.731 9.445 21.328 1 89.56 66 ALA B N 1
ATOM 2986 C CA . ALA B 1 66 ? -2.906 10.164 20.844 1 89.56 66 ALA B CA 1
ATOM 2987 C C . ALA B 1 66 ? -3.961 10.297 21.938 1 89.56 66 ALA B C 1
ATOM 2989 O O . ALA B 1 66 ? -4.586 11.352 22.078 1 89.56 66 ALA B O 1
ATOM 2990 N N . GLU B 1 67 ? -4.156 9.227 22.703 1 85.06 67 GLU B N 1
ATOM 2991 C CA . GLU B 1 67 ? -5.121 9.227 23.797 1 85.06 67 GLU B CA 1
ATOM 2992 C C . GLU B 1 67 ? -4.719 10.219 24.891 1 85.06 67 GLU B C 1
ATOM 2994 O O . GLU B 1 67 ? -5.566 10.906 25.453 1 85.06 67 GLU B O 1
ATOM 2999 N N . SER B 1 68 ? -3.51 10.297 25.172 1 80.25 68 SER B N 1
ATOM 3000 C CA . SER B 1 68 ? -3.008 11.148 26.25 1 80.25 68 SER B CA 1
ATOM 3001 C C . SER B 1 68 ? -3.197 12.625 25.906 1 80.25 68 SER B C 1
ATOM 3003 O O . SER B 1 68 ? -3.289 13.461 26.812 1 80.25 68 SER B O 1
ATOM 3005 N N . LEU B 1 69 ? -3.199 12.891 24.672 1 75.88 69 LEU B N 1
ATOM 3006 C CA . LEU B 1 69 ? -3.328 14.281 24.25 1 75.88 69 LEU B CA 1
ATOM 3007 C C . LEU B 1 69 ? -4.785 14.625 23.953 1 75.88 69 LEU B C 1
ATOM 3009 O O . LEU B 1 69 ? -5.07 15.672 23.375 1 75.88 69 LEU B O 1
ATOM 3013 N N . GLU B 1 70 ? -5.629 13.711 24.391 1 62.12 70 GLU B N 1
ATOM 3014 C CA . GLU B 1 70 ? -7.066 13.891 24.203 1 62.12 70 GLU B CA 1
ATOM 3015 C C . GLU B 1 70 ? -7.398 14.203 22.75 1 62.12 70 GLU B C 1
ATOM 3017 O O . GLU B 1 70 ? -8.125 15.156 22.469 1 62.12 70 GLU B O 1
ATOM 3022 N N . PHE B 1 71 ? -6.73 13.578 21.906 1 59.19 71 PHE B N 1
ATOM 3023 C CA . PHE B 1 71 ? -6.984 13.719 20.484 1 59.19 71 PHE B CA 1
ATOM 3024 C C . PHE B 1 71 ? -8.469 13.531 20.172 1 59.19 71 PHE B C 1
ATOM 3026 O O . PHE B 1 71 ? -9.039 12.477 20.453 1 59.19 71 PHE B O 1
ATOM 3033 N N . ALA B 1 72 ? -9.07 14.633 19.891 1 54.94 72 ALA B N 1
ATOM 3034 C CA . ALA B 1 72 ? -10.484 14.617 19.516 1 54.94 72 ALA B CA 1
ATOM 3035 C C . ALA B 1 72 ? -10.719 13.719 18.297 1 54.94 72 ALA B C 1
ATOM 3037 O O . ALA B 1 72 ? -9.852 13.609 17.422 1 54.94 72 ALA B O 1
ATOM 3038 N N . ASP B 1 73 ? -11.477 12.641 18.484 1 61.09 73 ASP B N 1
ATOM 3039 C CA . ASP B 1 73 ? -11.992 11.859 17.359 1 61.09 73 ASP B CA 1
ATOM 3040 C C . ASP B 1 73 ? -11.125 10.633 17.094 1 61.09 73 ASP B C 1
ATOM 3042 O O . ASP B 1 73 ? -11.07 10.141 15.961 1 61.09 73 ASP B O 1
ATOM 3046 N N . LEU B 1 74 ? -10.328 10.359 18.062 1 62.97 74 LEU B N 1
ATOM 3047 C CA . LEU B 1 74 ? -9.5 9.164 17.953 1 62.97 74 LEU B CA 1
ATOM 3048 C C . LEU B 1 74 ? -10.305 7.996 17.375 1 62.97 74 LEU B C 1
ATOM 3050 O O . LEU B 1 74 ? -9.812 7.266 16.516 1 62.97 74 LEU B O 1
ATOM 3054 N N . GLU B 1 75 ? -11.453 7.953 17.844 1 63.69 75 GLU B N 1
ATOM 3055 C CA . GLU B 1 75 ? -12.297 6.844 17.406 1 63.69 75 GLU B CA 1
ATOM 3056 C C . GLU B 1 75 ? -12.57 6.918 15.914 1 63.69 75 GLU B C 1
ATOM 3058 O O . GLU B 1 75 ? -12.672 5.887 15.242 1 63.69 75 GLU B O 1
ATOM 3063 N N . GLN B 1 76 ? -12.555 8.078 15.5 1 63.66 76 GLN B N 1
ATOM 3064 C CA . GLN B 1 76 ? -12.883 8.273 14.094 1 63.66 76 GLN B CA 1
ATOM 3065 C C . GLN B 1 76 ? -11.695 7.926 13.195 1 63.66 76 GLN B C 1
ATOM 3067 O O . GLN B 1 76 ? -11.883 7.602 12.016 1 63.66 76 GLN B O 1
ATOM 3072 N N . HIS B 1 77 ? -10.625 7.953 13.828 1 71.19 77 HIS B N 1
ATOM 3073 C CA . HIS B 1 77 ? -9.445 7.773 12.984 1 71.19 77 HIS B CA 1
ATOM 3074 C C . HIS B 1 77 ? -8.641 6.555 13.43 1 71.19 77 HIS B C 1
ATOM 3076 O O . HIS B 1 77 ? -7.441 6.469 13.156 1 71.19 77 HIS B O 1
ATOM 3082 N N . TYR B 1 78 ? -9.352 5.711 14.086 1 74.94 78 TYR B N 1
ATOM 3083 C CA . TYR B 1 78 ? -8.688 4.523 14.602 1 74.94 78 TYR B CA 1
ATOM 3084 C C . TYR B 1 78 ? -8.039 3.725 13.477 1 74.94 78 TYR B C 1
ATOM 3086 O O . TYR B 1 78 ? -6.992 3.104 13.672 1 74.94 78 TYR B O 1
ATOM 3094 N N . ASN B 1 79 ? -8.562 3.875 12.359 1 85.56 79 ASN B N 1
ATOM 3095 C CA . ASN B 1 79 ? -8.086 3.104 11.219 1 85.56 79 ASN B CA 1
ATOM 3096 C C . ASN B 1 79 ? -6.762 3.652 10.688 1 85.56 79 ASN B C 1
ATOM 3098 O O . ASN B 1 79 ? -6.09 2.996 9.891 1 85.56 79 ASN B O 1
ATOM 3102 N N . TYR B 1 80 ? -6.367 4.82 11.18 1 90.69 80 TYR B N 1
ATOM 3103 C CA . TYR B 1 80 ? -5.133 5.418 10.68 1 90.69 80 TYR B CA 1
ATOM 3104 C C . TYR B 1 80 ? -3.92 4.848 11.414 1 90.69 80 TYR B C 1
ATOM 3106 O O . TYR B 1 80 ? -2.797 4.91 10.906 1 90.69 80 TYR B O 1
ATOM 3114 N N . PHE B 1 81 ? -4.117 4.352 12.602 1 90.88 81 PHE B N 1
ATOM 3115 C CA . PHE B 1 81 ? -2.977 4.02 13.445 1 90.88 81 PHE B CA 1
ATOM 3116 C C . PHE B 1 81 ? -2.256 2.783 12.914 1 90.88 81 PHE B C 1
ATOM 3118 O O . PHE B 1 81 ? -1.034 2.674 13.031 1 90.88 81 PHE B O 1
ATOM 3125 N N . HIS B 1 82 ? -3.008 1.937 12.359 1 90.5 82 HIS B N 1
ATOM 3126 C CA . HIS B 1 82 ? -2.365 0.754 11.797 1 90.5 82 HIS B CA 1
ATOM 3127 C C . HIS B 1 82 ? -1.456 1.125 10.633 1 90.5 82 HIS B C 1
ATOM 3129 O O . HIS B 1 82 ? -0.262 0.818 10.648 1 90.5 82 HIS B O 1
ATOM 3135 N N . PRO B 1 83 ? -1.976 1.788 9.609 1 95.19 83 PRO B N 1
ATOM 3136 C CA . PRO B 1 83 ? -1.052 2.137 8.523 1 95.19 83 PRO B CA 1
ATOM 3137 C C . PRO B 1 83 ? 0.017 3.137 8.961 1 95.19 83 PRO B C 1
ATOM 3139 O O . PRO B 1 83 ? 1.137 3.113 8.445 1 95.19 83 PRO B O 1
ATOM 3142 N N . PHE B 1 84 ? -0.228 4.039 9.93 1 95.56 84 PHE B N 1
ATOM 3143 C CA . PHE B 1 84 ? 0.83 4.875 10.492 1 95.56 84 PHE B CA 1
ATOM 3144 C C . PHE B 1 84 ? 1.974 4.02 11.023 1 95.56 84 PHE B C 1
ATOM 3146 O O . PHE B 1 84 ? 3.135 4.242 10.672 1 95.56 84 PHE B O 1
ATOM 3153 N N . ALA B 1 85 ? 1.577 3.066 11.82 1 91.88 85 ALA B N 1
ATOM 3154 C CA . ALA B 1 85 ? 2.607 2.205 12.398 1 91.88 85 ALA B CA 1
ATOM 3155 C C . ALA B 1 85 ? 3.363 1.449 11.305 1 91.88 85 ALA B C 1
ATOM 3157 O O . ALA B 1 85 ? 4.594 1.356 11.352 1 91.88 85 ALA B O 1
ATOM 3158 N N . ARG B 1 86 ? 2.648 0.952 10.406 1 90.88 86 ARG B N 1
ATOM 3159 C CA . ARG B 1 86 ? 3.221 0.14 9.344 1 90.88 86 ARG B CA 1
ATOM 3160 C C . ARG B 1 86 ? 4.254 0.931 8.547 1 90.88 86 ARG B C 1
ATOM 3162 O O . ARG B 1 86 ? 5.305 0.401 8.18 1 90.88 86 ARG B O 1
ATOM 3169 N N . PHE B 1 87 ? 4.023 2.186 8.281 1 94.12 87 PHE B N 1
ATOM 3170 C CA . PHE B 1 87 ? 4.848 2.891 7.309 1 94.12 87 PHE B CA 1
ATOM 3171 C C . PHE B 1 87 ? 5.777 3.879 8 1 94.12 87 PHE B C 1
ATOM 3173 O O . PHE B 1 87 ? 6.801 4.277 7.441 1 94.12 87 PHE B O 1
ATOM 3180 N N . LEU B 1 88 ? 5.492 4.262 9.25 1 94.62 88 LEU B N 1
ATOM 3181 C CA . LEU B 1 88 ? 6.273 5.328 9.867 1 94.62 88 LEU B CA 1
ATOM 3182 C C . LEU B 1 88 ? 7.219 4.773 10.922 1 94.62 88 LEU B C 1
ATOM 3184 O O . LEU B 1 88 ? 8.156 5.457 11.344 1 94.62 88 LEU B O 1
ATOM 3188 N N . CYS B 1 89 ? 6.984 3.553 11.367 1 90.5 89 CYS B N 1
ATOM 3189 C CA . CYS B 1 89 ? 7.77 2.992 12.461 1 90.5 89 CYS B CA 1
ATOM 3190 C C . CYS B 1 89 ? 9.25 2.959 12.109 1 90.5 89 CYS B C 1
ATOM 3192 O O . CYS B 1 89 ? 10.102 3.135 12.984 1 90.5 89 CYS B O 1
ATOM 3194 N N . ARG B 1 90 ? 9.578 2.811 10.93 1 87.19 90 ARG B N 1
ATOM 3195 C CA . ARG B 1 90 ? 10.969 2.686 10.508 1 87.19 90 ARG B CA 1
ATOM 3196 C C . ARG B 1 90 ? 11.727 3.99 10.727 1 87.19 90 ARG B C 1
ATOM 3198 O O . ARG B 1 90 ? 12.961 4.004 10.734 1 87.19 90 ARG B O 1
ATOM 3205 N N . TYR B 1 91 ? 11.062 5.105 10.875 1 91.88 91 TYR B N 1
ATOM 3206 C CA . TYR B 1 91 ? 11.688 6.41 11.047 1 91.88 91 TYR B CA 1
ATOM 3207 C C . TYR B 1 91 ? 11.875 6.738 12.523 1 91.88 91 TYR B C 1
ATOM 3209 O O . TYR B 1 91 ? 12.484 7.754 12.867 1 91.88 91 TYR B O 1
ATOM 3217 N N . ARG B 1 92 ? 11.312 5.988 13.32 1 89.81 92 ARG B N 1
ATOM 3218 C CA . ARG B 1 92 ? 11.141 6.387 14.711 1 89.81 92 ARG B CA 1
ATOM 3219 C C . ARG B 1 92 ? 12.484 6.527 15.414 1 89.81 92 ARG B C 1
ATOM 3221 O O . ARG B 1 92 ? 12.719 7.512 16.125 1 89.81 92 ARG B O 1
ATOM 3228 N N . PHE B 1 93 ? 13.484 5.566 15.266 1 81.94 93 PHE B N 1
ATOM 3229 C CA . PHE B 1 93 ? 14.641 5.586 16.156 1 81.94 93 PHE B CA 1
ATOM 3230 C C . PHE B 1 93 ? 15.938 5.605 15.359 1 81.94 93 PHE B C 1
ATOM 3232 O O . PHE B 1 93 ? 17 5.926 15.898 1 81.94 93 PHE B O 1
ATOM 3239 N N . ASN B 1 94 ? 15.867 5.426 14.164 1 74.38 94 ASN B N 1
ATOM 3240 C CA . ASN B 1 94 ? 17.078 5.051 13.453 1 74.38 94 ASN B CA 1
ATOM 3241 C C . ASN B 1 94 ? 17.812 6.273 12.906 1 74.38 94 ASN B C 1
ATOM 3243 O O . ASN B 1 94 ? 18.984 6.184 12.516 1 74.38 94 ASN B O 1
ATOM 3247 N N . ARG B 1 95 ? 17.156 7.402 12.844 1 82.31 95 ARG B N 1
ATOM 3248 C CA . ARG B 1 95 ? 17.828 8.562 12.273 1 82.31 95 ARG B CA 1
ATOM 3249 C C . ARG B 1 95 ? 17.109 9.852 12.664 1 82.31 95 ARG B C 1
ATOM 3251 O O . ARG B 1 95 ? 15.984 9.82 13.164 1 82.31 95 ARG B O 1
ATOM 3258 N N . GLN B 1 96 ? 17.875 10.922 12.461 1 93.81 96 GLN B N 1
ATOM 3259 C CA . GLN B 1 96 ? 17.25 12.234 12.586 1 93.81 96 GLN B CA 1
ATOM 3260 C C . GLN B 1 96 ? 16.344 12.539 11.391 1 93.81 96 GLN B C 1
ATOM 3262 O O . GLN B 1 96 ? 16.75 12.336 10.242 1 93.81 96 GLN B O 1
ATOM 3267 N N . ILE B 1 97 ? 15.125 12.961 11.742 1 96.44 97 ILE B N 1
ATOM 3268 C CA . ILE B 1 97 ? 14.211 13.164 10.617 1 96.44 97 ILE B CA 1
ATOM 3269 C C . ILE B 1 97 ? 13.602 14.562 10.695 1 96.44 97 ILE B C 1
ATOM 3271 O O . ILE B 1 97 ? 13.648 15.211 11.75 1 96.44 97 ILE B O 1
ATOM 3275 N N . SER B 1 98 ? 13.172 15.062 9.602 1 98.5 98 SER B N 1
ATOM 3276 C CA . SER B 1 98 ? 12.383 16.281 9.461 1 98.5 98 SER B CA 1
ATOM 3277 C C . SER B 1 98 ? 10.977 15.977 8.953 1 98.5 98 SER B C 1
ATOM 3279 O O . SER B 1 98 ? 10.797 15.125 8.078 1 98.5 98 SER B O 1
ATOM 3281 N N . ILE B 1 99 ? 9.953 16.703 9.531 1 98.69 99 ILE B N 1
ATOM 3282 C CA . ILE B 1 99 ? 8.562 16.406 9.234 1 98.69 99 ILE B CA 1
ATOM 3283 C C . ILE B 1 99 ? 7.832 17.703 8.859 1 98.69 99 ILE B C 1
ATOM 3285 O O . ILE B 1 99 ? 8.047 18.734 9.477 1 98.69 99 ILE B O 1
ATOM 3289 N N . LEU B 1 100 ? 7.055 17.609 7.816 1 98.88 100 LEU B N 1
ATOM 3290 C CA . LEU B 1 100 ? 6.137 18.688 7.449 1 98.88 100 LEU B CA 1
ATOM 3291 C C . LEU B 1 100 ? 4.688 18.234 7.574 1 98.88 100 LEU B C 1
ATOM 3293 O O . LEU B 1 100 ? 4.32 17.172 7.07 1 98.88 100 LEU B O 1
ATOM 3297 N N . GLU B 1 101 ? 3.902 18.906 8.281 1 98.62 101 GLU B N 1
ATOM 3298 C CA . GLU B 1 101 ? 2.461 18.688 8.336 1 98.62 101 GLU B CA 1
ATOM 3299 C C . GLU B 1 101 ? 1.691 19.906 7.867 1 98.62 101 GLU B C 1
ATOM 3301 O O . GLU B 1 101 ? 1.804 20.984 8.461 1 98.62 101 GLU B O 1
ATOM 3306 N N . MET B 1 102 ? 0.995 19.734 6.797 1 98.31 102 MET B N 1
ATOM 3307 C CA . MET B 1 102 ? 0.083 20.781 6.328 1 98.31 102 MET B CA 1
ATOM 3308 C C . MET B 1 102 ? -1.285 20.641 6.988 1 98.31 102 MET B C 1
ATOM 3310 O O . MET B 1 102 ? -1.961 19.625 6.812 1 98.31 102 MET B O 1
ATOM 3314 N N . GLY B 1 103 ? -1.729 21.594 7.703 1 96.81 103 GLY B N 1
ATOM 3315 C CA . GLY B 1 103 ? -2.9 21.531 8.562 1 96.81 103 GLY B CA 1
ATOM 3316 C C . GLY B 1 103 ? -2.557 21.281 10.023 1 96.81 103 GLY B C 1
ATOM 3317 O O . GLY B 1 103 ? -2.234 20.156 10.398 1 96.81 103 GLY B O 1
ATOM 3318 N N . VAL B 1 104 ? -2.734 22.344 10.867 1 95.88 104 VAL B N 1
ATOM 3319 C CA . VAL B 1 104 ? -2.34 22.266 12.266 1 95.88 104 VAL B CA 1
ATOM 3320 C C . VAL B 1 104 ? -3.553 21.906 13.125 1 95.88 104 VAL B C 1
ATOM 3322 O O . VAL B 1 104 ? -3.406 21.422 14.25 1 95.88 104 VAL B O 1
ATOM 3325 N N . GLY B 1 105 ? -4.723 22.141 12.602 1 91.06 105 GLY B N 1
ATOM 3326 C CA . GLY B 1 105 ? -5.941 21.891 13.352 1 91.06 105 GLY B CA 1
ATOM 3327 C C . GLY B 1 105 ? -6.426 23.094 14.125 1 91.06 105 GLY B C 1
ATOM 3328 O O . GLY B 1 105 ? -5.73 24.109 14.203 1 91.06 105 GLY B O 1
ATOM 3329 N N . GLY B 1 106 ? -7.645 23.047 14.562 1 90.19 106 GLY B N 1
ATOM 3330 C CA . GLY B 1 106 ? -8.203 24.125 15.367 1 90.19 106 GLY B CA 1
ATOM 3331 C C . GLY B 1 106 ? -8.898 25.188 14.547 1 90.19 106 GLY B C 1
ATOM 3332 O O . GLY B 1 106 ? -9.289 26.219 15.07 1 90.19 106 GLY B O 1
ATOM 3333 N N . TYR B 1 107 ? -8.93 24.906 13.273 1 88.25 107 TYR B N 1
ATOM 3334 C CA . TYR B 1 107 ? -9.602 25.828 12.367 1 88.25 107 TYR B CA 1
ATOM 3335 C C . TYR B 1 107 ? -9.047 27.234 12.516 1 88.25 107 TYR B C 1
ATOM 3337 O O . TYR B 1 107 ? -7.828 27.438 12.445 1 88.25 107 TYR B O 1
ATOM 3345 N N . THR B 1 108 ? -9.891 28.203 12.742 1 92.19 108 THR B N 1
ATOM 3346 C CA . THR B 1 108 ? -9.422 29.594 12.75 1 92.19 108 THR B CA 1
ATOM 3347 C C . THR B 1 108 ? -8.992 30 14.156 1 92.19 108 THR B C 1
ATOM 3349 O O . THR B 1 108 ? -8.531 31.125 14.367 1 92.19 108 THR B O 1
ATOM 3352 N N . LYS B 1 109 ? -9.117 29.109 15.141 1 93.94 109 LYS B N 1
ATOM 3353 C CA . LYS B 1 109 ? -8.781 29.453 16.516 1 93.94 109 LYS B CA 1
ATOM 3354 C C . LYS B 1 109 ? -7.27 29.438 16.734 1 93.94 109 LYS B C 1
ATOM 3356 O O . LYS B 1 109 ? -6.625 28.391 16.562 1 93.94 109 LYS B O 1
ATOM 3361 N N . LYS B 1 110 ? -6.73 30.5 17.219 1 96.31 110 LYS B N 1
ATOM 3362 C CA . LYS B 1 110 ? -5.289 30.703 17.328 1 96.31 110 LYS B CA 1
ATOM 3363 C C . LYS B 1 110 ? -4.695 29.781 18.391 1 96.31 110 LYS B C 1
ATOM 3365 O O . LYS B 1 110 ? -3.523 29.406 18.312 1 96.31 110 LYS B O 1
ATOM 3370 N N . THR B 1 111 ? -5.492 29.344 19.312 1 96.31 111 THR B N 1
ATOM 3371 C CA . THR B 1 111 ? -4.941 28.656 20.469 1 96.31 111 THR B CA 1
ATOM 3372 C C . THR B 1 111 ? -5.336 27.172 20.453 1 96.31 111 THR B C 1
ATOM 3374 O O . THR B 1 111 ? -5.164 26.469 21.453 1 96.31 111 THR B O 1
ATOM 3377 N N . GLU B 1 112 ? -5.984 26.75 19.344 1 92.56 112 GLU B N 1
ATOM 3378 C CA . GLU B 1 112 ? -6.383 25.359 19.219 1 92.56 112 GLU B CA 1
ATOM 3379 C C . GLU B 1 112 ? -5.629 24.672 18.094 1 92.56 112 GLU B C 1
ATOM 3381 O O . GLU B 1 112 ? -5.219 25.312 17.125 1 92.56 112 GLU B O 1
ATOM 3386 N N . GLY B 1 113 ? -5.461 23.375 18.281 1 92.25 113 GLY B N 1
ATOM 3387 C CA . GLY B 1 113 ? -4.738 22.594 17.297 1 92.25 113 GLY B CA 1
ATOM 3388 C C . GLY B 1 113 ? -3.393 22.109 17.797 1 92.25 113 GLY B C 1
ATOM 3389 O O . GLY B 1 113 ? -3.109 22.172 19 1 92.25 113 GLY B O 1
ATOM 3390 N N . GLY B 1 114 ? -2.662 21.5 16.891 1 94.44 114 GLY B N 1
ATOM 3391 C CA . GLY B 1 114 ? -1.31 21.062 17.203 1 94.44 114 GLY B CA 1
ATOM 3392 C C . GLY B 1 114 ? -1.253 19.672 17.812 1 94.44 114 GLY B C 1
ATOM 3393 O O . GLY B 1 114 ? -0.174 19.188 18.141 1 94.44 114 GLY B O 1
ATOM 3394 N N . ASN B 1 115 ? -2.396 19 17.922 1 92.06 115 ASN B N 1
ATOM 3395 C CA . ASN B 1 115 ? -2.422 17.688 18.578 1 92.06 115 ASN B CA 1
ATOM 3396 C C . ASN B 1 115 ? -1.554 16.672 17.859 1 92.06 115 ASN B C 1
ATOM 3398 O O . ASN B 1 115 ? -0.768 15.961 18.469 1 92.06 115 ASN B O 1
ATOM 3402 N N . SER B 1 116 ? -1.696 16.625 16.594 1 93.81 116 SER B N 1
ATOM 3403 C CA . SER B 1 116 ? -0.878 15.68 15.828 1 93.81 116 SER B CA 1
ATOM 3404 C C . SER B 1 116 ? 0.601 16.047 15.906 1 93.81 116 SER B C 1
ATOM 3406 O O . SER B 1 116 ? 1.46 15.164 15.992 1 93.81 116 SER B O 1
ATOM 3408 N N . LEU B 1 117 ? 0.926 17.312 15.867 1 96.81 117 LEU B N 1
ATOM 3409 C CA . LEU B 1 117 ? 2.312 17.75 15.977 1 96.81 117 LEU B CA 1
ATOM 3410 C C . LEU B 1 117 ? 2.93 17.297 17.297 1 96.81 117 LEU B C 1
ATOM 3412 O O . LEU B 1 117 ? 4.082 16.859 17.328 1 96.81 117 LEU B O 1
ATOM 3416 N N . ARG B 1 118 ? 2.16 17.391 18.391 1 95.69 118 ARG B N 1
ATOM 3417 C CA . ARG B 1 118 ? 2.623 16.922 19.688 1 95.69 118 ARG B CA 1
ATOM 3418 C C . ARG B 1 118 ? 2.846 15.414 19.672 1 95.69 118 ARG B C 1
ATOM 3420 O O . ARG B 1 118 ? 3.811 14.914 20.266 1 95.69 118 ARG B O 1
ATOM 3427 N N . VAL B 1 119 ? 1.948 14.688 19 1 94.44 119 VAL B N 1
ATOM 3428 C CA . VAL B 1 119 ? 2.098 13.242 18.891 1 94.44 119 VAL B CA 1
ATOM 3429 C C . VAL B 1 119 ? 3.369 12.914 18.109 1 94.44 119 VAL B C 1
ATOM 3431 O O . VAL B 1 119 ? 4.148 12.047 18.531 1 94.44 119 VAL B O 1
ATOM 3434 N N . TRP B 1 120 ? 3.605 13.625 16.969 1 96.44 120 TRP B N 1
ATOM 3435 C CA . TRP B 1 120 ? 4.797 13.367 16.156 1 96.44 120 TRP B CA 1
ATOM 3436 C C . TRP B 1 120 ? 6.062 13.656 16.969 1 96.44 120 TRP B C 1
ATOM 3438 O O . TRP B 1 120 ? 7.031 12.891 16.891 1 96.44 120 TRP B O 1
ATOM 3448 N N . HIS B 1 121 ? 6.047 14.734 17.75 1 96.75 121 HIS B N 1
ATOM 3449 C CA . HIS B 1 121 ? 7.188 15.055 18.594 1 96.75 121 HIS B CA 1
ATOM 3450 C C . HIS B 1 121 ? 7.5 13.914 19.562 1 96.75 121 HIS B C 1
ATOM 3452 O O . HIS B 1 121 ? 8.664 13.555 19.75 1 96.75 121 HIS B O 1
ATOM 3458 N N . GLN B 1 122 ? 6.473 13.305 20.156 1 94.81 122 GLN B N 1
ATOM 3459 C CA . GLN B 1 122 ? 6.66 12.211 21.109 1 94.81 122 GLN B CA 1
ATOM 3460 C C . GLN B 1 122 ? 7.07 10.93 20.391 1 94.81 122 GLN B C 1
ATOM 3462 O O . GLN B 1 122 ? 7.938 10.195 20.875 1 94.81 122 GLN B O 1
ATOM 3467 N N . PHE B 1 123 ? 6.449 10.68 19.297 1 94.56 123 PHE B N 1
ATOM 3468 C CA . PHE B 1 123 ? 6.621 9.422 18.578 1 94.56 123 PHE B CA 1
ATOM 3469 C C . PHE B 1 123 ? 7.988 9.359 17.922 1 94.56 123 PHE B C 1
ATOM 3471 O O . PHE B 1 123 ? 8.586 8.281 17.812 1 94.56 123 PHE B O 1
ATOM 3478 N N . PHE B 1 124 ? 8.492 10.539 17.469 1 96.12 124 PHE B N 1
ATOM 3479 C CA . PHE B 1 124 ? 9.805 10.633 16.844 1 96.12 124 PHE B CA 1
ATOM 3480 C C . PHE B 1 124 ? 10.773 11.406 17.734 1 96.12 124 PHE B C 1
ATOM 3482 O O . PHE B 1 124 ? 11.094 12.562 17.438 1 96.12 124 PHE B O 1
ATOM 3489 N N . PRO B 1 125 ? 11.398 10.75 18.625 1 93.5 125 PRO B N 1
ATOM 3490 C CA . PRO B 1 125 ? 12.242 11.453 19.594 1 93.5 125 PRO B CA 1
ATOM 3491 C C . PRO B 1 125 ? 13.477 12.086 18.953 1 93.5 125 PRO B C 1
ATOM 3493 O O . PRO B 1 125 ? 14.047 13.023 19.5 1 93.5 125 PRO B O 1
ATOM 3496 N N . ASN B 1 126 ? 13.852 11.633 17.797 1 94.19 126 ASN B N 1
ATOM 3497 C CA . ASN B 1 126 ? 15.047 12.156 17.141 1 94.19 126 ASN B CA 1
ATOM 3498 C C . ASN B 1 126 ? 14.68 13.156 16.047 1 94.19 126 ASN B C 1
ATOM 3500 O O . ASN B 1 126 ? 15.516 13.484 15.203 1 94.19 126 ASN B O 1
ATOM 3504 N N . ALA B 1 127 ? 13.453 13.602 15.984 1 97.38 127 ALA B N 1
ATOM 3505 C CA . ALA B 1 127 ? 13.078 14.602 14.984 1 97.38 127 ALA B CA 1
ATOM 3506 C C . ALA B 1 127 ? 13.859 15.898 15.18 1 97.38 127 ALA B C 1
ATOM 3508 O O . ALA B 1 127 ? 13.852 16.469 16.266 1 97.38 127 ALA B O 1
ATOM 3509 N N . LYS B 1 128 ? 14.531 16.25 14.125 1 97.62 128 LYS B N 1
ATOM 3510 C CA . LYS B 1 128 ? 15.273 17.516 14.133 1 97.62 128 LYS B CA 1
ATOM 3511 C C . LYS B 1 128 ? 14.32 18.703 14.141 1 97.62 128 LYS B C 1
ATOM 3513 O O . LYS B 1 128 ? 14.539 19.672 14.875 1 97.62 128 LYS B O 1
ATOM 3518 N N . VAL B 1 129 ? 13.352 18.594 13.312 1 98.5 129 VAL B N 1
ATOM 3519 C CA . VAL B 1 129 ? 12.367 19.656 13.203 1 98.5 129 VAL B CA 1
ATOM 3520 C C . VAL B 1 129 ? 11.031 19.094 12.727 1 98.5 129 VAL B C 1
ATOM 3522 O O . VAL B 1 129 ? 11 18.188 11.883 1 98.5 129 VAL B O 1
ATOM 3525 N N . ILE B 1 130 ? 9.977 19.562 13.258 1 98.75 130 ILE B N 1
ATOM 3526 C CA . ILE B 1 130 ? 8.602 19.312 12.828 1 98.75 130 ILE B CA 1
ATOM 3527 C C . ILE B 1 130 ? 7.926 20.641 12.484 1 98.75 130 ILE B C 1
ATOM 3529 O O . ILE B 1 130 ? 7.754 21.5 13.352 1 98.75 130 ILE B O 1
ATOM 3533 N N . VAL B 1 131 ? 7.59 20.781 11.25 1 98.88 131 VAL B N 1
ATOM 3534 C CA . VAL B 1 131 ? 7.004 22.047 10.781 1 98.88 131 VAL B CA 1
ATOM 3535 C C . VAL B 1 131 ? 5.508 21.844 10.539 1 98.88 131 VAL B C 1
ATOM 3537 O O . VAL B 1 131 ? 5.102 20.953 9.789 1 98.88 131 VAL B O 1
ATOM 3540 N N . GLY B 1 132 ? 4.68 22.594 11.211 1 98.56 132 GLY B N 1
ATOM 3541 C CA . GLY B 1 132 ? 3.262 22.703 10.906 1 98.56 132 GLY B CA 1
ATOM 3542 C C . GLY B 1 132 ? 2.914 23.969 10.148 1 98.56 132 GLY B C 1
ATOM 3543 O O . GLY B 1 132 ? 3.346 25.062 10.516 1 98.56 132 GLY B O 1
ATOM 3544 N N . VAL B 1 133 ? 2.18 23.859 9.055 1 98.31 133 VAL B N 1
ATOM 3545 C CA . VAL B 1 133 ? 1.753 25.047 8.32 1 98.31 133 VAL B CA 1
ATOM 3546 C C . VAL B 1 133 ? 0.228 25.125 8.312 1 98.31 133 VAL B C 1
ATOM 3548 O O . VAL B 1 133 ? -0.455 24.109 8.25 1 98.31 133 VAL B O 1
ATOM 3551 N N . ASP B 1 134 ? -0.263 26.281 8.422 1 97.75 134 ASP B N 1
ATOM 3552 C CA . ASP B 1 134 ? -1.7 26.531 8.422 1 97.75 134 ASP B CA 1
ATOM 3553 C C . ASP B 1 134 ? -2.014 27.922 7.859 1 97.75 134 ASP B C 1
ATOM 3555 O O . ASP B 1 134 ? -1.213 28.844 7.992 1 97.75 134 ASP B O 1
ATOM 3559 N N . ILE B 1 135 ? -3.137 28 7.211 1 96.94 135 ILE B N 1
ATOM 3560 C CA . ILE B 1 135 ? -3.553 29.281 6.664 1 96.94 135 ILE B CA 1
ATOM 3561 C C . ILE B 1 135 ? -3.93 30.234 7.801 1 96.94 135 ILE B C 1
ATOM 3563 O O . ILE B 1 135 ? -3.797 31.453 7.672 1 96.94 135 ILE B O 1
ATOM 3567 N N . SER B 1 136 ? -4.379 29.734 8.945 1 96.69 136 SER B N 1
ATOM 3568 C CA . SER B 1 136 ? -4.742 30.516 10.125 1 96.69 136 SER B CA 1
ATOM 3569 C C . SER B 1 136 ? -3.543 30.734 11.039 1 96.69 136 SER B C 1
ATOM 3571 O O . SER B 1 136 ? -2.674 29.859 11.141 1 96.69 136 SER B O 1
ATOM 3573 N N . GLU B 1 137 ? -3.535 31.812 11.68 1 97.38 137 GLU B N 1
ATOM 3574 C CA . GLU B 1 137 ? -2.523 32.031 12.711 1 97.38 137 GLU B CA 1
ATOM 3575 C C . GLU B 1 137 ? -2.689 31.078 13.883 1 97.38 137 GLU B C 1
ATOM 3577 O O . GLU B 1 137 ? -3.811 30.828 14.328 1 97.38 137 GLU B O 1
ATOM 3582 N N . LYS B 1 138 ? -1.572 30.484 14.297 1 97.5 138 LYS B N 1
ATOM 3583 C CA . LYS B 1 138 ? -1.576 29.594 15.461 1 97.5 138 LYS B CA 1
ATOM 3584 C C . LYS B 1 138 ? -0.604 30.094 16.531 1 97.5 138 LYS B C 1
ATOM 3586 O O . LYS B 1 138 ? 0.53 30.453 16.219 1 97.5 138 LYS B O 1
ATOM 3591 N N . GLN B 1 139 ? -1.069 30.266 17.703 1 97.88 139 GLN B N 1
ATOM 3592 C CA . GLN B 1 139 ? -0.283 30.547 18.906 1 97.88 139 GLN B CA 1
ATOM 3593 C C . GLN B 1 139 ? -0.392 29.422 19.922 1 97.88 139 GLN B C 1
ATOM 3595 O O . GLN B 1 139 ? -1.266 29.438 20.781 1 97.88 139 GLN B O 1
ATOM 3600 N N . LEU B 1 140 ? 0.431 28.5 19.781 1 97 140 LEU B N 1
ATOM 3601 C CA . LEU B 1 140 ? 0.382 27.266 20.547 1 97 140 LEU B CA 1
ATOM 3602 C C . LEU B 1 140 ? 1.66 27.078 21.359 1 97 140 LEU B C 1
ATOM 3604 O O . LEU B 1 140 ? 2.736 27.5 20.938 1 97 140 LEU B O 1
ATOM 3608 N N . ASP B 1 141 ? 1.542 26.516 22.547 1 96.94 141 ASP B N 1
ATOM 3609 C CA . ASP B 1 141 ? 2.693 26.062 23.328 1 96.94 141 ASP B CA 1
ATOM 3610 C C . ASP B 1 141 ? 3.174 24.703 22.844 1 96.94 141 ASP B C 1
ATOM 3612 O O . ASP B 1 141 ? 2.561 23.672 23.172 1 96.94 141 ASP B O 1
ATOM 3616 N N . LEU B 1 142 ? 4.219 24.734 22.047 1 97.56 142 LEU B N 1
ATOM 3617 C CA . LEU B 1 142 ? 4.73 23.516 21.422 1 97.56 142 LEU B CA 1
ATOM 3618 C C . LEU B 1 142 ? 6.195 23.297 21.797 1 97.56 142 LEU B C 1
ATOM 3620 O O . LEU B 1 142 ? 6.879 24.219 22.219 1 97.56 142 LEU B O 1
ATOM 3624 N N . PRO B 1 143 ? 6.637 22.078 21.719 1 97.31 143 PRO B N 1
ATOM 3625 C CA . PRO B 1 143 ? 8.047 21.797 21.969 1 97.31 143 PRO B CA 1
ATOM 3626 C C . PRO B 1 143 ? 8.984 22.609 21.078 1 97.31 143 PRO B C 1
ATOM 3628 O O . PRO B 1 143 ? 8.578 23.062 20 1 97.31 143 PRO B O 1
ATOM 3631 N N . ASP B 1 144 ? 10.234 22.688 21.406 1 97.38 144 ASP B N 1
ATOM 3632 C CA . ASP B 1 144 ? 11.211 23.578 20.766 1 97.38 144 ASP B CA 1
ATOM 3633 C C . ASP B 1 144 ? 11.422 23.203 19.312 1 97.38 144 ASP B C 1
ATOM 3635 O O . ASP B 1 144 ? 11.688 24.062 18.469 1 97.38 144 ASP B O 1
ATOM 3639 N N . ASN B 1 145 ? 11.344 21.938 19.047 1 98 145 ASN B N 1
ATOM 3640 C CA . ASN B 1 145 ? 11.664 21.516 17.688 1 98 145 ASN B CA 1
ATOM 3641 C C . ASN B 1 145 ? 10.422 21.531 16.797 1 98 145 ASN B C 1
ATOM 3643 O O . ASN B 1 145 ? 10.461 21.047 15.672 1 98 145 ASN B O 1
ATOM 3647 N N . VAL B 1 146 ? 9.281 22 17.297 1 98.69 146 VAL B N 1
ATOM 3648 C CA . VAL B 1 146 ? 8.062 22.156 16.516 1 98.69 146 VAL B CA 1
ATOM 3649 C C . VAL B 1 146 ? 7.895 23.625 16.125 1 98.69 146 VAL B C 1
ATOM 3651 O O . VAL B 1 146 ? 7.867 24.5 16.984 1 98.69 146 VAL B O 1
ATOM 3654 N N . LYS B 1 147 ? 7.785 23.859 14.836 1 98.44 147 LYS B N 1
ATOM 3655 C CA . LYS B 1 147 ? 7.648 25.219 14.289 1 98.44 147 LYS B CA 1
ATOM 3656 C C . LYS B 1 147 ? 6.32 25.375 13.555 1 98.44 147 LYS B C 1
ATOM 3658 O O . LYS B 1 147 ? 5.879 24.469 12.852 1 98.44 147 LYS B O 1
ATOM 3663 N N . ILE B 1 148 ? 5.715 26.5 13.734 1 98.38 148 ILE B N 1
ATOM 3664 C CA . ILE B 1 148 ? 4.477 26.812 13.031 1 98.38 148 ILE B CA 1
ATOM 3665 C C . ILE B 1 148 ? 4.727 27.938 12.031 1 98.38 148 ILE B C 1
ATOM 3667 O O . ILE B 1 148 ? 5.332 28.953 12.383 1 98.38 148 ILE B O 1
ATOM 3671 N N . ILE B 1 149 ? 4.277 27.781 10.867 1 98.31 149 ILE B N 1
ATOM 3672 C CA . ILE B 1 149 ? 4.34 28.797 9.828 1 98.31 149 ILE B CA 1
ATOM 3673 C C . ILE B 1 149 ? 2.941 29.062 9.273 1 98.31 149 ILE B C 1
ATOM 3675 O O . ILE B 1 149 ? 2.246 28.125 8.867 1 98.31 149 ILE B O 1
ATOM 3679 N N . GLN B 1 150 ? 2.518 30.266 9.312 1 98.19 150 GLN B N 1
ATOM 3680 C CA . GLN B 1 150 ? 1.24 30.625 8.703 1 98.19 150 GLN B CA 1
ATOM 3681 C C . GLN B 1 150 ? 1.375 30.797 7.195 1 98.19 150 GLN B C 1
ATOM 3683 O O . GLN B 1 150 ? 2.062 31.703 6.723 1 98.19 150 GLN B O 1
ATOM 3688 N N . MET B 1 151 ? 0.659 29.938 6.434 1 96.88 151 MET B N 1
ATOM 3689 C CA . MET B 1 151 ? 0.717 30.016 4.977 1 96.88 151 MET B CA 1
ATOM 3690 C C . MET B 1 151 ? -0.389 29.188 4.34 1 96.88 151 MET B C 1
ATOM 3692 O O . MET B 1 151 ? -0.955 28.297 4.988 1 96.88 151 MET B O 1
ATOM 3696 N N . ASN B 1 152 ? -0.693 29.578 3.148 1 94.62 152 ASN B N 1
ATOM 3697 C CA . ASN B 1 152 ? -1.448 28.672 2.287 1 94.62 152 ASN B CA 1
ATOM 3698 C C . ASN B 1 152 ? -0.574 27.531 1.764 1 94.62 152 ASN B C 1
ATOM 3700 O O . ASN B 1 152 ? 0.407 27.781 1.059 1 94.62 152 ASN B O 1
ATOM 3704 N N . ALA B 1 153 ? -0.921 26.328 2.107 1 92.06 153 ALA B N 1
ATOM 3705 C CA . ALA B 1 153 ? -0.094 25.156 1.794 1 92.06 153 ALA B CA 1
ATOM 3706 C C . ALA B 1 153 ? 0.043 24.984 0.285 1 92.06 153 ALA B C 1
ATOM 3708 O O . ALA B 1 153 ? 0.999 24.359 -0.187 1 92.06 153 ALA B O 1
ATOM 3709 N N . SER B 1 154 ? -0.896 25.5 -0.498 1 91.81 154 SER B N 1
ATOM 3710 C CA . SER B 1 154 ? -0.863 25.312 -1.945 1 91.81 154 SER B CA 1
ATOM 3711 C C . SER B 1 154 ? -0.152 26.469 -2.635 1 91.81 154 SER B C 1
ATOM 3713 O O . SER B 1 154 ? -0.111 26.547 -3.863 1 91.81 154 SER B O 1
ATOM 3715 N N . ASP B 1 155 ? 0.397 27.453 -1.863 1 94.69 155 ASP B N 1
ATOM 3716 C CA . ASP B 1 155 ? 1.224 28.531 -2.412 1 94.69 155 ASP B CA 1
ATOM 3717 C C . ASP B 1 155 ? 2.637 28.031 -2.713 1 94.69 155 ASP B C 1
ATOM 3719 O O . ASP B 1 155 ? 3.422 27.781 -1.797 1 94.69 155 ASP B O 1
ATOM 3723 N N . GLU B 1 156 ? 2.943 28.016 -3.932 1 95.94 156 GLU B N 1
ATOM 3724 C CA . GLU B 1 156 ? 4.195 27.406 -4.375 1 95.94 156 GLU B CA 1
ATOM 3725 C C . GLU B 1 156 ? 5.402 28.172 -3.83 1 95.94 156 GLU B C 1
ATOM 3727 O O . GLU B 1 156 ? 6.387 27.562 -3.41 1 95.94 156 GLU B O 1
ATOM 3732 N N . SER B 1 157 ? 5.359 29.516 -3.877 1 96.56 157 SER B N 1
ATOM 3733 C CA . SER B 1 157 ? 6.473 30.328 -3.4 1 96.56 157 SER B CA 1
ATOM 3734 C C . SER B 1 157 ? 6.73 30.094 -1.915 1 96.56 157 SER B C 1
ATOM 3736 O O . SER B 1 157 ? 7.875 29.938 -1.492 1 96.56 157 SER B O 1
ATOM 3738 N N . MET B 1 158 ? 5.711 29.984 -1.133 1 95.81 158 MET B N 1
ATOM 3739 C CA . MET B 1 158 ? 5.852 29.766 0.304 1 95.81 158 MET B CA 1
ATOM 3740 C C . MET B 1 158 ? 6.332 28.359 0.594 1 95.81 158 MET B C 1
ATOM 3742 O O . MET B 1 158 ? 7.188 28.141 1.455 1 95.81 158 MET B O 1
ATOM 3746 N N . ALA B 1 159 ? 5.75 27.469 -0.151 1 96.06 159 ALA B N 1
ATOM 3747 C CA . ALA B 1 159 ? 6.164 26.078 0.02 1 96.06 159 ALA B CA 1
ATOM 3748 C C . ALA B 1 159 ? 7.652 25.906 -0.268 1 96.06 159 ALA B C 1
ATOM 3750 O O . ALA B 1 159 ? 8.352 25.172 0.442 1 96.06 159 ALA B O 1
ATOM 3751 N N . THR B 1 160 ? 8.141 26.578 -1.271 1 96.38 160 THR B N 1
ATOM 3752 C CA . THR B 1 160 ? 9.555 26.531 -1.635 1 96.38 160 THR B CA 1
ATOM 3753 C C . THR B 1 160 ? 10.422 27.094 -0.52 1 96.38 160 THR B C 1
ATOM 3755 O O . THR B 1 160 ? 11.484 26.547 -0.205 1 96.38 160 THR B O 1
ATOM 3758 N N . ARG B 1 161 ? 10.031 28.172 0.061 1 97.19 161 ARG B N 1
ATOM 3759 C CA . ARG B 1 161 ? 10.781 28.781 1.155 1 97.19 161 ARG B CA 1
ATOM 3760 C C . ARG B 1 161 ? 10.859 27.844 2.355 1 97.19 161 ARG B C 1
ATOM 3762 O O . ARG B 1 161 ? 11.922 27.703 2.965 1 97.19 161 ARG B O 1
ATOM 3769 N N . VAL B 1 162 ? 9.711 27.266 2.672 1 98.12 162 VAL B N 1
ATOM 3770 C CA . VAL B 1 162 ? 9.68 26.312 3.783 1 98.12 162 VAL B CA 1
ATOM 3771 C C . VAL B 1 162 ? 10.625 25.156 3.494 1 98.12 162 VAL B C 1
ATOM 3773 O O . VAL B 1 162 ? 11.359 24.703 4.379 1 98.12 162 VAL B O 1
ATOM 3776 N N . CYS B 1 163 ? 10.609 24.672 2.309 1 97.88 163 CYS B N 1
ATOM 3777 C CA . CYS B 1 163 ? 11.492 23.578 1.904 1 97.88 163 CYS B CA 1
ATOM 3778 C C . CYS B 1 163 ? 12.953 23.984 2.014 1 97.88 163 CYS B C 1
ATOM 3780 O O . CYS B 1 163 ? 13.781 23.234 2.527 1 97.88 163 CYS B O 1
ATOM 3782 N N . ASP B 1 164 ? 13.297 25.172 1.561 1 97.62 164 ASP B N 1
ATOM 3783 C CA . ASP B 1 164 ? 14.672 25.672 1.585 1 97.62 164 ASP B CA 1
ATOM 3784 C C . ASP B 1 164 ? 15.188 25.766 3.018 1 97.62 164 ASP B C 1
ATOM 3786 O O . ASP B 1 164 ? 16.359 25.469 3.283 1 97.62 164 ASP B O 1
ATOM 3790 N N . PHE B 1 165 ? 14.383 26.141 3.912 1 97.81 165 PHE B N 1
ATOM 3791 C CA . PHE B 1 165 ? 14.82 26.422 5.273 1 97.81 165 PHE B CA 1
ATOM 3792 C C . PHE B 1 165 ? 14.812 25.141 6.113 1 97.81 165 PHE B C 1
ATOM 3794 O O . PHE B 1 165 ? 15.695 24.938 6.953 1 97.81 165 PHE B O 1
ATOM 3801 N N . TYR B 1 166 ? 13.773 24.266 5.879 1 98 166 TYR B N 1
ATOM 3802 C CA . TYR B 1 166 ? 13.586 23.172 6.828 1 98 166 TYR B CA 1
ATOM 3803 C C . TYR B 1 166 ? 13.711 21.828 6.137 1 98 166 TYR B C 1
ATOM 3805 O O . TYR B 1 166 ? 13.852 20.797 6.797 1 98 166 TYR B O 1
ATOM 3813 N N . GLY B 1 167 ? 13.562 21.766 4.793 1 96.69 167 GLY B N 1
ATOM 3814 C CA . GLY B 1 167 ? 13.594 20.516 4.047 1 96.69 167 GLY B CA 1
ATOM 3815 C C . GLY B 1 167 ? 15 20.078 3.68 1 96.69 167 GLY B C 1
ATOM 3816 O O . GLY B 1 167 ? 15.977 20.625 4.191 1 96.69 167 GLY B O 1
ATOM 3817 N N . PRO B 1 168 ? 15.094 19.141 2.83 1 97.81 168 PRO B N 1
ATOM 3818 C CA . PRO B 1 168 ? 14.016 18.219 2.455 1 97.81 168 PRO B CA 1
ATOM 3819 C C . PRO B 1 168 ? 13.477 17.422 3.645 1 97.81 168 PRO B C 1
ATOM 3821 O O . PRO B 1 168 ? 14.164 17.297 4.66 1 97.81 168 PRO B O 1
ATOM 3824 N N . PHE B 1 169 ? 12.25 16.953 3.539 1 98.75 169 PHE B N 1
ATOM 3825 C CA . PHE B 1 169 ? 11.555 16.297 4.637 1 98.75 169 PHE B CA 1
ATOM 3826 C C . PHE B 1 169 ? 11.57 14.773 4.449 1 98.75 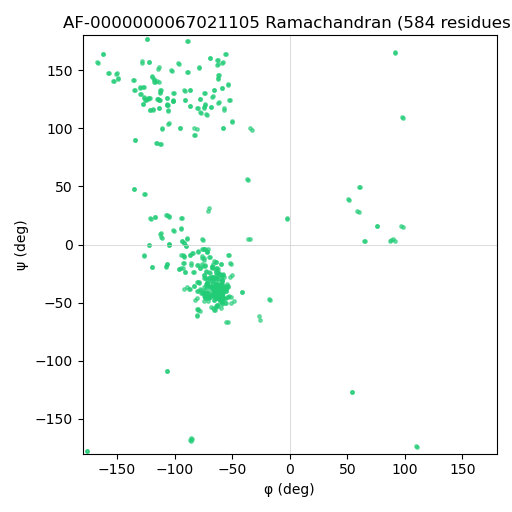169 PHE B C 1
ATOM 3828 O O . PHE B 1 169 ? 11.586 14.289 3.316 1 98.75 169 PHE B O 1
ATOM 3835 N N . ASP B 1 170 ? 11.57 14.047 5.555 1 98.31 170 ASP B N 1
ATOM 3836 C CA . ASP B 1 170 ? 11.445 12.594 5.531 1 98.31 170 ASP B CA 1
ATOM 3837 C C . ASP B 1 170 ? 9.977 12.172 5.434 1 98.31 170 ASP B C 1
ATOM 3839 O O . ASP B 1 170 ? 9.656 11.148 4.82 1 98.31 170 ASP B O 1
ATOM 3843 N N . ILE B 1 171 ? 9.102 12.93 6.082 1 98.62 171 ILE B N 1
ATOM 3844 C CA . ILE B 1 171 ? 7.672 12.664 6.09 1 98.62 171 ILE B CA 1
ATOM 3845 C C . ILE B 1 171 ? 6.902 13.961 5.848 1 98.62 171 ILE B C 1
ATOM 3847 O O . ILE B 1 171 ? 7.219 15 6.434 1 98.62 171 ILE B O 1
ATOM 3851 N N . ILE B 1 172 ? 5.953 13.922 4.969 1 98.81 172 ILE B N 1
ATOM 3852 C CA . ILE B 1 172 ? 5.039 15.039 4.738 1 98.81 172 ILE B CA 1
ATOM 3853 C C . ILE B 1 172 ? 3.598 14.562 4.926 1 98.81 172 ILE B C 1
ATOM 3855 O O . ILE B 1 172 ? 3.184 13.562 4.336 1 98.81 172 ILE B O 1
ATOM 3859 N N . PHE B 1 173 ? 2.857 15.234 5.781 1 98.38 173 PHE B N 1
ATOM 3860 C CA . PHE B 1 173 ? 1.439 14.984 6.004 1 98.38 173 PHE B CA 1
ATOM 3861 C C . PHE B 1 173 ? 0.587 16.078 5.371 1 98.38 173 PHE B C 1
ATOM 3863 O O . PHE B 1 173 ? 0.742 17.25 5.695 1 98.38 173 PHE B O 1
ATOM 3870 N N . ASP B 1 174 ? -0.247 15.68 4.465 1 98.19 174 ASP B N 1
ATOM 3871 C CA . ASP B 1 174 ? -1.25 16.594 3.924 1 98.19 174 ASP B CA 1
ATOM 3872 C C . ASP B 1 174 ? -2.582 16.438 4.656 1 98.19 174 ASP B C 1
ATOM 3874 O O . ASP B 1 174 ? -3.328 15.492 4.41 1 98.19 174 ASP B O 1
ATOM 3878 N N . ASP B 1 175 ? -2.904 17.281 5.559 1 95.94 175 ASP B N 1
ATOM 3879 C CA . ASP B 1 175 ? -4.129 17.328 6.355 1 95.94 175 ASP B CA 1
ATOM 3880 C C . ASP B 1 175 ? -4.676 18.766 6.434 1 95.94 175 ASP B C 1
ATOM 3882 O O . ASP B 1 175 ? -5.027 19.234 7.516 1 95.94 175 ASP B O 1
ATOM 3886 N N . ALA B 1 176 ? -4.762 19.438 5.316 1 94.25 176 ALA B N 1
ATOM 3887 C CA . ALA B 1 176 ? -5.125 20.859 5.312 1 94.25 176 ALA B CA 1
ATOM 3888 C C . ALA B 1 176 ? -6.551 21.062 4.801 1 94.25 176 ALA B C 1
ATOM 3890 O O . ALA B 1 176 ? -7.516 20.672 5.465 1 94.25 176 ALA B O 1
ATOM 3891 N N . SER B 1 177 ? -6.727 21.625 3.574 1 92.06 177 SER B N 1
ATOM 3892 C CA . SER B 1 177 ? -8.039 22.062 3.117 1 92.06 177 SER B CA 1
ATOM 3893 C C . SER B 1 177 ? -8.922 20.875 2.738 1 92.06 177 SER B C 1
ATOM 3895 O O . SER B 1 177 ? -10.148 20.969 2.754 1 92.06 177 SER B O 1
ATOM 3897 N N . HIS B 1 178 ? -8.352 19.797 2.316 1 94 178 HIS B N 1
ATOM 3898 C CA . HIS B 1 178 ? -8.992 18.594 1.819 1 94 178 HIS B CA 1
ATOM 3899 C C . HIS B 1 178 ? -9.758 18.859 0.531 1 94 178 HIS B C 1
ATOM 3901 O O . HIS B 1 178 ? -10.508 18.016 0.055 1 94 178 HIS B O 1
ATOM 3907 N N . ILE B 1 179 ? -9.664 20.109 0.041 1 96.25 179 ILE B N 1
ATOM 3908 C CA . ILE B 1 179 ? -10.148 20.406 -1.301 1 96.25 179 ILE B CA 1
ATOM 3909 C C . ILE B 1 179 ? -9.289 19.703 -2.336 1 96.25 179 ILE B C 1
ATOM 3911 O O . ILE B 1 179 ? -8.062 19.844 -2.342 1 96.25 179 ILE B O 1
ATOM 3915 N N . SER B 1 180 ? -9.93 18.953 -3.225 1 97.88 180 SER B N 1
ATOM 3916 C CA . SER B 1 180 ? -9.195 18.078 -4.137 1 97.88 180 SER B CA 1
ATOM 3917 C C . SER B 1 180 ? -8.125 18.859 -4.902 1 97.88 180 SER B C 1
ATOM 3919 O O . SER B 1 180 ? -6.984 18.406 -5.027 1 97.88 180 SER B O 1
ATOM 3921 N N . TYR B 1 181 ? -8.492 20.031 -5.414 1 97.25 181 TYR B N 1
ATOM 3922 C CA . TYR B 1 181 ? -7.527 20.844 -6.141 1 97.25 181 TYR B CA 1
ATOM 3923 C C . TYR B 1 181 ? -6.309 21.156 -5.281 1 97.25 181 TYR B C 1
ATOM 3925 O O . TYR B 1 181 ? -5.168 21.016 -5.734 1 97.25 181 TYR B O 1
ATOM 3933 N N . ASP B 1 182 ? -6.477 21.562 -4.023 1 97.06 182 ASP B N 1
ATOM 3934 C CA . ASP B 1 182 ? -5.395 21.906 -3.104 1 97.06 182 ASP B CA 1
ATOM 3935 C C . ASP B 1 182 ? -4.547 20.688 -2.775 1 97.06 182 ASP B C 1
ATOM 3937 O O . ASP B 1 182 ? -3.32 20.766 -2.699 1 97.06 182 ASP B O 1
ATOM 3941 N N . VAL B 1 183 ? -5.23 19.547 -2.535 1 98 183 VAL B N 1
ATOM 3942 C CA . VAL B 1 183 ? -4.547 18.312 -2.191 1 98 183 VAL B CA 1
ATOM 3943 C C . VAL B 1 183 ? -3.582 17.922 -3.312 1 98 183 VAL B C 1
ATOM 3945 O O . VAL B 1 183 ? -2.402 17.672 -3.064 1 98 183 VAL B O 1
ATOM 3948 N N . ILE B 1 184 ? -4.078 17.953 -4.543 1 98.12 184 ILE B N 1
ATOM 3949 C CA . ILE B 1 184 ? -3.281 17.578 -5.707 1 98.12 184 ILE B CA 1
ATOM 3950 C C . ILE B 1 184 ? -2.141 18.578 -5.895 1 98.12 184 ILE B C 1
ATOM 3952 O O . ILE B 1 184 ? -0.985 18.172 -6.066 1 98.12 184 ILE B O 1
ATOM 3956 N N . ARG B 1 185 ? -2.449 19.844 -5.844 1 97.44 185 ARG B N 1
ATOM 3957 C CA . ARG B 1 185 ? -1.452 20.891 -6.027 1 97.44 185 ARG B CA 1
ATOM 3958 C C . ARG B 1 185 ? -0.371 20.812 -4.953 1 97.44 185 ARG B C 1
ATOM 3960 O O . ARG B 1 185 ? 0.819 20.922 -5.254 1 97.44 185 ARG B O 1
ATOM 3967 N N . SER B 1 186 ? -0.766 20.641 -3.689 1 97.38 186 SER B N 1
ATOM 3968 C CA . SER B 1 186 ? 0.195 20.516 -2.598 1 97.38 186 SER B CA 1
ATOM 3969 C C . SER B 1 186 ? 1.133 19.328 -2.809 1 97.38 186 SER B C 1
ATOM 3971 O O . SER B 1 186 ? 2.334 19.438 -2.551 1 97.38 186 SER B O 1
ATOM 3973 N N . PHE B 1 187 ? 0.579 18.234 -3.258 1 98.44 187 PHE B N 1
ATOM 3974 C CA . PHE B 1 187 ? 1.411 17.078 -3.551 1 98.44 187 PHE B CA 1
ATOM 3975 C C . PHE B 1 187 ? 2.439 17.406 -4.625 1 98.44 187 PHE B C 1
ATOM 3977 O O . PHE B 1 187 ? 3.627 17.109 -4.469 1 98.44 187 PHE B O 1
ATOM 3984 N N . GLU B 1 188 ? 2.004 17.984 -5.699 1 97.56 188 GLU B N 1
ATOM 3985 C CA . GLU B 1 188 ? 2.879 18.328 -6.816 1 97.56 188 GLU B CA 1
ATOM 3986 C C . GLU B 1 188 ? 4.004 19.266 -6.371 1 97.56 188 GLU B C 1
ATOM 3988 O O . GLU B 1 188 ? 5.156 19.094 -6.777 1 97.56 188 GLU B O 1
ATOM 3993 N N . ILE B 1 189 ? 3.674 20.188 -5.531 1 96.75 189 ILE B N 1
ATOM 3994 C CA . ILE B 1 189 ? 4.629 21.188 -5.094 1 96.75 189 ILE B CA 1
ATOM 3995 C C . ILE B 1 189 ? 5.621 20.578 -4.109 1 96.75 189 ILE B C 1
ATOM 3997 O O . ILE B 1 189 ? 6.832 20.781 -4.227 1 96.75 189 ILE B O 1
ATOM 4001 N N . ASN B 1 190 ? 5.133 19.75 -3.221 1 97.69 190 ASN B N 1
ATOM 4002 C CA . ASN B 1 190 ? 5.953 19.344 -2.09 1 97.69 190 ASN B CA 1
ATOM 4003 C C . ASN B 1 190 ? 6.684 18.031 -2.379 1 97.69 190 ASN B C 1
ATOM 4005 O O . ASN B 1 190 ? 7.562 17.625 -1.617 1 97.69 190 ASN B O 1
ATOM 4009 N N . TRP B 1 191 ? 6.355 17.375 -3.463 1 98 191 TRP B N 1
ATOM 4010 C CA . TRP B 1 191 ? 7.02 16.125 -3.814 1 98 191 TRP B CA 1
ATOM 4011 C C . TRP B 1 191 ? 8.531 16.328 -3.9 1 98 191 TRP B C 1
ATOM 4013 O O . TRP B 1 191 ? 9.297 15.469 -3.451 1 98 191 TRP B O 1
ATOM 4023 N N . GLN B 1 192 ? 8.961 17.453 -4.414 1 96 192 GLN B N 1
ATOM 4024 C CA . GLN B 1 192 ? 10.391 17.703 -4.574 1 96 192 GLN B CA 1
ATOM 4025 C C . GLN B 1 192 ? 11.055 17.984 -3.232 1 96 192 GLN B C 1
ATOM 4027 O O . GLN B 1 192 ? 12.281 17.922 -3.115 1 96 192 GLN B O 1
ATOM 4032 N N . CYS B 1 193 ? 10.281 18.312 -2.271 1 98 193 CYS B N 1
ATOM 4033 C CA . CYS B 1 193 ? 10.805 18.609 -0.946 1 98 193 CYS B CA 1
ATOM 4034 C C . CYS B 1 193 ? 10.828 17.375 -0.067 1 98 193 CYS B C 1
ATOM 4036 O O . CYS B 1 193 ? 11.102 17.453 1.131 1 98 193 CYS B O 1
ATOM 4038 N N . LEU B 1 194 ? 10.398 16.266 -0.648 1 98.62 194 LEU B N 1
ATOM 4039 C CA . LEU B 1 194 ? 10.453 14.969 0.03 1 98.62 194 LEU B CA 1
ATOM 4040 C C . LEU B 1 194 ? 11.766 14.25 -0.278 1 98.62 194 LEU B C 1
ATOM 4042 O O . LEU B 1 194 ? 12.172 14.164 -1.438 1 98.62 194 LEU B O 1
ATOM 4046 N N . ARG B 1 195 ? 12.406 13.75 0.732 1 97.38 195 ARG B N 1
ATOM 4047 C CA . ARG B 1 195 ? 13.641 12.992 0.55 1 97.38 195 ARG B CA 1
ATOM 4048 C C . ARG B 1 195 ? 13.383 11.727 -0.262 1 97.38 195 ARG B C 1
ATOM 4050 O O . ARG B 1 195 ? 12.25 11.227 -0.312 1 97.38 195 ARG B O 1
ATOM 4057 N N . SER B 1 196 ? 14.398 11.07 -0.928 1 94.88 196 SER B N 1
ATOM 4058 C CA . SER B 1 196 ? 14.297 9.914 -1.812 1 94.88 196 SER B CA 1
ATOM 4059 C C . SER B 1 196 ? 13.766 8.688 -1.066 1 94.88 196 SER B C 1
ATOM 4061 O O . SER B 1 196 ? 13.148 7.809 -1.668 1 94.88 196 SER B O 1
ATOM 4063 N N . ASP B 1 197 ? 13.828 8.609 0.165 1 93.75 197 ASP B N 1
ATOM 4064 C CA . ASP B 1 197 ? 13.289 7.488 0.929 1 93.75 197 ASP B CA 1
ATOM 4065 C C . ASP B 1 197 ? 12.172 7.949 1.865 1 93.75 197 ASP B C 1
ATOM 4067 O O . ASP B 1 197 ? 11.891 7.301 2.877 1 93.75 197 ASP B O 1
ATOM 4071 N N . GLY B 1 198 ? 11.586 9.07 1.47 1 97.75 198 GLY B N 1
ATOM 4072 C CA . GLY B 1 198 ? 10.555 9.656 2.311 1 97.75 198 GLY B CA 1
ATOM 4073 C C . GLY B 1 198 ? 9.164 9.141 1.998 1 97.75 198 GLY B C 1
ATOM 4074 O O . GLY B 1 198 ? 8.984 8.359 1.062 1 97.75 198 GLY B O 1
ATOM 4075 N N . ILE B 1 199 ? 8.203 9.594 2.832 1 98.38 199 ILE B N 1
ATOM 4076 C CA . ILE B 1 199 ? 6.809 9.188 2.67 1 98.38 199 ILE B CA 1
ATOM 4077 C C . ILE B 1 199 ? 5.91 10.422 2.666 1 98.38 199 ILE B C 1
ATOM 4079 O O . ILE B 1 199 ? 6.086 11.328 3.486 1 98.38 199 ILE B O 1
ATOM 4083 N N . TYR B 1 200 ? 5.07 10.508 1.681 1 98.88 200 TYR B N 1
ATOM 4084 C CA . TYR B 1 200 ? 4.016 11.508 1.599 1 98.88 200 TYR B CA 1
ATOM 4085 C C . TYR B 1 200 ? 2.668 10.922 1.987 1 98.88 200 TYR B C 1
ATOM 4087 O O . TYR B 1 200 ? 2.244 9.906 1.43 1 98.88 200 TYR B O 1
ATOM 4095 N N . VAL B 1 201 ? 1.982 11.5 2.98 1 98.75 201 VAL B N 1
ATOM 4096 C CA . VAL B 1 201 ? 0.725 10.969 3.498 1 98.75 201 VAL B CA 1
ATOM 4097 C C . VAL B 1 201 ? -0.415 11.938 3.178 1 98.75 201 VAL B C 1
ATOM 4099 O O . VAL B 1 201 ? -0.339 13.125 3.5 1 98.75 201 VAL B O 1
ATOM 4102 N N . VAL B 1 202 ? -1.418 11.406 2.518 1 98.5 202 VAL B N 1
ATOM 4103 C CA . VAL B 1 202 ? -2.629 12.172 2.254 1 98.5 202 VAL B CA 1
ATOM 4104 C C . VAL B 1 202 ? -3.756 11.688 3.166 1 98.5 202 VAL B C 1
ATOM 4106 O O . VAL B 1 202 ? -4.227 10.555 3.037 1 98.5 202 VAL B O 1
ATOM 4109 N N . LYS B 1 203 ? -4.215 12.523 4.047 1 95.69 203 LYS B N 1
ATOM 4110 C CA . LYS B 1 203 ? -5.258 12.156 5.004 1 95.69 203 LYS B CA 1
ATOM 4111 C C . LYS B 1 203 ? -6.633 12.594 4.508 1 95.69 203 LYS B C 1
ATOM 4113 O O . LYS B 1 203 ? -6.746 13.492 3.674 1 95.69 203 LYS B O 1
ATOM 4118 N N . ASP B 1 204 ? -7.66 11.898 5.004 1 94 204 ASP B N 1
ATOM 4119 C CA . ASP B 1 204 ? -9.07 12.258 4.867 1 94 204 ASP B CA 1
ATOM 4120 C C . ASP B 1 204 ? -9.484 12.297 3.398 1 94 204 ASP B C 1
ATOM 4122 O O . ASP B 1 204 ? -10.102 13.266 2.951 1 94 204 ASP B O 1
ATOM 4126 N N . THR B 1 205 ? -9.18 11.289 2.67 1 96.38 205 THR B N 1
ATOM 4127 C CA . THR B 1 205 ? -9.469 11.234 1.24 1 96.38 205 THR B CA 1
ATOM 4128 C C . THR B 1 205 ? -10.953 11.008 0.994 1 96.38 205 THR B C 1
ATOM 4130 O O . THR B 1 205 ? -11.414 11.055 -0.148 1 96.38 205 THR B O 1
ATOM 4133 N N . GLN B 1 206 ? -11.805 10.812 2.061 1 93.44 206 GLN B N 1
ATOM 4134 C CA . GLN B 1 206 ? -13.25 10.734 1.894 1 93.44 206 GLN B CA 1
ATOM 4135 C C . GLN B 1 206 ? -13.797 12.016 1.271 1 93.44 206 GLN B C 1
ATOM 4137 O O . GLN B 1 206 ? -14.844 11.992 0.612 1 93.44 206 GLN B O 1
ATOM 4142 N N . THR B 1 207 ? -13.125 13.078 1.476 1 94.62 207 THR B N 1
ATOM 4143 C CA . THR B 1 207 ? -13.57 14.359 0.944 1 94.62 207 THR B CA 1
ATOM 4144 C C . THR B 1 207 ? -13.562 14.352 -0.582 1 94.62 207 THR B C 1
ATOM 4146 O O . THR B 1 207 ? -14.242 15.156 -1.218 1 94.62 207 THR B O 1
ATOM 4149 N N . SER B 1 208 ? -12.797 13.43 -1.182 1 97.19 208 SER B N 1
ATOM 4150 C CA . SER B 1 208 ? -12.727 13.258 -2.629 1 97.19 208 SER B CA 1
ATOM 4151 C C . SER B 1 208 ? -14.102 12.922 -3.209 1 97.19 208 SER B C 1
ATOM 4153 O O . SER B 1 208 ? -14.328 13.086 -4.41 1 97.19 208 SER B O 1
ATOM 4155 N N . TYR B 1 209 ? -15.062 12.5 -2.391 1 96.56 209 TYR B N 1
ATOM 4156 C CA . TYR B 1 209 ? -16.359 12.023 -2.869 1 96.56 209 TYR B CA 1
ATOM 4157 C C . TYR B 1 209 ? -17.438 13.062 -2.635 1 96.56 209 TYR B C 1
ATOM 4159 O O . TYR B 1 209 ? -18.609 12.852 -2.988 1 96.56 209 TYR B O 1
ATOM 4167 N N . LEU B 1 210 ? -17.078 14.188 -2.055 1 94.31 210 LEU B N 1
ATOM 4168 C CA . LEU B 1 210 ? -18.047 15.219 -1.681 1 94.31 210 LEU B CA 1
ATOM 4169 C C . LEU B 1 210 ? -17.859 16.469 -2.529 1 94.31 210 LEU B C 1
ATOM 4171 O O . LEU B 1 210 ? -16.766 17.031 -2.59 1 94.31 210 LEU B O 1
ATOM 4175 N N . GLU B 1 211 ? -18.859 16.969 -3.066 1 92.69 211 GLU B N 1
ATOM 4176 C CA . GLU B 1 211 ? -18.828 18.125 -3.965 1 92.69 211 GLU B CA 1
ATOM 4177 C C . GLU B 1 211 ? -18.312 19.359 -3.244 1 92.69 211 GLU B C 1
ATOM 4179 O O . GLU B 1 211 ? -17.594 20.188 -3.836 1 92.69 211 GLU B O 1
ATOM 4184 N N . PHE B 1 212 ? -18.641 19.469 -1.968 1 90.88 212 PHE B N 1
ATOM 4185 C CA . PHE B 1 212 ? -18.219 20.609 -1.172 1 90.88 212 PHE B CA 1
ATOM 4186 C C . PHE B 1 212 ? -16.703 20.75 -1.173 1 90.88 212 PHE B C 1
ATOM 4188 O O . PHE B 1 212 ? -16.172 21.859 -1.104 1 90.88 212 PHE B O 1
ATOM 4195 N N . PHE B 1 213 ? -15.992 19.719 -1.324 1 94.31 213 PHE B N 1
ATOM 4196 C CA . PHE B 1 213 ? -14.539 19.688 -1.289 1 94.31 213 PHE B CA 1
ATOM 4197 C C . PHE B 1 213 ? -13.961 19.547 -2.695 1 94.31 213 PHE B C 1
ATOM 4199 O O . PHE B 1 213 ? -12.844 19.062 -2.873 1 94.31 213 PHE B O 1
ATOM 4206 N N . ASN B 1 214 ? -14.758 19.984 -3.627 1 95.62 214 ASN B N 1
ATOM 4207 C CA . ASN B 1 214 ? -14.391 19.797 -5.027 1 95.62 214 ASN B CA 1
ATOM 4208 C C . ASN B 1 214 ? -14.203 18.312 -5.367 1 95.62 214 ASN B C 1
ATOM 4210 O O . ASN B 1 214 ? -13.32 17.953 -6.145 1 95.62 214 ASN B O 1
ATOM 4214 N N . GLY B 1 215 ? -14.891 17.469 -4.676 1 96.06 215 GLY B N 1
ATOM 4215 C CA . GLY B 1 215 ? -15 16.047 -4.984 1 96.06 215 GLY B CA 1
ATOM 4216 C C . GLY B 1 215 ? -16.109 15.734 -5.977 1 96.06 215 GLY B C 1
ATOM 4217 O O . GLY B 1 215 ? -16.578 16.625 -6.688 1 96.06 215 GLY B O 1
ATOM 4218 N N . SER B 1 216 ? -16.422 14.445 -6.121 1 97.19 216 SER B N 1
ATOM 4219 C CA . SER B 1 216 ? -17.406 14.031 -7.105 1 97.19 216 SER B CA 1
ATOM 4220 C C . SER B 1 216 ? -18 12.672 -6.754 1 97.19 216 SER B C 1
ATOM 4222 O O . SER B 1 216 ? -17.312 11.805 -6.211 1 97.19 216 SER B O 1
ATOM 4224 N N . LYS B 1 217 ? -19.234 12.508 -7.105 1 94.94 217 LYS B N 1
ATOM 4225 C CA . LYS B 1 217 ? -19.875 11.195 -6.992 1 94.94 217 LYS B CA 1
ATOM 4226 C C . LYS B 1 217 ? -19.391 10.25 -8.086 1 94.94 217 LYS B C 1
ATOM 4228 O O . LYS B 1 217 ? -19.516 9.031 -7.961 1 94.94 217 LYS B O 1
ATOM 4233 N N . ASN B 1 218 ? -18.984 10.875 -9.172 1 95.75 218 ASN B N 1
ATOM 4234 C CA . ASN B 1 218 ? -18.359 10.086 -10.227 1 95.75 218 ASN B CA 1
ATOM 4235 C C . ASN B 1 218 ? -16.969 9.617 -9.828 1 95.75 218 ASN B C 1
ATOM 4237 O O . ASN B 1 218 ? -16.031 10.414 -9.805 1 95.75 218 ASN B O 1
ATOM 4241 N N . LEU B 1 219 ? -16.812 8.328 -9.625 1 95.62 219 LEU B N 1
ATOM 4242 C CA . LEU B 1 219 ? -15.578 7.762 -9.078 1 95.62 219 LEU B CA 1
ATOM 4243 C C . LEU B 1 219 ? -14.453 7.82 -10.102 1 95.62 219 LEU B C 1
ATOM 4245 O O . LEU B 1 219 ? -13.289 7.559 -9.766 1 95.62 219 LEU B O 1
ATOM 4249 N N . ASN B 1 220 ? -14.727 8.219 -11.281 1 94.25 220 ASN B N 1
ATOM 4250 C CA . ASN B 1 220 ? -13.711 8.312 -12.328 1 94.25 220 ASN B CA 1
ATOM 4251 C C . ASN B 1 220 ? -13.438 9.766 -12.719 1 94.25 220 ASN B C 1
ATOM 4253 O O . ASN B 1 220 ? -12.789 10.023 -13.734 1 94.25 220 ASN B O 1
ATOM 4257 N N . ASP B 1 221 ? -13.969 10.711 -11.977 1 96.44 221 ASP B N 1
ATOM 4258 C CA . ASP B 1 221 ? -13.727 12.125 -12.258 1 96.44 221 ASP B CA 1
ATOM 4259 C C . ASP B 1 221 ? -12.273 12.5 -11.984 1 96.44 221 ASP B C 1
ATOM 4261 O O . ASP B 1 221 ? -11.805 12.422 -10.852 1 96.44 221 ASP B O 1
ATOM 4265 N N . PRO B 1 222 ? -11.547 12.938 -12.977 1 95.12 222 PRO B N 1
ATOM 4266 C CA . PRO B 1 222 ? -10.102 13.156 -12.836 1 95.12 222 PRO B CA 1
ATOM 4267 C C . PRO B 1 222 ? -9.773 14.344 -11.938 1 95.12 222 PRO B C 1
ATOM 4269 O O . PRO B 1 222 ? -8.617 14.516 -11.539 1 95.12 222 PRO B O 1
ATOM 4272 N N . LYS B 1 223 ? -10.719 15.156 -11.57 1 96.75 223 LYS B N 1
ATOM 4273 C CA . LYS B 1 223 ? -10.43 16.344 -10.758 1 96.75 223 LYS B CA 1
ATOM 4274 C C . LYS B 1 223 ? -10.273 15.969 -9.289 1 96.75 223 LYS B C 1
ATOM 4276 O O . LYS B 1 223 ? -9.805 16.781 -8.484 1 96.75 223 LYS B O 1
ATOM 4281 N N . THR B 1 224 ? -10.766 14.773 -8.891 1 98.19 224 THR B N 1
ATOM 4282 C CA . THR B 1 224 ? -10.789 14.391 -7.48 1 98.19 224 THR B CA 1
ATOM 4283 C C . THR B 1 224 ? -9.414 13.914 -7.027 1 98.19 224 THR B C 1
ATOM 4285 O O . THR B 1 224 ? -8.625 13.414 -7.832 1 98.19 224 THR B O 1
ATOM 4288 N N . SER B 1 225 ? -9.094 14.062 -5.742 1 98.19 225 SER B N 1
ATOM 4289 C CA . SER B 1 225 ? -7.82 13.617 -5.184 1 98.19 225 SER B CA 1
ATOM 4290 C C . SER B 1 225 ? -7.652 12.109 -5.332 1 98.19 225 SER B C 1
ATOM 4292 O O . SER B 1 225 ? -6.594 11.633 -5.758 1 98.19 225 SER B O 1
ATOM 4294 N N . MET B 1 226 ? -8.727 11.297 -5.051 1 98.44 226 MET B N 1
ATOM 4295 C CA . MET B 1 226 ? -8.641 9.844 -5.184 1 98.44 226 MET B CA 1
ATOM 4296 C C . MET B 1 226 ? -8.25 9.445 -6.602 1 98.44 226 MET B C 1
ATOM 4298 O O . MET B 1 226 ? -7.359 8.617 -6.797 1 98.44 226 MET B O 1
ATOM 4302 N N . ASN B 1 227 ? -8.891 10.062 -7.586 1 98.06 227 ASN B N 1
ATOM 4303 C CA . ASN B 1 227 ? -8.586 9.688 -8.961 1 98.06 227 ASN B CA 1
ATOM 4304 C C . ASN B 1 227 ? -7.18 10.117 -9.367 1 98.06 227 ASN B C 1
ATOM 4306 O O . ASN B 1 227 ? -6.516 9.438 -10.148 1 98.06 227 ASN B O 1
ATOM 4310 N N . TYR B 1 228 ? -6.719 11.25 -8.891 1 98.44 228 TYR B N 1
ATOM 4311 C CA . TYR B 1 228 ? -5.344 11.664 -9.148 1 98.44 228 TYR B CA 1
ATOM 4312 C C . TYR B 1 228 ? -4.359 10.633 -8.625 1 98.44 228 TYR B C 1
ATOM 4314 O O . TYR B 1 228 ? -3.486 10.164 -9.359 1 98.44 228 TYR B O 1
ATOM 4322 N N . PHE B 1 229 ? -4.512 10.242 -7.406 1 98.75 229 PHE B N 1
ATOM 4323 C CA . PHE B 1 229 ? -3.547 9.328 -6.801 1 98.75 229 PHE B CA 1
ATOM 4324 C C . PHE B 1 229 ? -3.703 7.922 -7.363 1 98.75 229 PHE B C 1
ATOM 4326 O O . PHE B 1 229 ? -2.723 7.188 -7.496 1 98.75 229 PHE B O 1
ATOM 4333 N N . LYS B 1 230 ? -4.941 7.461 -7.695 1 98.44 230 LYS B N 1
ATOM 4334 C CA . LYS B 1 230 ? -5.121 6.219 -8.438 1 98.44 230 LYS B CA 1
ATOM 4335 C C . LYS B 1 230 ? -4.34 6.246 -9.75 1 98.44 230 LYS B C 1
ATOM 4337 O O . LYS B 1 230 ? -3.717 5.25 -10.125 1 98.44 230 LYS B O 1
ATOM 4342 N N . SER B 1 231 ? -4.352 7.406 -10.398 1 98 231 SER B N 1
ATOM 4343 C CA . SER B 1 231 ? -3.666 7.516 -11.68 1 98 231 SER B CA 1
ATOM 4344 C C . SER B 1 231 ? -2.158 7.363 -11.516 1 98 231 SER B C 1
ATOM 4346 O O . SER B 1 231 ? -1.469 6.938 -12.445 1 98 231 SER B O 1
ATOM 4348 N N . LEU B 1 232 ? -1.612 7.719 -10.359 1 98.62 232 LEU B N 1
ATOM 4349 C CA . LEU B 1 232 ? -0.181 7.59 -10.109 1 98.62 232 LEU B CA 1
ATOM 4350 C C . LEU B 1 232 ? 0.242 6.125 -10.141 1 98.62 232 LEU B C 1
ATOM 4352 O O . LEU B 1 232 ? 1.407 5.812 -10.398 1 98.62 232 LEU B O 1
ATOM 4356 N N . THR B 1 233 ? -0.676 5.191 -9.844 1 98.69 233 THR B N 1
ATOM 4357 C CA . THR B 1 233 ? -0.324 3.777 -9.836 1 98.69 233 THR B CA 1
ATOM 4358 C C . THR B 1 233 ? 0.083 3.318 -11.234 1 98.69 233 THR B C 1
ATOM 4360 O O . THR B 1 233 ? 0.963 2.467 -11.383 1 98.69 233 THR B O 1
ATOM 4363 N N . ASP B 1 234 ? -0.532 3.861 -12.266 1 98.44 234 ASP B N 1
ATOM 4364 C CA . ASP B 1 234 ? -0.098 3.574 -13.633 1 98.44 234 ASP B CA 1
ATOM 4365 C C . ASP B 1 234 ? 1.295 4.141 -13.891 1 98.44 234 ASP B C 1
ATOM 4367 O O . ASP B 1 234 ? 2.096 3.531 -14.609 1 98.44 234 ASP B O 1
ATOM 4371 N N . GLN B 1 235 ? 1.593 5.316 -13.336 1 98.44 235 GLN B N 1
ATOM 4372 C CA . GLN B 1 235 ? 2.893 5.949 -13.523 1 98.44 235 GLN B CA 1
ATOM 4373 C C . GLN B 1 235 ? 4.02 5.07 -12.984 1 98.44 235 GLN B C 1
ATOM 4375 O O . GLN B 1 235 ? 5.152 5.145 -13.461 1 98.44 235 GLN B O 1
ATOM 4380 N N . GLN B 1 236 ? 3.732 4.211 -12.031 1 98.12 236 GLN B N 1
ATOM 4381 C CA . GLN B 1 236 ? 4.738 3.289 -11.508 1 98.12 236 GLN B CA 1
ATOM 4382 C C . GLN B 1 236 ? 5.195 2.307 -12.586 1 98.12 236 GLN B C 1
ATOM 4384 O O . GLN B 1 236 ? 6.293 1.751 -12.5 1 98.12 236 GLN B O 1
ATOM 4389 N N . ASN B 1 237 ? 4.367 2.1 -13.555 1 97.56 237 ASN B N 1
ATOM 4390 C CA . ASN B 1 237 ? 4.633 1.138 -14.617 1 97.56 237 ASN B CA 1
ATOM 4391 C C . ASN B 1 237 ? 4.973 1.834 -15.93 1 97.56 237 ASN B C 1
ATOM 4393 O O . ASN B 1 237 ? 4.711 1.298 -17.016 1 97.56 237 ASN B O 1
ATOM 4397 N N . TYR B 1 238 ? 5.465 3.025 -15.875 1 97.25 238 TYR B N 1
ATOM 4398 C CA . TYR B 1 238 ? 5.695 3.863 -17.047 1 97.25 238 TYR B CA 1
ATOM 4399 C C . TYR B 1 238 ? 6.574 3.15 -18.062 1 97.25 238 TYR B C 1
ATOM 4401 O O . TYR B 1 238 ? 6.379 3.295 -19.281 1 97.25 238 TYR B O 1
ATOM 4409 N N . ALA B 1 239 ? 7.578 2.391 -17.641 1 94 239 ALA B N 1
ATOM 4410 C CA . ALA B 1 239 ? 8.516 1.725 -18.547 1 94 239 ALA B CA 1
ATOM 4411 C C . ALA B 1 239 ? 7.785 0.754 -19.469 1 94 239 ALA B C 1
ATOM 4413 O O . ALA B 1 239 ? 8.117 0.649 -20.656 1 94 239 ALA B O 1
ATOM 4414 N N . GLU B 1 240 ? 6.797 0.063 -18.938 1 94.25 240 GLU B N 1
ATOM 4415 C CA . GLU B 1 240 ? 6.004 -0.885 -19.719 1 94.25 240 GLU B CA 1
ATOM 4416 C C . GLU B 1 240 ? 5 -0.163 -20.609 1 94.25 240 GLU B C 1
ATOM 4418 O O . GLU B 1 240 ? 4.762 -0.577 -21.75 1 94.25 240 GLU B O 1
ATOM 4423 N N . ILE B 1 241 ? 4.371 0.856 -20.062 1 96 241 ILE B N 1
ATOM 4424 C CA . ILE B 1 241 ? 3.381 1.611 -20.812 1 96 241 ILE B CA 1
ATOM 4425 C C . ILE B 1 241 ? 4.031 2.195 -22.062 1 96 241 ILE B C 1
ATOM 4427 O O . ILE B 1 241 ? 3.434 2.182 -23.141 1 96 241 ILE B O 1
ATOM 4431 N N . LEU B 1 242 ? 5.266 2.68 -21.969 1 94.25 242 LEU B N 1
ATOM 4432 C CA . LEU B 1 242 ? 5.992 3.277 -23.078 1 94.25 242 LEU B CA 1
ATOM 4433 C C . LEU B 1 242 ? 6.207 2.26 -24.203 1 94.25 242 LEU B C 1
ATOM 4435 O O . LEU B 1 242 ? 6.27 2.627 -25.375 1 94.25 242 LEU B O 1
ATOM 4439 N N . ILE B 1 243 ? 6.301 1.025 -23.844 1 90 243 ILE B N 1
ATOM 4440 C CA . ILE B 1 243 ? 6.473 -0.031 -24.844 1 90 243 ILE B CA 1
ATOM 4441 C C . ILE B 1 243 ? 5.176 -0.222 -25.625 1 90 243 ILE B C 1
ATOM 4443 O O . ILE B 1 243 ? 5.195 -0.332 -26.844 1 90 243 ILE B O 1
ATOM 4447 N N . SER B 1 244 ? 4.078 -0.245 -24.969 1 89.19 244 SER B N 1
ATOM 4448 C CA . SER B 1 244 ? 2.781 -0.462 -25.594 1 89.19 244 SER B CA 1
ATOM 4449 C C . SER B 1 244 ? 2.271 0.812 -26.266 1 89.19 244 SER B C 1
ATOM 4451 O O . SER B 1 244 ? 1.519 0.75 -27.234 1 89.19 244 SER B O 1
ATOM 4453 N N . ASN B 1 245 ? 2.572 1.928 -25.719 1 93.56 245 ASN B N 1
ATOM 4454 C CA . ASN B 1 245 ? 2.156 3.244 -26.203 1 93.56 245 ASN B CA 1
ATOM 4455 C C . ASN B 1 245 ? 3.32 4.234 -26.203 1 93.56 245 ASN B C 1
ATOM 4457 O O . ASN B 1 245 ? 3.469 5.023 -25.266 1 93.56 245 ASN B O 1
ATOM 4461 N N . PRO B 1 246 ? 4.039 4.324 -27.266 1 92.31 246 PRO B N 1
ATOM 4462 C CA . PRO B 1 246 ? 5.227 5.184 -27.328 1 92.31 246 PRO B CA 1
ATOM 4463 C C . PRO B 1 246 ? 4.891 6.664 -27.172 1 92.31 246 PRO B C 1
ATOM 4465 O O . PRO B 1 246 ? 5.781 7.48 -26.922 1 92.31 246 PRO B O 1
ATOM 4468 N N . LEU B 1 247 ? 3.656 7.008 -27.312 1 94.81 247 LEU B N 1
ATOM 4469 C CA . LEU B 1 247 ? 3.252 8.406 -27.203 1 94.81 247 LEU B CA 1
ATOM 4470 C C . LEU B 1 247 ? 2.977 8.781 -25.75 1 94.81 247 LEU B C 1
ATOM 4472 O O . LEU B 1 247 ? 2.75 9.953 -25.438 1 94.81 247 LEU B O 1
ATOM 4476 N N . PHE B 1 248 ? 2.967 7.754 -24.922 1 95.62 248 PHE B N 1
ATOM 4477 C CA . PHE B 1 248 ? 2.754 8.016 -23.5 1 95.62 248 PHE B CA 1
ATOM 4478 C C . PHE B 1 248 ? 3.82 8.953 -22.969 1 95.62 248 PHE B C 1
ATOM 4480 O O . PHE B 1 248 ? 4.996 8.836 -23.312 1 95.62 248 PHE B O 1
ATOM 4487 N N . LYS B 1 249 ? 3.432 9.961 -22.188 1 96.81 249 LYS B N 1
ATOM 4488 C CA . LYS B 1 249 ? 4.352 10.883 -21.531 1 96.81 249 LYS B CA 1
ATOM 4489 C C . LYS B 1 249 ? 4.348 10.68 -20.016 1 96.81 249 LYS B C 1
ATOM 4491 O O . LYS B 1 249 ? 3.471 11.188 -19.312 1 96.81 249 LYS B O 1
ATOM 4496 N N . PRO B 1 250 ? 5.332 9.969 -19.516 1 97.19 250 PRO B N 1
ATOM 4497 C CA . PRO B 1 250 ? 5.391 9.781 -18.062 1 97.19 250 PRO B CA 1
ATOM 4498 C C . PRO B 1 250 ? 5.551 11.094 -17.297 1 97.19 250 PRO B C 1
ATOM 4500 O O . PRO B 1 250 ? 6.207 12.016 -17.797 1 97.19 250 PRO B O 1
ATOM 4503 N N . MET B 1 251 ? 4.93 11.148 -16.109 1 97.06 251 MET B N 1
ATOM 4504 C CA . MET B 1 251 ? 5.184 12.266 -15.203 1 97.06 251 MET B CA 1
ATOM 4505 C C . MET B 1 251 ? 6.645 12.297 -14.773 1 97.06 251 MET B C 1
ATOM 4507 O O . MET B 1 251 ? 7.305 11.25 -14.734 1 97.06 251 MET B O 1
ATOM 4511 N N . ASP B 1 252 ? 7.148 13.422 -14.406 1 94.25 252 ASP B N 1
ATOM 4512 C CA . ASP B 1 252 ? 8.523 13.57 -13.945 1 94.25 252 ASP B CA 1
ATOM 4513 C C . ASP B 1 252 ? 8.789 12.703 -12.711 1 94.25 252 ASP B C 1
ATOM 4515 O O . ASP B 1 252 ? 9.883 12.156 -12.562 1 94.25 252 ASP B O 1
ATOM 4519 N N . LYS B 1 253 ? 7.832 12.516 -11.883 1 97.81 253 LYS B N 1
ATOM 4520 C CA . LYS B 1 253 ? 7.992 11.812 -10.609 1 97.81 253 LYS B CA 1
ATOM 4521 C C . LYS B 1 253 ? 7.859 10.305 -10.805 1 97.81 253 LYS B C 1
ATOM 4523 O O . LYS B 1 253 ? 8.078 9.531 -9.867 1 97.81 253 LYS B O 1
ATOM 4528 N N . ALA B 1 254 ? 7.5 9.852 -11.969 1 98.31 254 ALA B N 1
ATOM 4529 C CA . ALA B 1 254 ? 7.27 8.43 -12.227 1 98.31 254 ALA B CA 1
ATOM 4530 C C . ALA B 1 254 ? 8.477 7.598 -11.82 1 98.31 254 ALA B C 1
ATOM 4532 O O . ALA B 1 254 ? 8.328 6.516 -11.242 1 98.31 254 ALA B O 1
ATOM 4533 N N . LYS B 1 255 ? 9.664 8.117 -12.008 1 97.62 255 LYS B N 1
ATOM 4534 C CA . LYS B 1 255 ? 10.906 7.402 -11.758 1 97.62 255 LYS B CA 1
ATOM 4535 C C . LYS B 1 255 ? 11.203 7.328 -10.258 1 97.62 255 LYS B C 1
ATOM 4537 O O . LYS B 1 255 ? 12.133 6.641 -9.836 1 97.62 255 LYS B O 1
ATOM 4542 N N . GLN B 1 256 ? 10.375 7.969 -9.492 1 98.25 256 GLN B N 1
ATOM 4543 C CA . GLN B 1 256 ? 10.617 8.023 -8.055 1 98.25 256 GLN B CA 1
ATOM 4544 C C . GLN B 1 256 ? 9.43 7.453 -7.273 1 98.25 256 GLN B C 1
ATOM 4546 O O . GLN B 1 256 ? 9.43 7.465 -6.043 1 98.25 256 GLN B O 1
ATOM 4551 N N . LEU B 1 257 ? 8.383 7.016 -7.973 1 98.5 257 LEU B N 1
ATOM 4552 C CA . LEU B 1 257 ? 7.207 6.441 -7.324 1 98.5 257 LEU B CA 1
ATOM 4553 C C . LEU B 1 257 ? 7.43 4.969 -6.992 1 98.5 257 LEU B C 1
ATOM 4555 O O . LEU B 1 257 ? 7.16 4.094 -7.816 1 98.5 257 LEU B O 1
ATOM 4559 N N . LEU B 1 258 ? 7.859 4.73 -5.801 1 97.5 258 LEU B N 1
ATOM 4560 C CA . LEU B 1 258 ? 8.195 3.369 -5.406 1 97.5 258 LEU B CA 1
ATOM 4561 C C . LEU B 1 258 ? 6.945 2.584 -5.031 1 97.5 258 LEU B C 1
ATOM 4563 O O . LEU B 1 258 ? 6.648 1.554 -5.645 1 97.5 258 LEU B O 1
ATOM 4567 N N . GLY B 1 259 ? 6.246 3.031 -4.027 1 98.31 259 GLY B N 1
ATOM 4568 C CA . GLY B 1 259 ? 5.031 2.377 -3.562 1 98.31 259 GLY B CA 1
ATOM 4569 C C . GLY B 1 259 ? 3.898 3.35 -3.287 1 98.31 259 GLY B C 1
ATOM 4570 O O . GLY B 1 259 ? 4.133 4.465 -2.816 1 98.31 259 GLY B O 1
ATOM 4571 N N . ILE B 1 260 ? 2.701 2.979 -3.611 1 98.88 260 ILE B N 1
ATOM 4572 C CA . ILE B 1 260 ? 1.495 3.738 -3.309 1 98.88 260 ILE B CA 1
ATOM 4573 C C . ILE B 1 260 ? 0.494 2.85 -2.574 1 98.88 260 ILE B C 1
ATOM 4575 O O . ILE B 1 260 ? 0.142 1.771 -3.059 1 98.88 260 ILE B O 1
ATOM 4579 N N . HIS B 1 261 ? 0.024 3.289 -1.416 1 98.81 261 HIS B N 1
ATOM 4580 C CA . HIS B 1 261 ? -0.736 2.455 -0.493 1 98.81 261 HIS B CA 1
ATOM 4581 C C . HIS B 1 261 ? -2.057 3.115 -0.112 1 98.81 261 HIS B C 1
ATOM 4583 O O . HIS B 1 261 ? -2.066 4.227 0.426 1 98.81 261 HIS B O 1
ATOM 4589 N N . PHE B 1 262 ? -3.115 2.42 -0.406 1 98.81 262 PHE B N 1
ATOM 4590 C CA . PHE B 1 262 ? -4.453 2.93 -0.125 1 98.81 262 PHE B CA 1
ATOM 4591 C C . PHE B 1 262 ? -5.074 2.199 1.06 1 98.81 262 PHE B C 1
ATOM 4593 O O . PHE B 1 262 ? -5.09 0.966 1.097 1 98.81 262 PHE B O 1
ATOM 4600 N N . TYR B 1 263 ? -5.508 2.914 2.033 1 98.19 263 TYR B N 1
ATOM 4601 C CA . TYR B 1 263 ? -6.32 2.473 3.16 1 98.19 263 TYR B CA 1
ATOM 4602 C C . TYR B 1 263 ? -7.605 3.285 3.258 1 98.19 263 TYR B C 1
ATOM 4604 O O . TYR B 1 263 ? -7.863 4.156 2.424 1 98.19 263 TYR B O 1
ATOM 4612 N N . HIS B 1 264 ? -8.438 2.906 4.207 1 97.12 264 HIS B N 1
ATOM 4613 C CA . HIS B 1 264 ? -9.688 3.623 4.457 1 97.12 264 HIS B CA 1
ATOM 4614 C C . HIS B 1 264 ? -9.422 5.09 4.777 1 97.12 264 HIS B C 1
ATOM 4616 O O . HIS B 1 264 ? -8.961 5.414 5.875 1 97.12 264 HIS B O 1
ATOM 4622 N N . ASN B 1 265 ? -9.609 5.98 3.758 1 96.19 265 ASN B N 1
ATOM 4623 C CA . ASN B 1 265 ? -9.602 7.438 3.838 1 96.19 265 ASN B CA 1
ATOM 4624 C C . ASN B 1 265 ? -8.18 7.98 3.973 1 96.19 265 ASN B C 1
ATOM 4626 O O . ASN B 1 265 ? -7.984 9.133 4.352 1 96.19 265 ASN B O 1
ATOM 4630 N N . ILE B 1 266 ? -7.125 7.203 3.691 1 97.44 266 ILE B N 1
ATOM 4631 C CA . ILE B 1 266 ? -5.754 7.695 3.816 1 97.44 266 ILE B CA 1
ATOM 4632 C C . ILE B 1 266 ? -4.863 6.996 2.795 1 97.44 266 ILE B C 1
ATOM 4634 O O . ILE B 1 266 ? -5.062 5.82 2.486 1 97.44 266 ILE B O 1
ATOM 4638 N N . ILE B 1 267 ? -3.918 7.734 2.246 1 98.75 267 ILE B N 1
ATOM 4639 C CA . ILE B 1 267 ? -3.006 7.238 1.225 1 98.75 267 ILE B CA 1
ATOM 4640 C C . ILE B 1 267 ? -1.562 7.508 1.643 1 98.75 267 ILE B C 1
ATOM 4642 O O . ILE B 1 267 ? -1.248 8.594 2.143 1 98.75 267 ILE B O 1
ATOM 4646 N N . PHE B 1 268 ? -0.673 6.551 1.492 1 98.81 268 PHE B N 1
ATOM 4647 C CA . PHE B 1 268 ? 0.766 6.688 1.688 1 98.81 268 PHE B CA 1
ATOM 4648 C C . PHE B 1 268 ? 1.51 6.523 0.368 1 98.81 268 PHE B C 1
ATOM 4650 O O . PHE B 1 268 ? 1.323 5.527 -0.336 1 98.81 268 PHE B O 1
ATOM 4657 N N . ILE B 1 269 ? 2.305 7.492 0.007 1 98.88 269 ILE B N 1
ATOM 4658 C CA . ILE B 1 269 ? 3.123 7.434 -1.199 1 98.88 269 ILE B CA 1
ATOM 4659 C C . ILE B 1 269 ? 4.602 7.387 -0.817 1 98.88 269 ILE B C 1
ATOM 4661 O O . ILE B 1 269 ? 5.125 8.336 -0.231 1 98.88 269 ILE B O 1
ATOM 4665 N N . GLU B 1 270 ? 5.25 6.32 -1.177 1 98.12 270 GLU B N 1
ATOM 4666 C CA . GLU B 1 270 ? 6.676 6.141 -0.91 1 98.12 270 GLU B CA 1
ATOM 4667 C C . GLU B 1 270 ? 7.523 6.656 -2.07 1 98.12 270 GLU B C 1
ATOM 4669 O O . GLU B 1 270 ? 7.352 6.219 -3.211 1 98.12 270 GLU B O 1
ATOM 4674 N N . LYS B 1 271 ? 8.391 7.531 -1.716 1 98.38 271 LYS B N 1
ATOM 4675 C CA . LYS B 1 271 ? 9.383 7.961 -2.699 1 98.38 271 LYS B CA 1
ATOM 4676 C C . LYS B 1 271 ? 10.594 7.035 -2.699 1 98.38 271 LYS B C 1
ATOM 4678 O O . LYS B 1 271 ? 11.102 6.664 -1.639 1 98.38 271 LYS B O 1
ATOM 4683 N N . GLY B 1 272 ? 11.047 6.605 -3.809 1 96.62 272 GLY B N 1
ATOM 4684 C CA . GLY B 1 272 ? 12.18 5.715 -3.998 1 96.62 272 GLY B CA 1
ATOM 4685 C C . GLY B 1 272 ? 12.516 5.477 -5.457 1 96.62 272 GLY B C 1
ATOM 4686 O O . GLY B 1 272 ? 11.883 6.051 -6.348 1 96.62 272 GLY B O 1
ATOM 4687 N N . ASP B 1 273 ? 13.492 4.645 -5.602 1 95.44 273 ASP B N 1
ATOM 4688 C CA . ASP B 1 273 ? 13.969 4.379 -6.953 1 95.44 273 ASP B CA 1
ATOM 4689 C C . ASP B 1 273 ? 12.977 3.506 -7.723 1 95.44 273 ASP B C 1
ATOM 4691 O O . ASP B 1 273 ? 12.617 2.416 -7.27 1 95.44 273 ASP B O 1
ATOM 4695 N N . ASN B 1 274 ? 12.445 3.992 -8.844 1 96.38 274 ASN B N 1
ATOM 4696 C CA . ASN B 1 274 ? 11.57 3.252 -9.742 1 96.38 274 ASN B CA 1
ATOM 4697 C C . ASN B 1 274 ? 12.094 3.277 -11.18 1 96.38 274 ASN B C 1
ATOM 4699 O O . ASN B 1 274 ? 11.32 3.453 -12.125 1 96.38 274 ASN B O 1
ATOM 4703 N N . THR B 1 275 ? 13.367 3.096 -11.367 1 94.19 275 THR B N 1
ATOM 4704 C CA . THR B 1 275 ? 13.969 3.242 -12.688 1 94.19 275 THR B CA 1
ATOM 4705 C C . THR B 1 275 ? 14.297 1.877 -13.281 1 94.19 275 THR B C 1
ATOM 4707 O O . THR B 1 275 ? 14.867 1.793 -14.375 1 94.19 275 THR B O 1
ATOM 4710 N N . LEU B 1 276 ? 13.984 0.819 -12.531 1 90 276 LEU B N 1
ATOM 4711 C CA . LEU B 1 276 ? 14.25 -0.496 -13.109 1 90 276 LEU B CA 1
ATOM 4712 C C . LEU B 1 276 ? 13.602 -0.632 -14.484 1 90 276 LEU B C 1
ATOM 4714 O O . LEU B 1 276 ? 12.453 -0.238 -14.672 1 90 276 LEU B O 1
ATOM 4718 N N . PRO B 1 277 ? 14.312 -1.208 -15.391 1 87.19 277 PRO B N 1
ATOM 4719 C CA . PRO B 1 277 ? 13.758 -1.357 -16.734 1 87.19 277 PRO B CA 1
ATOM 4720 C C . PRO B 1 277 ? 12.609 -2.363 -16.797 1 87.19 277 PRO B C 1
ATOM 4722 O O . PRO B 1 277 ? 12.461 -3.186 -15.883 1 87.19 277 PRO B O 1
ATOM 4725 N N . SER B 1 278 ? 11.859 -2.205 -17.875 1 85.62 278 SER B N 1
ATOM 4726 C CA . SER B 1 278 ? 10.734 -3.113 -18.062 1 85.62 278 SER B CA 1
ATOM 4727 C C . SER B 1 278 ? 11.203 -4.559 -18.203 1 85.62 278 SER B C 1
ATOM 4729 O O . SER B 1 278 ? 12.242 -4.82 -18.812 1 85.62 278 SER B O 1
ATOM 4731 N N . ASN B 1 279 ? 10.43 -5.402 -17.656 1 79.12 279 ASN B N 1
ATOM 4732 C CA . ASN B 1 279 ? 10.703 -6.82 -17.844 1 79.12 279 ASN B CA 1
ATOM 4733 C C . ASN B 1 279 ? 10.211 -7.312 -19.203 1 79.12 279 ASN B C 1
ATOM 4735 O O . ASN B 1 279 ? 10.383 -8.484 -19.547 1 79.12 279 ASN B O 1
ATOM 4739 N N . LEU B 1 280 ? 9.477 -6.461 -20.016 1 72.5 280 LEU B N 1
ATOM 4740 C CA . LEU B 1 280 ? 9.031 -6.766 -21.375 1 72.5 280 LEU B CA 1
ATOM 4741 C C . LEU B 1 280 ? 10.117 -6.434 -22.391 1 72.5 280 LEU B C 1
ATOM 4743 O O . LEU B 1 280 ? 9.984 -6.75 -23.562 1 72.5 280 LEU B O 1
ATOM 4747 N N . ALA B 1 281 ? 11.039 -5.719 -22.125 1 56.56 281 ALA B N 1
ATOM 4748 C CA . ALA B 1 281 ? 12.055 -5.25 -23.078 1 56.56 281 ALA B CA 1
ATOM 4749 C C . ALA B 1 281 ? 12.672 -6.414 -23.844 1 56.56 281 ALA B C 1
ATOM 4751 O O . ALA B 1 281 ? 12.797 -7.523 -23.312 1 56.56 281 ALA B O 1
ATOM 4752 N N . PRO B 1 282 ? 12.602 -6.316 -25.328 1 50.84 282 PRO B N 1
ATOM 4753 C CA . PRO B 1 282 ? 12.992 -7.301 -26.328 1 50.84 282 PRO B CA 1
ATOM 4754 C C . PRO B 1 282 ? 14.086 -8.25 -25.828 1 50.84 282 PRO B C 1
ATOM 4756 O O . PRO B 1 282 ? 14.086 -9.43 -26.188 1 50.84 282 PRO B O 1
ATOM 4759 N N . ASN B 1 283 ? 15.07 -7.77 -25.547 1 41.34 283 ASN B N 1
ATOM 4760 C CA . ASN B 1 283 ? 16.078 -8.797 -25.281 1 41.34 283 ASN B CA 1
ATOM 4761 C C . ASN B 1 283 ? 15.586 -9.797 -24.234 1 41.34 283 ASN B C 1
ATOM 4763 O O . ASN B 1 283 ? 16.281 -10.758 -23.922 1 41.34 283 ASN B O 1
ATOM 4767 N N . ARG B 1 284 ? 14.375 -9.367 -23.625 1 45.59 284 ARG B N 1
ATOM 4768 C CA . ARG B 1 284 ? 13.992 -10.234 -22.516 1 45.59 284 ARG B CA 1
ATOM 4769 C C . ARG B 1 284 ? 12.82 -11.133 -22.906 1 45.59 284 ARG B C 1
ATOM 4771 O O . ARG B 1 284 ? 11.969 -10.742 -23.703 1 45.59 284 ARG B O 1
ATOM 4778 N N . ASN B 1 285 ? 12.906 -12.352 -23.188 1 41.5 285 ASN B N 1
ATOM 4779 C CA . ASN B 1 285 ? 12.195 -13.516 -23.703 1 41.5 285 ASN B CA 1
ATOM 4780 C C . ASN B 1 285 ? 10.719 -13.508 -23.297 1 41.5 285 ASN B C 1
ATOM 4782 O O . ASN B 1 285 ? 10.023 -14.508 -23.438 1 41.5 285 ASN B O 1
ATOM 4786 N N . ILE B 1 286 ? 10.289 -12.461 -22.656 1 44 286 ILE B N 1
ATOM 4787 C CA . ILE B 1 286 ? 8.93 -12.711 -22.172 1 44 286 ILE B CA 1
ATOM 4788 C C . ILE B 1 286 ? 7.98 -12.805 -23.359 1 44 286 ILE B C 1
ATOM 4790 O O . ILE B 1 286 ? 7.09 -13.656 -23.391 1 44 286 ILE B O 1
ATOM 4794 N N . LEU B 1 287 ? 8.109 -11.883 -24.359 1 42.72 287 LEU B N 1
ATOM 4795 C CA . LEU B 1 287 ? 7.246 -12.039 -25.516 1 42.72 287 LEU B CA 1
ATOM 4796 C C . LEU B 1 287 ? 7.457 -13.398 -26.172 1 42.72 287 LEU B C 1
ATOM 4798 O O . LEU B 1 287 ? 6.523 -13.969 -26.75 1 42.72 287 LEU B O 1
ATOM 4802 N N . GLN B 1 288 ? 8.688 -13.773 -26.156 1 40.22 288 GLN B N 1
ATOM 4803 C CA . GLN B 1 288 ? 8.875 -15.133 -26.641 1 40.22 288 GLN B CA 1
ATOM 4804 C C . GLN B 1 288 ? 8.172 -16.141 -25.75 1 40.22 288 GLN B C 1
ATOM 4806 O O . GLN B 1 288 ? 7.695 -17.172 -26.219 1 40.22 288 GLN B O 1
ATOM 4811 N N . LYS B 1 289 ? 8.219 -15.812 -24.531 1 42.19 289 LYS B N 1
ATOM 4812 C CA . LYS B 1 289 ? 7.473 -16.688 -23.625 1 42.19 289 LYS B CA 1
ATOM 4813 C C . LYS B 1 289 ? 6.02 -16.828 -24.062 1 42.19 289 LYS B C 1
ATOM 4815 O O . LYS B 1 289 ? 5.41 -17.875 -23.891 1 42.19 289 LYS B O 1
ATOM 4820 N N . PHE B 1 290 ? 5.414 -15.773 -24.641 1 40.59 290 PHE B N 1
ATOM 4821 C CA . PHE B 1 290 ? 4.016 -15.812 -25.031 1 40.59 290 PHE B CA 1
ATOM 4822 C C . PHE B 1 290 ? 3.881 -16.219 -26.5 1 40.59 290 PHE B C 1
ATOM 4824 O O . PHE B 1 290 ? 2.775 -16.484 -26.969 1 40.59 290 PHE B O 1
ATOM 4831 N N . SER B 1 291 ? 4.805 -16.109 -27.281 1 33.66 291 SER B N 1
ATOM 4832 C CA . SER B 1 291 ? 4.664 -16.562 -28.656 1 33.66 291 SER B CA 1
ATOM 4833 C C . SER B 1 291 ? 4.328 -18.047 -28.719 1 33.66 291 SER B C 1
ATOM 4835 O O . SER B 1 291 ? 3.795 -18.516 -29.734 1 33.66 291 SER B O 1
ATOM 4837 N N . GLY B 1 292 ? 4.77 -18.828 -27.781 1 30.8 292 GLY B N 1
ATOM 4838 C CA . GLY B 1 292 ? 4.398 -20.219 -27.984 1 30.8 292 GLY B CA 1
ATOM 4839 C C . GLY B 1 292 ? 2.939 -20.5 -27.688 1 30.8 292 GLY B C 1
ATOM 4840 O O . GLY B 1 292 ? 2.508 -21.656 -27.703 1 30.8 292 GLY B O 1
ATOM 4841 N N . LEU B 1 293 ? 2.234 -19.672 -27.078 1 30.78 293 LEU B N 1
ATOM 4842 C CA . LEU B 1 293 ? 0.813 -19.953 -26.922 1 30.78 293 LEU B CA 1
ATOM 4843 C C . LEU B 1 293 ? 0.063 -19.719 -28.234 1 30.78 293 LEU B C 1
ATOM 4845 O O . LEU B 1 293 ? -1.168 -19.797 -28.266 1 30.78 293 LEU B O 1
ATOM 4849 N N . GLY B 1 294 ? 0.685 -19.391 -29.359 1 24.8 294 GLY B N 1
ATOM 4850 C CA . GLY B 1 294 ? -0.042 -19.656 -30.594 1 24.8 294 GLY B CA 1
ATOM 4851 C C . GLY B 1 294 ? -0.153 -21.125 -30.922 1 24.8 294 GLY B C 1
ATOM 4852 O O . GLY B 1 294 ? 0.697 -21.922 -30.516 1 24.8 294 GLY B O 1
#

Organism: Dracunculus medinensis (NCBI:txid318479)

Nearest PDB structures (foldseek):
  3ssm-assembly1_A  TM=8.848E-01  e=2.583E-21  Micromonospora griseorubida
  3sso-assembly1_D  TM=8.621E-01  e=1.293E-21  Micromonospora griseorubida
  8iaa-assembly1_B  TM=9.081E-01  e=3.855E-20  Saccharopolyspora spinosa
  8ia9-assembly1_A-2  TM=9.027E-01  e=4.202E-19  Saccharopolyspora spinosa
  8ia9-assembly1_B-2  TM=8.582E-01  e=9.513E-19  Saccharopolyspora spinosa

pLDDT: mean 80.54, std 25.25, range [24.8, 98.88]

Radius of gyration: 29.56 Å; Cα contacts (8 Å, |Δi|>4): 1067; chains: 2; bounding box: 80×67×92 Å

InterPro domains:
  IPR029063 S-adenosyl-L-methionine-dependent methyltransferase superfamily [G3DSA:3.40.50.150] (59-278)
  IPR029063 S-adenosyl-L-methionine-dependent methyltransferase superfamily [SSF53335] (78-216)